Protein AF-0000000067147778 (afdb_homodimer)

Foldseek 3Di:
DDPPPPPPPPPPPPPPCPVPVPVCDPDHDFDDDDFQDPFFWFEKAAAALFWIWTWFQNQKIWIARNVVRGTPDMARDGPGTWHYKDYANPQQKIWIFFQSQKIFIDHNPDDNYTPAIQHDGPGGWQEWEAANVRQKIWIAAQSQKIWMAGRVVNDTDDMDGDPQFHWQYWYDQPPAQWIWTFGQQQWIFIARNVHGHTPDIADGDPFGWHYKEADPVSQKMKIAFFDAQQPRGKIWIAGPPDPRYTQDIAGDDHGGFQEKYWADDDPPDATWMWIFFQQQKIWIARPRPNDTDDMDHDPPQGGWHYWYHSHNFWIWITGRGRHIDIGGHDDDDDDDDDDDD/DDPPVVPPPPPPPPPPCPVPVPVCDPDHDFDDDDFQDPFFWFEKAAAALFWIWTWFQNQKIWIARNVVRGTPDMARDGPGTWHYKDYANPQQKIWIFFQSQKIFIDHNPDDNYTPAIQHDGPGGWQEWEAANVRQKIWIAAQSQKIWMAGRVVNDTDDMDGDPQFHWQYWYDQPPAQWIWTFGQQQWIFIARNVHGHTPDIADGDPFGWHYKEADPVSQKMKIAFFDAQQPRGKIWIAGPPDPRYTQDIATDDHGGFQEKYWADDDPPDATWMWIFFQQQKIWIARPRPNDTDDMDHDPPQGGWHYWYHSHNFWIWITGRGRHIDIGGHDDDDDDDDDDDD

Nearest PDB structures (foldseek):
  7ug6-assembly1_x  TM=7.833E-01  e=1.960E-18  Saccharomyces cerevisiae S288C
  5mzh-assembly2_B  TM=7.850E-01  e=5.224E-18  Chlamydomonas reinhardtii
  8j6s-assembly1_L  TM=8.255E-01  e=1.041E-16  Homo sapiens
  5i2t-assembly1_A  TM=8.568E-01  e=6.672E-16  Saccharomyces cerevisiae
  7mqa-assembly1_LO  TM=6.201E-01  e=3.240E-16  Homo sapiens

Radius of gyration: 33.2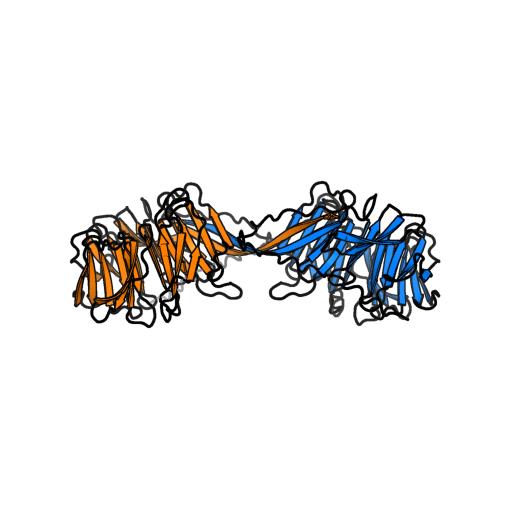6 Å; Cα contacts (8 Å, |Δi|>4): 2061; chains: 2; bounding box: 110×95×59 Å

Organism: Gallus gallus (NCBI:txid9031)

Structure (mmCIF, N/CA/C/O backbone):
data_AF-0000000067147778-model_v1
#
loop_
_entity.id
_entity.type
_entity.pdbx_description
1 polymer 'WD repeat domain 31'
#
loop_
_atom_site.group_PDB
_atom_site.id
_atom_site.type_symbol
_atom_site.label_atom_id
_atom_site.label_alt_id
_atom_site.label_comp_id
_atom_site.label_asym_id
_atom_site.label_entity_id
_atom_site.label_seq_id
_atom_site.pdbx_PDB_ins_code
_atom_site.Cartn_x
_atom_site.Cartn_y
_atom_site.Cartn_z
_atom_site.occupancy
_atom_site.B_iso_or_equiv
_atom_site.auth_seq_id
_atom_site.auth_comp_id
_atom_site.auth_asym_id
_atom_site.auth_atom_id
_atom_site.pdbx_PDB_model_num
ATOM 1 N N . MET A 1 1 ? 52.625 38.594 -10.07 1 25.41 1 MET A N 1
ATOM 2 C CA . MET A 1 1 ? 51.469 38.406 -9.211 1 25.41 1 MET A CA 1
ATOM 3 C C . MET A 1 1 ? 50.875 37 -9.398 1 25.41 1 MET A C 1
ATOM 5 O O . MET A 1 1 ? 50.312 36.719 -10.453 1 25.41 1 MET A O 1
ATOM 9 N N . GLY A 1 2 ? 51.531 35.969 -8.984 1 27.95 2 GLY A N 1
ATOM 10 C CA . GLY A 1 2 ? 51.5 34.562 -9.297 1 27.95 2 GLY A CA 1
ATOM 11 C C . GLY A 1 2 ? 50.25 33.844 -8.836 1 27.95 2 GLY A C 1
ATOM 12 O O . GLY A 1 2 ? 49.812 34.031 -7.699 1 27.95 2 GLY A O 1
ATOM 13 N N . LYS A 1 3 ? 49.312 33.562 -9.82 1 28.02 3 LYS A N 1
ATOM 14 C CA . LYS A 1 3 ? 47.969 33 -9.812 1 28.02 3 LYS A CA 1
ATOM 15 C C . LYS A 1 3 ? 47.969 31.609 -9.172 1 28.02 3 LYS A C 1
ATOM 17 O O . LYS A 1 3 ? 48.594 30.672 -9.672 1 28.02 3 LYS A O 1
ATOM 22 N N . LEU A 1 4 ? 48.125 31.531 -7.871 1 26.94 4 LEU A N 1
ATOM 23 C CA . LEU A 1 4 ? 48.219 30.312 -7.094 1 26.94 4 LEU A CA 1
ATOM 24 C C . LEU A 1 4 ? 47.031 29.406 -7.332 1 26.94 4 LEU A C 1
ATOM 26 O O . LEU A 1 4 ? 45.906 29.781 -6.992 1 26.94 4 LEU A O 1
ATOM 30 N N . GLN A 1 5 ? 47 28.734 -8.508 1 23.88 5 GLN A N 1
ATOM 31 C CA . GLN A 1 5 ? 46 27.781 -8.969 1 23.88 5 GLN A CA 1
ATOM 32 C C . GLN A 1 5 ? 45.812 26.625 -7.992 1 23.88 5 GLN A C 1
ATOM 34 O O . GLN A 1 5 ? 46.75 25.844 -7.793 1 23.88 5 GLN A O 1
ATOM 39 N N . SER A 1 6 ? 45.312 26.875 -6.793 1 22.56 6 SER A N 1
ATOM 40 C CA . SER A 1 6 ? 45.156 25.828 -5.793 1 22.56 6 SER A CA 1
ATOM 41 C C . SER A 1 6 ? 44.344 24.656 -6.332 1 22.56 6 SER A C 1
ATOM 43 O O . SER A 1 6 ? 43.25 24.844 -6.855 1 22.56 6 SER A O 1
ATOM 45 N N . LYS A 1 7 ? 45.062 23.656 -6.875 1 26.83 7 LYS A N 1
ATOM 46 C CA . LYS A 1 7 ? 44.562 22.391 -7.402 1 26.83 7 LYS A CA 1
ATOM 47 C C . LYS A 1 7 ? 43.719 21.656 -6.375 1 26.83 7 LYS A C 1
ATOM 49 O O . LYS A 1 7 ? 44.219 21.203 -5.352 1 26.83 7 LYS A O 1
ATOM 54 N N . ILE A 1 8 ? 42.594 22.141 -6.016 1 23.91 8 ILE A N 1
ATOM 55 C CA . ILE A 1 8 ? 41.719 21.422 -5.086 1 23.91 8 ILE A CA 1
ATOM 56 C C . ILE A 1 8 ? 41.438 20.031 -5.633 1 23.91 8 ILE A C 1
ATOM 58 O O . ILE A 1 8 ? 40.906 19.891 -6.746 1 23.91 8 ILE A O 1
ATOM 62 N N . SER A 1 9 ? 42.344 19.109 -5.352 1 25.05 9 SER A N 1
ATOM 63 C CA . SER A 1 9 ? 42.219 17.703 -5.711 1 25.05 9 SER A CA 1
ATOM 64 C C . SER A 1 9 ? 40.906 17.125 -5.242 1 25.05 9 SER A C 1
ATOM 66 O O . SER A 1 9 ? 40.594 17.141 -4.051 1 25.05 9 SER A O 1
ATOM 68 N N . LEU A 1 10 ? 39.938 17.375 -5.984 1 24.2 10 LEU A N 1
ATOM 69 C CA . LEU A 1 10 ? 38.625 16.766 -5.793 1 24.2 10 LEU A CA 1
ATOM 70 C C . LEU A 1 10 ? 38.719 15.25 -5.871 1 24.2 10 LEU A C 1
ATOM 72 O O . LEU A 1 10 ? 39.062 14.695 -6.918 1 24.2 10 LEU A O 1
ATOM 76 N N . HIS A 1 11 ? 39.312 14.664 -4.828 1 24.36 11 HIS A N 1
ATOM 77 C CA . HIS A 1 11 ? 39.281 13.211 -4.762 1 24.36 11 HIS A CA 1
ATOM 78 C C . HIS A 1 11 ? 37.875 12.656 -5.023 1 24.36 11 HIS A C 1
ATOM 80 O O . HIS A 1 11 ? 36.938 13.023 -4.34 1 24.36 11 HIS A O 1
ATOM 86 N N . THR A 1 12 ? 37.625 12.391 -6.188 1 22.81 12 THR A N 1
ATOM 87 C CA . THR A 1 12 ? 36.438 11.656 -6.672 1 22.81 12 THR A CA 1
ATOM 88 C C . THR A 1 12 ? 36.375 10.273 -6.027 1 22.81 12 THR A C 1
ATOM 90 O O . THR A 1 12 ? 37.25 9.438 -6.234 1 22.81 12 THR A O 1
ATOM 93 N N . ALA A 1 13 ? 36.094 10.242 -4.723 1 25.02 13 ALA A N 1
ATOM 94 C CA . ALA A 1 13 ? 35.875 8.914 -4.152 1 25.02 13 ALA A CA 1
ATOM 95 C C . ALA A 1 13 ? 34.969 8.07 -5.051 1 25.02 13 ALA A C 1
ATOM 97 O O . ALA A 1 13 ? 33.875 8.5 -5.422 1 25.02 13 ALA A O 1
ATOM 98 N N . THR A 1 14 ? 35.562 7.359 -5.824 1 24.45 14 THR A N 1
ATOM 99 C CA . THR A 1 14 ? 34.938 6.281 -6.57 1 24.45 14 THR A CA 1
ATOM 100 C C . THR A 1 14 ? 34.094 5.398 -5.637 1 24.45 14 THR A C 1
ATOM 102 O O . THR A 1 14 ? 34.656 4.758 -4.738 1 24.45 14 THR A O 1
ATOM 105 N N . TYR A 1 15 ? 33 5.918 -5.211 1 21.09 15 TYR A N 1
ATOM 106 C CA . TYR A 1 15 ? 32.062 5.082 -4.477 1 21.09 15 TYR A CA 1
ATOM 107 C C . TYR A 1 15 ? 31.75 3.805 -5.246 1 21.09 15 TYR A C 1
ATOM 109 O O . TYR A 1 15 ? 31.281 3.857 -6.383 1 21.09 15 TYR A O 1
ATOM 117 N N . ARG A 1 16 ? 32.656 2.84 -5.25 1 27.08 16 ARG A N 1
ATOM 118 C CA . ARG A 1 16 ? 32.312 1.476 -5.66 1 27.08 16 ARG A CA 1
ATOM 119 C C . ARG A 1 16 ? 30.969 1.036 -5.105 1 27.08 16 ARG A C 1
ATOM 121 O O . ARG A 1 16 ? 30.766 1.051 -3.891 1 27.08 16 ARG A O 1
ATOM 128 N N . ALA A 1 17 ? 29.953 1.227 -5.914 1 25.75 17 ALA A N 1
ATOM 129 C CA . ALA A 1 17 ? 28.641 0.626 -5.766 1 25.75 17 ALA A CA 1
ATOM 130 C C . ALA A 1 17 ? 28.75 -0.87 -5.48 1 25.75 17 ALA A C 1
ATOM 132 O O . ALA A 1 17 ? 29.016 -1.662 -6.387 1 25.75 17 ALA A O 1
ATOM 133 N N . ASP A 1 18 ? 29.562 -1.316 -4.633 1 27.52 18 ASP A N 1
ATOM 134 C CA . ASP A 1 18 ? 29.219 -2.709 -4.359 1 27.52 18 ASP A CA 1
ATOM 135 C C . ASP A 1 18 ? 27.703 -2.885 -4.211 1 27.52 18 ASP A C 1
ATOM 137 O O . ASP A 1 18 ? 27.078 -2.268 -3.342 1 27.52 18 ASP A O 1
ATOM 141 N N . GLY A 1 19 ? 26.969 -2.988 -5.254 1 26.81 19 GLY A N 1
ATOM 142 C CA . GLY A 1 19 ? 25.594 -3.121 -5.676 1 26.81 19 GLY A CA 1
ATOM 143 C C . GLY A 1 19 ? 24.828 -4.168 -4.883 1 26.81 19 GLY A C 1
ATOM 144 O O . GLY A 1 19 ? 23.875 -4.77 -5.395 1 26.81 19 GLY A O 1
ATOM 145 N N . SER A 1 20 ? 25.453 -4.75 -3.844 1 28.89 20 SER A N 1
ATOM 146 C CA . SER A 1 20 ? 24.453 -5.648 -3.258 1 28.89 20 SER A CA 1
ATOM 147 C C . SER A 1 20 ? 23.188 -4.898 -2.875 1 28.89 20 SER A C 1
ATOM 149 O O . SER A 1 20 ? 23.188 -4.117 -1.922 1 28.89 20 SER A O 1
ATOM 151 N N . LEU A 1 21 ? 22.484 -4.32 -3.799 1 29.41 21 LEU A N 1
ATOM 152 C CA . LEU A 1 21 ? 21.172 -3.762 -3.527 1 29.41 21 LEU A CA 1
ATOM 153 C C . LEU A 1 21 ? 20.359 -4.695 -2.635 1 29.41 21 LEU A C 1
ATOM 155 O O . LEU A 1 21 ? 19.781 -5.672 -3.115 1 29.41 21 LEU A O 1
ATOM 159 N N . GLY A 1 22 ? 20.875 -5.02 -1.498 1 31.09 22 GLY A N 1
ATOM 160 C CA . GLY A 1 22 ? 19.922 -5.578 -0.555 1 31.09 22 GLY A CA 1
ATOM 161 C C . GLY A 1 22 ? 18.578 -4.871 -0.577 1 31.09 22 GLY A C 1
ATOM 162 O O . GLY A 1 22 ? 18.516 -3.67 -0.835 1 31.09 22 GLY A O 1
ATOM 163 N N . MET A 1 23 ? 17.578 -5.496 -1.213 1 33.72 23 MET A N 1
ATOM 164 C CA . MET A 1 23 ? 16.25 -4.918 -1.048 1 33.72 23 MET A CA 1
ATOM 165 C C . MET A 1 23 ? 16.125 -4.223 0.305 1 33.72 23 MET A C 1
ATOM 167 O O . MET A 1 23 ? 16.344 -4.844 1.348 1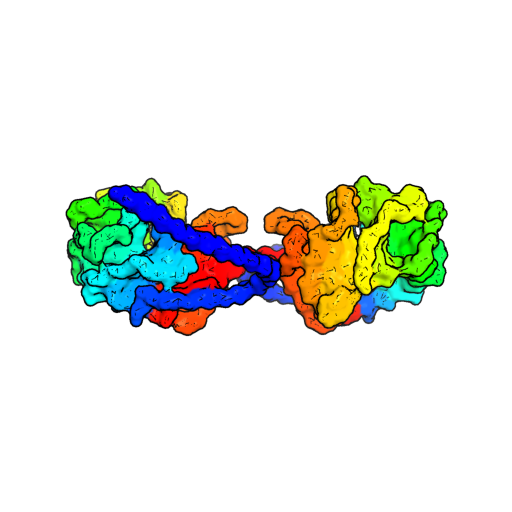 33.72 23 MET A O 1
ATOM 171 N N . PRO A 1 24 ? 16.406 -2.9 0.44 1 37.47 24 PRO A N 1
ATOM 172 C CA . PRO A 1 24 ? 16.094 -2.314 1.747 1 37.47 24 PRO A CA 1
ATOM 173 C C . PRO A 1 24 ? 14.883 -2.949 2.412 1 37.47 24 PRO A C 1
ATOM 175 O O . PRO A 1 24 ? 13.836 -3.105 1.773 1 37.47 24 PRO A O 1
ATOM 178 N N . GLY A 1 25 ? 14.891 -3.973 3.086 1 40.09 25 GLY A N 1
ATOM 179 C CA . GLY A 1 25 ? 13.766 -4.352 3.922 1 40.09 25 GLY A CA 1
ATOM 180 C C . GLY A 1 25 ? 12.914 -3.17 4.348 1 40.09 25 GLY A C 1
ATOM 181 O O . GLY A 1 25 ? 13.359 -2.023 4.297 1 40.09 25 GLY A O 1
ATOM 182 N N . ARG A 1 26 ? 11.516 -3.156 4.176 1 48.97 26 ARG A N 1
ATOM 183 C CA . ARG A 1 26 ? 10.5 -2.146 4.465 1 48.97 26 ARG A CA 1
ATOM 184 C C . ARG A 1 26 ? 10.961 -1.21 5.578 1 48.97 26 ARG A C 1
ATOM 186 O O . ARG A 1 26 ? 10.539 -0.054 5.637 1 48.97 26 ARG A O 1
ATOM 193 N N . GLY A 1 27 ? 11.586 -1.721 6.617 1 52.78 27 GLY A N 1
ATOM 194 C CA . GLY A 1 27 ? 11.852 -0.908 7.797 1 52.78 27 GLY A CA 1
ATOM 195 C C . GLY A 1 27 ? 13.195 -0.203 7.746 1 52.78 27 GLY A C 1
ATOM 196 O O . GLY A 1 27 ? 14.172 -0.676 8.328 1 52.78 27 GLY A O 1
ATOM 197 N N . GLY A 1 28 ? 13.477 0.431 6.742 1 61.72 28 GLY A N 1
ATOM 198 C CA . GLY A 1 28 ? 14.75 1.128 6.793 1 61.72 28 GLY A CA 1
ATOM 199 C C . GLY A 1 28 ? 15.008 1.814 8.125 1 61.72 28 GLY A C 1
ATOM 200 O O . GLY A 1 28 ? 14.062 2.104 8.867 1 61.72 28 GLY A O 1
ATOM 201 N N . ALA A 1 29 ? 16.219 1.864 8.625 1 79 29 ALA A N 1
ATOM 202 C CA . ALA A 1 29 ? 16.641 2.465 9.891 1 79 29 ALA A CA 1
ATOM 203 C C . ALA A 1 29 ? 16.391 3.971 9.891 1 79 29 ALA A C 1
ATOM 205 O O . ALA A 1 29 ? 16.656 4.648 8.891 1 79 29 ALA A O 1
ATOM 206 N N . VAL A 1 30 ? 15.703 4.402 10.922 1 87.44 30 VAL A N 1
ATOM 207 C CA . VAL A 1 30 ? 15.477 5.824 11.148 1 87.44 30 VAL A CA 1
ATOM 208 C C . VAL A 1 30 ? 16.812 6.531 11.375 1 87.44 30 VAL A C 1
ATOM 210 O O . VAL A 1 30 ? 17.594 6.121 12.234 1 87.44 30 VAL A O 1
ATOM 213 N N . GLU A 1 31 ? 17.109 7.461 10.57 1 88.94 31 GLU A N 1
ATOM 214 C CA . GLU A 1 31 ? 18.328 8.25 10.758 1 88.94 31 GLU A CA 1
ATOM 215 C C . GLU A 1 31 ? 18.172 9.242 11.906 1 88.94 31 GLU A C 1
ATOM 217 O O . GLU A 1 31 ? 17.266 10.062 11.898 1 88.94 31 GLU A O 1
ATOM 222 N N . LEU A 1 32 ? 19.109 9.133 12.844 1 87.5 32 LEU A N 1
ATOM 223 C CA . LEU A 1 32 ? 19.094 10.039 13.984 1 87.5 32 LEU A CA 1
ATOM 224 C C . LEU A 1 32 ? 20.141 11.133 13.82 1 87.5 32 LEU A C 1
ATOM 226 O O . LEU A 1 32 ? 21.328 10.844 13.672 1 87.5 32 LEU A O 1
ATOM 230 N N . HIS A 1 33 ? 19.656 12.344 13.82 1 89.31 33 HIS A N 1
ATOM 231 C CA . HIS A 1 33 ? 20.547 13.5 13.719 1 89.31 33 HIS A CA 1
ATOM 232 C C . HIS A 1 33 ? 20.453 14.367 14.977 1 89.31 33 HIS A C 1
ATOM 234 O O . HIS A 1 33 ? 19.594 14.141 15.828 1 89.31 33 HIS A O 1
ATOM 240 N N . SER A 1 34 ? 21.344 15.359 15.086 1 90.88 34 SER A N 1
ATOM 241 C CA . SER A 1 34 ? 21.281 16.297 16.188 1 90.88 34 SER A CA 1
ATOM 242 C C . SER A 1 34 ? 19.984 17.125 16.141 1 90.88 34 SER A C 1
ATOM 244 O O . SER A 1 34 ? 19.562 17.531 15.062 1 90.88 34 SER A O 1
ATOM 246 N N . PRO A 1 35 ? 19.5 17.328 17.344 1 92.88 35 PRO A N 1
ATOM 247 C CA . PRO A 1 35 ? 18.25 18.078 17.359 1 92.88 35 PRO A CA 1
ATOM 248 C C . PRO A 1 35 ? 18.406 19.516 16.906 1 92.88 35 PRO A C 1
ATOM 250 O O . PRO A 1 35 ? 19.422 20.156 17.234 1 92.88 35 PRO A O 1
ATOM 253 N N . ALA A 1 36 ? 17.469 19.938 16.219 1 94.56 36 ALA A N 1
ATOM 254 C CA . ALA A 1 36 ? 17.484 21.328 15.758 1 94.56 36 ALA A CA 1
ATOM 255 C C . ALA A 1 36 ? 17.25 22.297 16.922 1 94.56 36 ALA A C 1
ATOM 257 O O . ALA A 1 36 ? 17.672 23.453 16.875 1 94.56 36 ALA A O 1
ATOM 258 N N . HIS A 1 37 ? 16.562 21.875 17.922 1 97.06 37 HIS A N 1
ATOM 259 C CA . HIS A 1 37 ? 16.188 22.703 19.078 1 97.06 37 HIS A CA 1
ATOM 260 C C . HIS A 1 37 ? 16.578 22.031 20.391 1 97.06 37 HIS A C 1
ATOM 262 O O . HIS A 1 37 ? 16.734 20.812 20.453 1 97.06 37 HIS A O 1
ATOM 268 N N . SER A 1 38 ? 16.75 22.781 21.453 1 96.38 38 SER A N 1
ATOM 269 C CA . SER A 1 38 ? 17.109 22.266 22.766 1 96.38 38 SER A CA 1
ATOM 270 C C . SER A 1 38 ? 15.867 22.047 23.641 1 96.38 38 SER A C 1
ATOM 272 O O . SER A 1 38 ? 15.977 21.625 24.781 1 96.38 38 SER A O 1
ATOM 274 N N . ASP A 1 39 ? 14.766 22.422 23.188 1 97.44 39 ASP A N 1
ATOM 275 C CA . ASP A 1 39 ? 13.469 22.25 23.828 1 97.44 39 ASP A CA 1
ATOM 276 C C . ASP A 1 39 ? 12.406 21.844 22.812 1 97.44 39 ASP A C 1
ATOM 278 O O . ASP A 1 39 ? 12.719 21.516 21.672 1 97.44 39 ASP A O 1
ATOM 282 N N . ALA A 1 40 ? 11.18 21.797 23.234 1 98.31 40 ALA A N 1
ATOM 283 C CA . ALA A 1 40 ? 10.07 21.375 22.375 1 98.31 40 ALA A CA 1
ATOM 284 C C . ALA A 1 40 ? 10.047 22.172 21.078 1 98.31 40 ALA A C 1
ATOM 286 O O . ALA A 1 40 ? 10.289 23.391 21.078 1 98.31 40 ALA A O 1
ATOM 287 N N . VAL A 1 41 ? 9.812 21.5 20 1 98.75 41 VAL A N 1
ATOM 288 C CA . VAL A 1 41 ? 9.562 22.156 18.719 1 98.75 41 VAL A CA 1
ATOM 289 C C . VAL A 1 41 ? 8.07 22.438 18.562 1 98.75 41 VAL A C 1
ATOM 291 O O . VAL A 1 41 ? 7.25 21.516 18.641 1 98.75 41 VAL A O 1
ATOM 294 N N . THR A 1 42 ? 7.707 23.672 18.281 1 98.69 42 THR A N 1
ATOM 295 C CA . THR A 1 42 ? 6.305 24.078 18.328 1 98.69 42 THR A CA 1
ATOM 296 C C . THR A 1 42 ? 5.715 24.188 16.938 1 98.69 42 THR A C 1
ATOM 298 O O . THR A 1 42 ? 4.5 24.109 16.75 1 98.69 42 THR A O 1
ATOM 301 N N . CYS A 1 43 ? 6.523 24.438 15.977 1 98.69 43 CYS A N 1
ATOM 302 C CA . CYS A 1 43 ? 6.039 24.609 14.609 1 98.69 43 CYS A CA 1
ATOM 303 C C . CYS A 1 43 ? 7.137 24.297 13.602 1 98.69 43 CYS A C 1
ATOM 305 O O . CYS A 1 43 ? 8.328 24.359 13.93 1 98.69 43 CYS A O 1
ATOM 307 N N . VAL A 1 44 ? 6.711 23.953 12.438 1 98.31 44 VAL A N 1
ATOM 308 C CA . VAL A 1 44 ? 7.617 23.672 11.336 1 98.31 44 VAL A CA 1
ATOM 309 C C . VAL A 1 44 ? 6.965 24.062 10.008 1 98.31 44 VAL A C 1
ATOM 311 O O . VAL A 1 44 ? 5.742 23.984 9.867 1 98.31 44 VAL A O 1
ATOM 314 N N . ALA A 1 45 ? 7.77 24.516 9.062 1 96.62 45 ALA A N 1
ATOM 315 C CA . ALA A 1 45 ? 7.324 24.875 7.723 1 96.62 45 ALA A CA 1
ATOM 316 C C . ALA A 1 45 ? 8.336 24.422 6.672 1 96.62 45 ALA A C 1
ATOM 318 O O . ALA A 1 45 ? 9.547 24.484 6.902 1 96.62 45 ALA A O 1
ATOM 319 N N . ALA A 1 46 ? 7.805 24.031 5.574 1 94.44 46 ALA A N 1
ATOM 320 C CA . ALA A 1 46 ? 8.664 23.688 4.441 1 94.44 46 ALA A CA 1
ATOM 321 C C . ALA A 1 46 ? 8.953 24.906 3.578 1 94.44 46 ALA A C 1
ATOM 323 O O . ALA A 1 46 ? 8.039 25.641 3.207 1 94.44 46 ALA A O 1
ATOM 324 N N . VAL A 1 47 ? 10.164 25.172 3.254 1 89.69 47 VAL A N 1
ATOM 325 C CA . VAL A 1 47 ? 10.578 26.328 2.467 1 89.69 47 VAL A CA 1
ATOM 326 C C . VAL A 1 47 ? 10.797 25.906 1.014 1 89.69 47 VAL A C 1
ATOM 328 O O . VAL A 1 47 ? 10.328 26.578 0.091 1 89.69 47 VAL A O 1
ATOM 331 N N . SER A 1 48 ? 11.703 24.953 0.735 1 79.69 48 SER A N 1
ATOM 332 C CA . SER A 1 48 ? 12.062 24.359 -0.546 1 79.69 48 SER A CA 1
ATOM 333 C C . SER A 1 48 ? 12.094 22.828 -0.458 1 79.69 48 SER A C 1
ATOM 335 O O . SER A 1 48 ? 11.742 22.266 0.577 1 79.69 48 SER A O 1
ATOM 337 N N . PRO A 1 49 ? 12.508 22.328 -1.658 1 77.56 49 PRO A N 1
ATOM 338 C CA . PRO A 1 49 ? 12.414 20.875 -1.639 1 77.56 49 PRO A CA 1
ATOM 339 C C . PRO A 1 49 ? 13.32 20.234 -0.589 1 77.56 49 PRO A C 1
ATOM 341 O O . PRO A 1 49 ? 13.086 19.109 -0.167 1 77.56 49 PRO A O 1
ATOM 344 N N . GLU A 1 50 ? 14.25 21 -0.053 1 88.62 50 GLU A N 1
ATOM 345 C CA . GLU A 1 50 ? 15.102 20.328 0.927 1 88.62 50 GLU A CA 1
ATOM 346 C C . GLU A 1 50 ? 15.25 21.156 2.195 1 88.62 50 GLU A C 1
ATOM 348 O O . GLU A 1 50 ? 15.883 20.719 3.158 1 88.62 50 GLU A O 1
ATOM 353 N N . LEU A 1 51 ? 14.703 22.344 2.246 1 91.75 51 LEU A N 1
ATOM 354 C CA . LEU A 1 51 ? 14.883 23.266 3.367 1 91.75 51 LEU A CA 1
ATOM 355 C C . LEU A 1 51 ? 13.594 23.391 4.176 1 91.75 51 LEU A C 1
ATOM 357 O O . LEU A 1 51 ? 12.5 23.453 3.605 1 91.75 51 LEU A O 1
ATOM 361 N N . CYS A 1 52 ? 13.797 23.406 5.484 1 94.81 52 CYS A N 1
ATOM 362 C CA . CYS A 1 52 ? 12.672 23.672 6.371 1 94.81 52 CYS A CA 1
ATOM 363 C C . CYS A 1 52 ? 13.062 24.672 7.457 1 94.81 52 CYS A C 1
ATOM 365 O O . CYS A 1 52 ? 14.25 24.906 7.688 1 94.81 52 CYS A O 1
ATOM 367 N N . VAL A 1 53 ? 12.117 25.312 8.031 1 96.12 53 VAL A N 1
ATOM 368 C CA . VAL A 1 53 ? 12.289 26.219 9.164 1 96.12 53 VAL A CA 1
ATOM 369 C C . VAL A 1 53 ? 11.414 25.766 10.328 1 96.12 53 VAL A C 1
ATOM 371 O O . VAL A 1 53 ? 10.289 25.297 10.125 1 96.12 53 VAL A O 1
ATOM 374 N N . SER A 1 54 ? 11.945 25.844 11.5 1 97.94 54 SER A N 1
ATOM 375 C CA . SER A 1 54 ? 11.195 25.438 12.688 1 97.94 54 SER A CA 1
ATOM 376 C C . SER A 1 54 ? 11.359 26.438 13.82 1 97.94 54 SER A C 1
ATOM 378 O O . SER A 1 54 ? 12.312 27.234 13.828 1 97.94 54 SER A O 1
ATOM 380 N N . GLY A 1 55 ? 10.336 26.516 14.688 1 98.56 55 GLY A N 1
ATOM 381 C CA . GLY A 1 55 ? 10.367 27.297 15.914 1 98.56 55 GLY A CA 1
ATOM 382 C C . GLY A 1 55 ? 10.188 26.453 17.156 1 98.56 55 GLY A C 1
ATOM 383 O O . GLY A 1 55 ? 9.547 25.391 17.125 1 98.56 55 GLY A O 1
ATOM 384 N N . GLY A 1 56 ? 10.773 26.969 18.25 1 98.44 56 GLY A N 1
ATOM 385 C CA . GLY A 1 56 ? 10.734 26.141 19.453 1 98.44 56 GLY A CA 1
ATOM 386 C C . GLY A 1 56 ? 10.492 26.938 20.719 1 98.44 56 GLY A C 1
ATOM 387 O O . GLY A 1 56 ? 10.414 28.172 20.672 1 98.44 56 GLY A O 1
ATOM 388 N N . LYS A 1 57 ? 10.328 26.156 21.781 1 98.44 57 LYS A N 1
ATOM 389 C CA . LYS A 1 57 ? 10.227 26.75 23.109 1 98.44 57 LYS A CA 1
ATOM 390 C C . LYS A 1 57 ? 11.562 27.328 23.562 1 98.44 57 LYS A C 1
ATOM 392 O O . LYS A 1 57 ? 11.617 28.094 24.531 1 98.44 57 LYS A O 1
ATOM 397 N N . ASP A 1 58 ? 12.602 27.031 22.891 1 97.69 58 ASP A N 1
ATOM 398 C CA . ASP A 1 58 ? 13.922 27.562 23.203 1 97.69 58 ASP A CA 1
ATOM 399 C C . ASP A 1 58 ? 14.086 28.969 22.625 1 97.69 58 ASP A C 1
ATOM 401 O O . ASP A 1 58 ? 15.195 29.516 22.594 1 97.69 58 ASP A O 1
ATOM 405 N N . LYS A 1 59 ? 13.078 29.531 22.047 1 97.81 59 LYS A N 1
ATOM 406 C CA . LYS A 1 59 ? 12.984 30.906 21.578 1 97.81 59 LYS A CA 1
ATOM 407 C C . LYS A 1 59 ? 13.75 31.109 20.281 1 97.81 59 LYS A C 1
ATOM 409 O O . LYS A 1 59 ? 14.078 32.219 19.906 1 97.81 59 LYS A O 1
ATOM 414 N N . SER A 1 60 ? 14 30.016 19.625 1 96.5 60 SER A N 1
ATOM 415 C CA . SER A 1 60 ? 14.82 30.125 18.422 1 96.5 60 SER A CA 1
ATOM 416 C C . SER A 1 60 ? 14.047 29.688 17.188 1 96.5 60 SER A C 1
ATOM 418 O O . SER A 1 60 ? 13.047 28.984 17.297 1 96.5 60 SER A O 1
ATOM 420 N N . VAL A 1 61 ? 14.516 30.219 16.094 1 96.75 61 VAL A N 1
ATOM 421 C CA . VAL A 1 61 ? 14.125 29.766 14.758 1 96.75 61 VAL A CA 1
ATOM 422 C C . VAL A 1 61 ? 15.305 29.078 14.07 1 96.75 61 VAL A C 1
ATOM 424 O O . VAL A 1 61 ? 16.391 29.656 13.969 1 96.75 61 VAL A O 1
ATOM 427 N N . ALA A 1 62 ? 15.07 27.875 13.625 1 95.88 62 ALA A N 1
ATOM 428 C CA . ALA A 1 62 ? 16.156 27.125 13.008 1 95.88 62 ALA A CA 1
ATOM 429 C C . ALA A 1 62 ? 15.859 26.844 11.531 1 95.88 62 ALA A C 1
ATOM 431 O O . ALA A 1 62 ? 14.719 26.547 11.164 1 95.88 62 ALA A O 1
ATOM 432 N N . VAL A 1 63 ? 16.875 27 10.742 1 93.88 63 VAL A N 1
ATOM 433 C CA . VAL A 1 63 ? 16.859 26.609 9.336 1 93.88 63 VAL A CA 1
ATOM 434 C C . VAL A 1 63 ? 17.625 25.312 9.141 1 93.88 63 VAL A C 1
ATOM 436 O O . VAL A 1 63 ? 18.812 25.219 9.508 1 93.88 63 VAL A O 1
ATOM 439 N N . CYS A 1 64 ? 16.969 24.312 8.523 1 94.75 64 CYS A N 1
ATOM 440 C CA . CYS A 1 64 ? 17.578 23 8.406 1 94.75 64 CYS A CA 1
ATOM 441 C C . CYS A 1 64 ? 17.406 22.438 7.004 1 94.75 64 CYS A C 1
ATOM 443 O O . CYS A 1 64 ? 16.453 22.797 6.305 1 94.75 64 CYS A O 1
ATOM 445 N N . ASN A 1 65 ? 18.391 21.656 6.605 1 94.25 65 ASN A N 1
ATOM 446 C CA . ASN A 1 65 ? 18.172 20.703 5.523 1 94.25 65 ASN A CA 1
ATOM 447 C C . ASN A 1 65 ? 17.516 19.422 6.027 1 94.25 65 ASN A C 1
ATOM 449 O O . ASN A 1 65 ? 18.141 18.641 6.727 1 94.25 65 ASN A O 1
ATOM 453 N N . TRP A 1 66 ? 16.234 19.203 5.68 1 92.06 66 TRP A N 1
ATOM 454 C CA . TRP A 1 66 ? 15.508 18.109 6.332 1 92.06 66 TRP A CA 1
ATOM 455 C C . TRP A 1 66 ? 15.953 16.766 5.789 1 92.06 66 TRP A C 1
ATOM 457 O O . TRP A 1 66 ? 15.703 15.727 6.406 1 92.06 66 TRP A O 1
ATOM 467 N N . ARG A 1 67 ? 16.547 16.688 4.625 1 90.44 67 ARG A N 1
ATOM 468 C CA . ARG A 1 67 ? 17.047 15.438 4.074 1 90.44 67 ARG A CA 1
ATOM 469 C C . ARG A 1 67 ? 18.281 14.961 4.836 1 90.44 67 ARG A C 1
ATOM 471 O O . ARG A 1 67 ? 18.391 13.781 5.184 1 90.44 67 ARG A O 1
ATOM 478 N N . SER A 1 68 ? 19.141 15.898 5.102 1 90.88 68 SER A N 1
ATOM 479 C CA . SER A 1 68 ? 20.375 15.523 5.77 1 90.88 68 SER A CA 1
ATOM 480 C C . SER A 1 68 ? 20.266 15.695 7.281 1 90.88 68 SER A C 1
ATOM 482 O O . SER A 1 68 ? 21.094 15.18 8.039 1 90.88 68 SER A O 1
ATOM 484 N N . GLY A 1 69 ? 19.359 16.453 7.688 1 90.19 69 GLY A N 1
ATOM 485 C CA . GLY A 1 69 ? 19.203 16.766 9.102 1 90.19 69 GLY A CA 1
ATOM 486 C C . GLY A 1 69 ? 20.125 17.875 9.57 1 90.19 69 GLY A C 1
ATOM 487 O O . GLY A 1 69 ? 20.156 18.203 10.758 1 90.19 69 GLY A O 1
ATOM 488 N N . ALA A 1 70 ? 20.797 18.484 8.695 1 92.81 70 ALA A N 1
ATOM 489 C CA . ALA A 1 70 ? 21.766 19.516 9.055 1 92.81 70 ALA A CA 1
ATOM 490 C C . ALA A 1 70 ? 21.062 20.828 9.398 1 92.81 70 ALA A C 1
ATOM 492 O O . ALA A 1 70 ? 20.156 21.266 8.695 1 92.81 70 ALA A O 1
ATOM 493 N N . VAL A 1 71 ? 21.547 21.422 10.477 1 92.69 71 VAL A N 1
ATOM 494 C CA . VAL A 1 71 ? 21.109 22.766 10.828 1 92.69 71 VAL A CA 1
ATOM 495 C C . VAL A 1 71 ? 21.984 23.797 10.094 1 92.69 71 VAL A C 1
ATOM 497 O O . VAL A 1 71 ? 23.188 23.859 10.297 1 92.69 71 VAL A O 1
ATOM 500 N N . LEU A 1 72 ? 21.375 24.609 9.32 1 90.31 72 LEU A N 1
ATOM 501 C CA . LEU A 1 72 ? 22.078 25.547 8.469 1 90.31 72 LEU A CA 1
ATOM 502 C C . LEU A 1 72 ? 22.172 26.922 9.125 1 90.31 72 LEU A C 1
ATOM 504 O O . LEU A 1 72 ? 23.062 27.703 8.797 1 90.31 72 LEU A O 1
ATOM 508 N N . GLY A 1 73 ? 21.281 27.203 10.031 1 90.38 73 GLY A N 1
ATOM 509 C CA . GLY A 1 73 ? 21.266 28.469 10.734 1 90.38 73 GLY A CA 1
ATOM 510 C C . GLY A 1 73 ? 20.25 28.516 11.859 1 90.38 73 GLY A C 1
ATOM 511 O O . GLY A 1 73 ? 19.312 27.719 11.883 1 90.38 73 GLY A O 1
ATOM 512 N N . ARG A 1 74 ? 20.453 29.531 12.727 1 92.19 74 ARG A N 1
ATOM 513 C CA . ARG A 1 74 ? 19.562 29.734 13.852 1 92.19 74 ARG A CA 1
ATOM 514 C C . ARG A 1 74 ? 19.375 31.219 14.148 1 92.19 74 ARG A C 1
ATOM 516 O O . ARG A 1 74 ? 20.344 31.984 14.109 1 92.19 74 ARG A O 1
ATOM 523 N N . PHE A 1 75 ? 18.188 31.531 14.367 1 92.44 75 PHE A N 1
ATOM 524 C CA . PHE A 1 75 ? 17.859 32.906 14.766 1 92.44 75 PHE A CA 1
ATOM 525 C C . PHE A 1 75 ? 17.328 32.938 16.188 1 92.44 75 PHE A C 1
ATOM 527 O O . PHE A 1 75 ? 16.312 32.312 16.484 1 92.44 75 PHE A O 1
ATOM 534 N N . VAL A 1 76 ? 18.031 33.688 17.031 1 91.88 76 VAL A N 1
ATOM 535 C CA . VAL A 1 76 ? 17.625 33.781 18.422 1 91.88 76 VAL A CA 1
ATOM 536 C C . VAL A 1 76 ? 17.328 35.25 18.766 1 91.88 76 VAL A C 1
ATOM 538 O O . VAL A 1 76 ? 18.219 36 19.188 1 91.88 76 VAL A O 1
ATOM 541 N N . SER A 1 77 ? 16.172 35.656 18.484 1 90.31 77 SER A N 1
ATOM 542 C CA . SER A 1 77 ? 15.859 37.062 18.734 1 90.31 77 SER A CA 1
ATOM 543 C C . SER A 1 77 ? 14.586 37.188 19.562 1 90.31 77 SER A C 1
ATOM 545 O O . SER A 1 77 ? 14.344 38.25 20.172 1 90.31 77 SER A O 1
ATOM 547 N N . HIS A 1 78 ? 13.758 36.219 19.562 1 96.5 78 HIS A N 1
ATOM 548 C CA . HIS A 1 78 ? 12.531 36.25 20.359 1 96.5 78 HIS A CA 1
ATOM 549 C C . HIS A 1 78 ? 12.836 36.125 21.844 1 96.5 78 HIS A C 1
ATOM 551 O O . HIS A 1 78 ? 13.812 35.5 22.234 1 96.5 78 HIS A O 1
ATOM 557 N N . GLU A 1 79 ? 12.016 36.688 22.688 1 97.69 79 GLU A N 1
ATOM 558 C CA . GLU A 1 79 ? 12.211 36.656 24.141 1 97.69 79 GLU A CA 1
ATOM 559 C C . GLU A 1 79 ? 11.438 35.5 24.766 1 97.69 79 GLU A C 1
ATOM 561 O O . GLU A 1 79 ? 11.672 35.156 25.938 1 97.69 79 GLU A O 1
ATOM 566 N N . HIS A 1 80 ? 10.516 35 24.078 1 98.25 80 HIS A N 1
ATOM 567 C CA . HIS A 1 80 ? 9.727 33.844 24.5 1 98.25 80 HIS A CA 1
ATOM 568 C C . HIS A 1 80 ? 9.594 32.844 23.375 1 98.25 80 HIS A C 1
ATOM 570 O O . HIS A 1 80 ? 10.172 33 22.297 1 98.25 80 HIS A O 1
ATOM 576 N N . GLU A 1 81 ? 8.883 31.781 23.625 1 98.19 81 GLU A N 1
ATOM 577 C CA . GLU A 1 81 ? 8.781 30.672 22.672 1 98.19 81 GLU A CA 1
ATOM 578 C C . GLU A 1 81 ? 8.195 31.125 21.344 1 98.19 81 GLU A C 1
ATOM 580 O O . GLU A 1 81 ? 7.32 32 21.312 1 98.19 81 GLU A O 1
ATOM 585 N N . VAL A 1 82 ? 8.656 30.562 20.297 1 98.75 82 VAL A N 1
ATOM 586 C CA . VAL A 1 82 ? 8.117 30.781 18.953 1 98.75 82 VAL A CA 1
ATOM 587 C C . VAL A 1 82 ? 6.84 29.953 18.781 1 98.75 82 VAL A C 1
ATOM 589 O O . VAL A 1 82 ? 6.801 28.781 19.125 1 98.75 82 VAL A O 1
ATOM 592 N N . THR A 1 83 ? 5.785 30.547 18.203 1 98.75 83 THR A N 1
ATOM 593 C CA . THR A 1 83 ? 4.492 29.875 18.125 1 98.75 83 THR A CA 1
ATOM 594 C C . THR A 1 83 ? 4.203 29.438 16.703 1 98.75 83 THR A C 1
ATOM 596 O O . THR A 1 83 ? 3.547 28.406 16.484 1 98.75 83 THR A O 1
ATOM 599 N N . LYS A 1 84 ? 4.605 30.266 15.734 1 98.75 84 LYS A N 1
ATOM 600 C CA . LYS A 1 84 ? 4.355 29.984 14.32 1 98.75 84 LYS A CA 1
ATOM 601 C C . LYS A 1 84 ? 5.539 30.422 13.461 1 98.75 84 LYS A C 1
ATOM 603 O O . LYS A 1 84 ? 6.25 31.359 13.797 1 98.75 84 LYS A O 1
ATOM 608 N N . VAL A 1 85 ? 5.723 29.719 12.398 1 97.88 85 VAL A N 1
ATOM 609 C CA . VAL A 1 85 ? 6.648 30.125 11.344 1 97.88 85 VAL A CA 1
ATOM 610 C C . VAL A 1 85 ? 5.996 29.938 9.977 1 97.88 85 VAL A C 1
ATOM 612 O O . VAL A 1 85 ? 5.207 29.016 9.781 1 97.88 85 VAL A O 1
ATOM 615 N N . VAL A 1 86 ? 6.25 30.812 9.07 1 96.5 86 VAL A N 1
ATOM 616 C CA . VAL A 1 86 ? 5.824 30.672 7.68 1 96.5 86 VAL A CA 1
ATOM 617 C C . VAL A 1 86 ? 6.922 31.188 6.75 1 96.5 86 VAL A C 1
ATOM 619 O O . VAL A 1 86 ? 7.762 32 7.156 1 96.5 86 VAL A O 1
ATOM 622 N N . CYS A 1 87 ? 6.922 30.641 5.559 1 91.5 87 CYS A N 1
ATOM 623 C CA . CYS A 1 87 ? 7.906 31.062 4.566 1 91.5 87 CYS A CA 1
ATOM 624 C C . CYS A 1 87 ? 7.246 31.328 3.223 1 91.5 87 CYS A C 1
ATOM 626 O O . CYS A 1 87 ? 6.184 30.781 2.924 1 91.5 87 CYS A O 1
ATOM 628 N N . THR A 1 88 ? 7.906 32.156 2.537 1 81.88 88 THR A N 1
ATOM 629 C CA . THR A 1 88 ? 7.461 32.406 1.17 1 81.88 88 THR A CA 1
ATOM 630 C C . THR A 1 88 ? 8.289 31.609 0.177 1 81.88 88 THR A C 1
ATOM 632 O O . THR A 1 88 ? 9.5 31.453 0.346 1 81.88 88 THR A O 1
ATOM 635 N N . HIS A 1 89 ? 7.668 31.016 -0.797 1 71.69 89 HIS A N 1
ATOM 636 C CA . HIS A 1 89 ? 8.336 30.109 -1.73 1 71.69 89 HIS A CA 1
ATOM 637 C C . HIS A 1 89 ? 9.367 30.859 -2.576 1 71.69 89 HIS A C 1
ATOM 639 O O . HIS A 1 89 ? 10.43 30.328 -2.887 1 71.69 89 HIS A O 1
ATOM 645 N N . ASP A 1 90 ? 9.148 32.094 -2.896 1 70.69 90 ASP A N 1
ATOM 646 C CA . ASP A 1 90 ? 9.984 32.781 -3.879 1 70.69 90 ASP A CA 1
ATOM 647 C C . ASP A 1 90 ? 11.023 33.656 -3.195 1 70.69 90 ASP A C 1
ATOM 649 O O . ASP A 1 90 ? 12.016 34.031 -3.812 1 70.69 90 ASP A O 1
ATOM 653 N N . SER A 1 91 ? 10.898 34.031 -1.982 1 64.44 91 SER A N 1
ATOM 654 C CA . SER A 1 91 ? 11.703 35.156 -1.496 1 64.44 91 SER A CA 1
ATOM 655 C C . SER A 1 91 ? 12.664 34.719 -0.399 1 64.44 91 SER A C 1
ATOM 657 O O . SER A 1 91 ? 13.422 35.531 0.14 1 64.44 91 SER A O 1
ATOM 659 N N . ASN A 1 92 ? 12.953 33.562 -0.186 1 79.81 92 ASN A N 1
ATOM 660 C CA . ASN A 1 92 ? 13.844 33.094 0.882 1 79.81 92 ASN A CA 1
ATOM 661 C C . ASN A 1 92 ? 13.547 33.844 2.191 1 79.81 92 ASN A C 1
ATOM 663 O O . ASN A 1 92 ? 14.461 34.125 2.963 1 79.81 92 ASN A O 1
ATOM 667 N N . ARG A 1 93 ? 12.461 34.438 2.449 1 89.69 93 ARG A N 1
ATOM 668 C CA . ARG A 1 93 ? 12.07 35.125 3.678 1 89.69 93 ARG A CA 1
ATOM 669 C C . ARG A 1 93 ? 11.281 34.188 4.594 1 89.69 93 ARG A C 1
ATOM 671 O O . ARG A 1 93 ? 10.453 33.406 4.129 1 89.69 93 ARG A O 1
ATOM 678 N N . VAL A 1 94 ? 11.609 34.406 5.891 1 93.88 94 VAL A N 1
ATOM 679 C CA . VAL A 1 94 ? 10.938 33.625 6.926 1 93.88 94 VAL A CA 1
ATOM 680 C C . VAL A 1 94 ? 10.289 34.562 7.941 1 93.88 94 VAL A C 1
ATOM 682 O O . VAL A 1 94 ? 10.883 35.562 8.328 1 93.88 94 VAL A O 1
ATOM 685 N N . PHE A 1 95 ? 9.102 34.25 8.289 1 96.88 95 PHE A N 1
ATOM 686 C CA . PHE A 1 95 ? 8.414 35 9.328 1 96.88 95 PHE A CA 1
ATOM 687 C C . PHE A 1 95 ? 8.18 34.125 10.562 1 96.88 95 PHE A C 1
ATOM 689 O O . PHE A 1 95 ? 7.824 32.969 10.453 1 96.88 95 PHE A O 1
ATOM 696 N N . SER A 1 96 ? 8.398 34.688 11.727 1 98.12 96 SER A N 1
ATOM 697 C CA . SER A 1 96 ? 8.172 33.969 12.977 1 98.12 96 SER A CA 1
ATOM 698 C C . SER A 1 96 ? 7.309 34.781 13.938 1 98.12 96 SER A C 1
ATOM 700 O O . SER A 1 96 ? 7.457 36 14.016 1 98.12 96 SER A O 1
ATOM 702 N N . ALA A 1 97 ? 6.387 34.188 14.562 1 98.81 97 ALA A N 1
ATOM 703 C CA . ALA A 1 97 ? 5.566 34.75 15.625 1 98.81 97 ALA A CA 1
ATOM 704 C C . ALA A 1 97 ? 5.926 34.156 16.984 1 98.81 97 ALA A C 1
ATOM 706 O O . ALA A 1 97 ? 6.375 33 17.062 1 98.81 97 ALA A O 1
ATO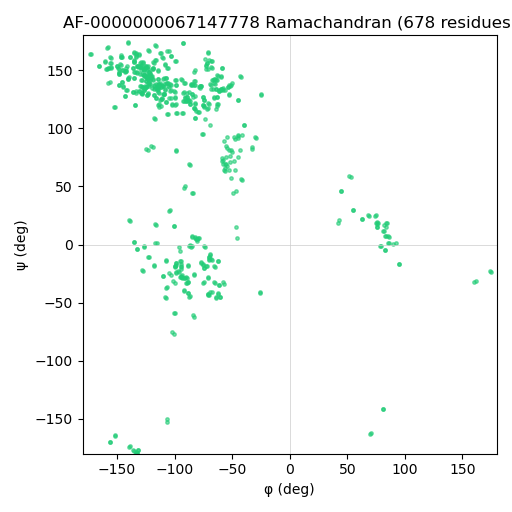M 707 N N . SER A 1 98 ? 5.645 34.938 18.062 1 98.75 98 SER A N 1
ATOM 708 C CA . SER A 1 98 ? 6.109 34.469 19.375 1 98.75 98 SER A CA 1
ATOM 709 C C . SER A 1 98 ? 5.137 34.875 20.469 1 98.75 98 SER A C 1
ATOM 711 O O . SER A 1 98 ? 4.273 35.75 20.25 1 98.75 98 SER A O 1
ATOM 713 N N . ARG A 1 99 ? 5.312 34.219 21.547 1 98.5 99 ARG A N 1
ATOM 714 C CA . ARG A 1 99 ? 4.59 34.562 22.75 1 98.5 99 ARG A CA 1
ATOM 715 C C . ARG A 1 99 ? 5.043 35.906 23.281 1 98.5 99 ARG A C 1
ATOM 717 O O . ARG A 1 99 ? 4.371 36.531 24.125 1 98.5 99 ARG A O 1
ATOM 724 N N . ASP A 1 100 ? 6.129 36.5 22.828 1 98.31 100 ASP A N 1
ATOM 725 C CA . ASP A 1 100 ? 6.625 37.812 23.266 1 98.31 100 ASP A CA 1
ATOM 726 C C . ASP A 1 100 ? 5.875 38.938 22.562 1 98.31 100 ASP A C 1
ATOM 728 O O . ASP A 1 100 ? 6.309 40.094 22.594 1 98.31 100 ASP A O 1
ATOM 732 N N . ARG A 1 101 ? 4.871 38.594 21.766 1 98.31 101 ARG A N 1
ATOM 733 C CA . ARG A 1 101 ? 3.953 39.5 21.109 1 98.31 101 ARG A CA 1
ATOM 734 C C . ARG A 1 101 ? 4.57 40.094 19.828 1 98.31 101 ARG A C 1
ATOM 736 O O . ARG A 1 101 ? 4.051 41.062 19.266 1 98.31 101 ARG A O 1
ATOM 743 N N . MET A 1 102 ? 5.672 39.469 19.484 1 97.88 102 MET A N 1
ATOM 744 C CA . MET A 1 102 ? 6.406 40 18.344 1 97.88 102 MET A CA 1
ATOM 745 C C . MET A 1 102 ? 6.312 39.062 17.141 1 97.88 102 MET A C 1
ATOM 747 O O . MET A 1 102 ? 6.309 37.844 17.312 1 97.88 102 MET A O 1
ATOM 751 N N . VAL A 1 103 ? 6.215 39.688 15.953 1 98.62 103 VAL A N 1
ATOM 752 C CA . VAL A 1 103 ? 6.469 39 14.703 1 98.62 103 VAL A CA 1
ATOM 753 C C . VAL A 1 103 ? 7.723 39.562 14.039 1 98.62 103 VAL A C 1
ATOM 755 O O . VAL A 1 103 ? 7.945 40.781 14.047 1 98.62 103 VAL A O 1
ATOM 758 N N . MET A 1 104 ? 8.531 38.688 13.531 1 97.62 104 MET A N 1
ATOM 759 C CA . MET A 1 104 ? 9.789 39.125 12.914 1 97.62 104 MET A CA 1
ATOM 760 C C . MET A 1 104 ? 9.969 38.469 11.547 1 97.62 104 MET A C 1
ATOM 762 O O . MET A 1 104 ? 9.414 37.406 11.289 1 97.62 104 MET A O 1
ATOM 766 N N . MET A 1 105 ? 10.703 39.156 10.711 1 96 105 MET A N 1
ATOM 767 C CA . MET A 1 105 ? 11.078 38.656 9.391 1 96 105 MET A CA 1
ATOM 768 C C . MET A 1 105 ? 12.586 38.438 9.297 1 96 105 MET A C 1
ATOM 770 O O . MET A 1 105 ? 13.359 39.312 9.688 1 96 105 MET A O 1
ATOM 774 N N . TRP A 1 106 ? 12.922 37.281 8.758 1 92.5 106 TRP A N 1
ATOM 775 C CA . TRP A 1 106 ? 14.32 36.906 8.578 1 92.5 106 TRP A CA 1
ATOM 776 C C . TRP A 1 106 ? 14.617 36.594 7.121 1 92.5 106 TRP A C 1
ATOM 778 O O . TRP A 1 106 ? 13.727 36.188 6.375 1 92.5 106 TRP A O 1
ATOM 788 N N . GLU A 1 107 ? 15.875 36.781 6.746 1 88.12 107 GLU A N 1
ATOM 789 C CA . GLU A 1 107 ? 16.359 36.281 5.473 1 88.12 107 GLU A CA 1
ATOM 790 C C . GLU A 1 107 ? 17.203 35.031 5.672 1 88.12 107 GLU A C 1
ATOM 792 O O . GLU A 1 107 ? 18.094 35 6.52 1 88.12 107 GLU A O 1
ATOM 797 N N . LEU A 1 108 ? 16.922 34.031 4.895 1 83.31 108 LEU A N 1
ATOM 798 C CA . LEU A 1 108 ? 17.562 32.75 5.07 1 83.31 108 LEU A CA 1
ATOM 799 C C . LEU A 1 108 ? 19.078 32.844 4.91 1 83.31 108 LEU A C 1
ATOM 801 O O . LEU A 1 108 ? 19.828 32.188 5.645 1 83.31 108 LEU A O 1
ATOM 805 N N . HIS A 1 109 ? 19.625 33.562 3.877 1 76.31 109 HIS A N 1
ATOM 806 C CA . HIS A 1 109 ? 21.062 33.656 3.611 1 76.31 109 HIS A CA 1
ATOM 807 C C . HIS A 1 109 ? 21.609 34.969 4.125 1 76.31 109 HIS A C 1
ATOM 809 O O . HIS A 1 109 ? 22.766 35.312 3.834 1 76.31 109 HIS A O 1
ATOM 815 N N . GLY A 1 110 ? 20.906 35.594 4.918 1 66.75 110 GLY A N 1
ATOM 816 C CA . GLY A 1 110 ? 21.359 36.938 5.273 1 66.75 110 GLY A CA 1
ATOM 817 C C . GLY A 1 110 ? 21.938 37.031 6.676 1 66.75 110 GLY A C 1
ATOM 818 O O . GLY A 1 110 ? 22.484 36.031 7.191 1 66.75 110 GLY A O 1
ATOM 819 N N . THR A 1 111 ? 21.797 38.156 7.242 1 65.81 111 THR A N 1
ATOM 820 C CA . THR A 1 111 ? 22.406 38.594 8.5 1 65.81 111 THR A CA 1
ATOM 821 C C . THR A 1 111 ? 21.734 37.906 9.68 1 65.81 111 THR A C 1
ATOM 823 O O . THR A 1 111 ? 20.641 37.344 9.539 1 65.81 111 THR A O 1
ATOM 826 N N . SER A 1 112 ? 22.422 37.875 10.828 1 72.06 112 SER A N 1
ATOM 827 C CA . SER A 1 112 ? 22.031 37.219 12.07 1 72.06 112 SER A CA 1
ATOM 828 C C . SER A 1 112 ? 20.797 37.875 12.68 1 72.06 112 SER A C 1
ATOM 830 O O . SER A 1 112 ? 20.047 37.219 13.414 1 72.06 112 SER A O 1
ATOM 832 N N . GLY A 1 113 ? 20.469 39.062 12.297 1 85.62 113 GLY A N 1
ATOM 833 C CA . GLY A 1 113 ? 19.328 39.688 12.93 1 85.62 113 GLY A CA 1
ATOM 834 C C . GLY A 1 113 ? 18.109 39.75 12.023 1 85.62 113 GLY A C 1
ATOM 835 O O . GLY A 1 113 ? 18.203 39.5 10.82 1 85.62 113 GLY A O 1
ATOM 836 N N . PRO A 1 114 ? 16.984 40.062 12.656 1 92.44 114 PRO A N 1
ATOM 837 C CA . PRO A 1 114 ? 15.766 40.188 11.867 1 92.44 114 PRO A CA 1
ATOM 838 C C . PRO A 1 114 ? 15.812 41.344 10.891 1 92.44 114 PRO A C 1
ATOM 840 O O . PRO A 1 114 ? 16.359 42.406 11.211 1 92.44 114 PRO A O 1
ATOM 843 N N . MET A 1 115 ? 15.328 41.125 9.734 1 92.06 115 MET A N 1
ATOM 844 C CA . MET A 1 115 ? 15.266 42.156 8.711 1 92.06 115 MET A CA 1
ATOM 845 C C . MET A 1 115 ? 14.141 43.156 9.008 1 92.06 115 MET A C 1
ATOM 847 O O . MET A 1 115 ? 14.219 44.312 8.609 1 92.06 115 MET A O 1
ATOM 851 N N . GLN A 1 116 ? 13.109 42.656 9.594 1 94.38 116 GLN A N 1
ATOM 852 C CA . GLN A 1 116 ? 11.961 43.5 9.922 1 94.38 116 GLN A CA 1
ATOM 853 C C . GLN A 1 116 ? 11.258 43 11.188 1 94.38 116 GLN A C 1
ATOM 855 O O . GLN A 1 116 ? 11.336 41.812 11.516 1 94.38 116 GLN A O 1
ATOM 860 N N . ARG A 1 117 ? 10.625 43.906 11.914 1 96.62 117 ARG A N 1
ATOM 861 C CA . ARG A 1 117 ? 9.805 43.625 13.086 1 96.62 117 ARG A CA 1
ATOM 862 C C . ARG A 1 117 ? 8.391 44.156 12.922 1 96.62 117 ARG A C 1
ATOM 864 O O . ARG A 1 117 ? 8.188 45.188 12.305 1 96.62 117 ARG A O 1
ATOM 871 N N . PHE A 1 118 ? 7.492 43.406 13.422 1 98.19 118 PHE A N 1
ATOM 872 C CA . PHE A 1 118 ? 6.086 43.812 13.367 1 98.19 118 PHE A CA 1
ATOM 873 C C . PHE A 1 118 ? 5.477 43.812 14.766 1 98.19 118 PHE A C 1
ATOM 875 O O . PHE A 1 118 ? 4.77 42.875 15.148 1 98.19 118 PHE A O 1
ATOM 882 N N . PRO A 1 119 ? 5.75 44.938 15.477 1 95.06 119 PRO A N 1
ATOM 883 C CA . PRO A 1 119 ? 5.203 45.062 16.828 1 95.06 119 PRO A CA 1
ATOM 884 C C . PRO A 1 119 ? 3.76 45.562 16.828 1 95.06 119 PRO A C 1
ATOM 886 O O . PRO A 1 119 ? 3.352 46.281 15.93 1 95.06 119 PRO A O 1
ATOM 889 N N . GLY A 1 120 ? 2.996 45.125 17.797 1 94.5 120 GLY A N 1
ATOM 890 C CA . GLY A 1 120 ? 1.686 45.75 17.859 1 94.5 120 GLY A CA 1
ATOM 891 C C . GLY A 1 120 ? 0.682 44.969 18.672 1 94.5 120 GLY A C 1
ATOM 892 O O . GLY A 1 120 ? -0.227 45.562 19.281 1 94.5 120 GLY A O 1
ATOM 893 N N . HIS A 1 121 ? 0.794 43.688 18.688 1 97.88 121 HIS A N 1
ATOM 894 C CA . HIS A 1 121 ? -0.146 42.875 19.453 1 97.88 121 HIS A CA 1
ATOM 895 C C . HIS A 1 121 ? 0.1 43 20.953 1 97.88 121 HIS A C 1
ATOM 897 O O . HIS A 1 121 ? 1.231 43.25 21.375 1 97.88 121 HIS A O 1
ATOM 903 N N . ASP A 1 122 ? -0.918 42.781 21.734 1 97.94 122 ASP A N 1
ATOM 904 C CA . ASP A 1 122 ? -0.835 42.969 23.172 1 97.94 122 ASP A CA 1
ATOM 905 C C . ASP A 1 122 ? -0.616 41.625 23.891 1 97.94 122 ASP A C 1
ATOM 907 O O . ASP A 1 122 ? -0.272 41.594 25.062 1 97.94 122 ASP A O 1
ATOM 911 N N . LEU A 1 123 ? -0.839 40.594 23.25 1 98.31 123 LEU A N 1
ATOM 912 C CA . LEU A 1 123 ? -0.652 39.25 23.766 1 98.31 123 LEU A CA 1
ATOM 913 C C . LEU A 1 123 ? 0.039 38.344 22.734 1 98.31 123 LEU A C 1
ATOM 915 O O . LEU A 1 123 ? 0.485 38.844 21.688 1 98.31 123 LEU A O 1
ATOM 919 N N . VAL A 1 124 ? 0.176 37.125 23.125 1 98.44 124 VAL A N 1
ATOM 920 C CA . VAL A 1 124 ? 0.862 36.156 22.297 1 98.44 124 VAL A CA 1
ATOM 921 C C . VAL A 1 124 ? 0.293 36.188 20.875 1 98.44 124 VAL A C 1
ATOM 923 O O . VAL A 1 124 ? -0.922 36.281 20.688 1 98.44 124 VAL A O 1
ATOM 926 N N . VAL A 1 125 ? 1.146 36.094 19.875 1 98.81 125 VAL A N 1
ATOM 927 C CA . VAL A 1 125 ? 0.749 36 18.469 1 98.81 125 VAL A CA 1
ATOM 928 C C . VAL A 1 125 ? 0.653 34.531 18.078 1 98.81 125 VAL A C 1
ATOM 930 O O . VAL A 1 125 ? 1.638 33.781 18.156 1 98.81 125 VAL A O 1
ATOM 933 N N . THR A 1 126 ? -0.548 34.062 17.562 1 98.69 126 THR A N 1
ATOM 934 C CA . THR A 1 126 ? -0.792 32.656 17.281 1 98.69 126 THR A CA 1
ATOM 935 C C . THR A 1 126 ? -1.27 32.469 15.852 1 98.69 126 THR A C 1
ATOM 937 O O . THR A 1 126 ? -1.54 31.328 15.43 1 98.69 126 THR A O 1
ATOM 940 N N . GLY A 1 127 ? -1.425 33.469 15.141 1 98.75 127 GLY A N 1
ATOM 941 C CA . GLY A 1 127 ? -1.742 33.469 13.719 1 98.75 127 GLY A CA 1
ATOM 942 C C . GLY A 1 127 ? -0.707 34.156 12.859 1 98.75 127 GLY A C 1
ATOM 943 O O . GLY A 1 127 ? -0.249 35.25 13.203 1 98.75 127 GLY A O 1
ATOM 944 N N . LEU A 1 128 ? -0.388 33.562 11.836 1 98.62 128 LEU A N 1
ATOM 945 C CA . LEU A 1 128 ? 0.628 34.094 10.93 1 98.62 128 LEU A CA 1
ATOM 946 C C . LEU A 1 128 ? 0.382 33.594 9.5 1 98.62 128 LEU A C 1
ATOM 948 O O . LEU A 1 128 ? 0.383 32.406 9.234 1 98.62 128 LEU A O 1
ATOM 952 N N . ALA A 1 129 ? 0.13 34.5 8.562 1 97.88 129 ALA A N 1
ATOM 953 C CA . ALA A 1 129 ? -0.106 34.188 7.16 1 97.88 129 ALA A CA 1
ATOM 954 C C . ALA A 1 129 ? 0.496 35.25 6.246 1 97.88 129 ALA A C 1
ATOM 956 O O . ALA A 1 129 ? 0.207 36.438 6.387 1 97.88 129 ALA A O 1
ATOM 957 N N . VAL A 1 130 ? 1.257 34.781 5.34 1 96.44 130 VAL A N 1
ATOM 958 C CA . VAL A 1 130 ? 1.857 35.719 4.379 1 96.44 130 VAL A CA 1
ATOM 959 C C . VAL A 1 130 ? 1.178 35.562 3.021 1 96.44 130 VAL A C 1
ATOM 961 O O . VAL A 1 130 ? 0.863 34.438 2.602 1 96.44 130 VAL A O 1
ATOM 964 N N . SER A 1 131 ? 1.027 36.656 2.365 1 94.88 131 SER A N 1
ATOM 965 C CA . SER A 1 131 ? 0.414 36.625 1.042 1 94.88 131 SER A CA 1
ATOM 966 C C . SER A 1 131 ? 1.321 35.906 0.043 1 94.88 131 SER A C 1
ATOM 968 O O . SER A 1 131 ? 2.547 35.938 0.184 1 94.88 131 SER A O 1
ATOM 970 N N . PRO A 1 132 ? 0.706 35.312 -0.958 1 90.25 132 PRO A N 1
ATOM 971 C CA . PRO A 1 132 ? 1.504 34.531 -1.922 1 90.25 132 PRO A CA 1
ATOM 972 C C . PRO A 1 132 ? 2.592 35.375 -2.584 1 90.25 132 PRO A C 1
ATOM 974 O O . PRO A 1 132 ? 3.656 34.875 -2.93 1 90.25 132 PRO A O 1
ATOM 977 N N . ASP A 1 133 ? 2.387 36.625 -2.801 1 89.69 133 ASP A N 1
ATOM 978 C CA . ASP A 1 133 ? 3.375 37.5 -3.438 1 89.69 133 ASP A CA 1
ATOM 979 C C . ASP A 1 133 ? 4.328 38.094 -2.406 1 89.69 133 ASP A C 1
ATOM 981 O O . ASP A 1 133 ? 5.16 38.938 -2.738 1 89.69 133 ASP A O 1
ATOM 985 N N . ALA A 1 134 ? 4.121 37.781 -1.161 1 92.06 134 ALA A N 1
ATOM 986 C CA . ALA A 1 134 ? 4.988 38.125 -0.039 1 92.06 134 ALA A CA 1
ATOM 987 C C . ALA A 1 134 ? 4.953 39.625 0.229 1 92.06 134 ALA A C 1
ATOM 989 O O . ALA A 1 134 ? 5.887 40.188 0.816 1 92.06 134 ALA A O 1
ATOM 990 N N . SER A 1 135 ? 3.9 40.281 -0.153 1 94.31 135 SER A N 1
ATOM 991 C CA . SER A 1 135 ? 3.822 41.719 0.026 1 94.31 135 SER A CA 1
ATOM 992 C C . SER A 1 135 ? 3.1 42.062 1.32 1 94.31 135 SER A C 1
ATOM 994 O O . SER A 1 135 ? 3.301 43.156 1.869 1 94.31 135 SER A O 1
ATOM 996 N N . GLN A 1 136 ? 2.256 41.219 1.713 1 96.44 136 GLN A N 1
ATOM 997 C CA . GLN A 1 136 ? 1.458 41.5 2.904 1 96.44 136 GLN A CA 1
ATOM 998 C C . GLN A 1 136 ? 1.582 40.344 3.916 1 96.44 136 GLN A C 1
ATOM 1000 O O . GLN A 1 136 ? 1.82 39.219 3.541 1 96.44 136 GLN A O 1
ATOM 1005 N N . LEU A 1 137 ? 1.424 40.75 5.148 1 97.44 137 LEU A N 1
ATOM 1006 C CA . LEU A 1 137 ? 1.442 39.812 6.277 1 97.44 137 LEU A CA 1
ATOM 1007 C C . LEU A 1 137 ? 0.213 40.031 7.16 1 97.44 137 LEU A C 1
ATOM 1009 O O . LEU A 1 137 ? -0.154 41.156 7.48 1 97.44 137 LEU A O 1
ATOM 1013 N N . CYS A 1 138 ? -0.433 38.938 7.426 1 98.5 138 CYS A N 1
ATOM 1014 C CA . CYS A 1 138 ? -1.528 38.969 8.391 1 98.5 138 CYS A CA 1
ATOM 1015 C C . CYS A 1 138 ? -1.146 38.25 9.672 1 98.5 138 CYS A C 1
ATOM 1017 O O . CYS A 1 138 ? -0.618 37.125 9.641 1 98.5 138 CYS A O 1
ATOM 1019 N N . THR A 1 139 ? -1.358 38.906 10.789 1 98.75 139 THR A N 1
ATOM 1020 C CA . THR A 1 139 ? -1.072 38.312 12.094 1 98.75 139 THR A CA 1
ATOM 1021 C C . THR A 1 139 ? -2.324 38.312 12.969 1 98.75 139 THR A C 1
ATOM 1023 O O . THR A 1 139 ? -3.18 39.188 12.844 1 98.75 139 THR A O 1
ATOM 1026 N N . GLY A 1 140 ? -2.48 37.281 13.711 1 98.75 140 GLY A N 1
ATOM 1027 C CA . GLY A 1 140 ? -3.547 37.125 14.688 1 98.75 140 GLY A CA 1
ATOM 1028 C C . GLY A 1 140 ? -3.041 36.812 16.078 1 98.75 140 GLY A C 1
ATOM 1029 O O . GLY A 1 140 ? -2.072 36.062 16.234 1 98.75 140 GLY A O 1
ATOM 1030 N N . SER A 1 141 ? -3.738 37.344 17.078 1 98.62 141 SER A N 1
ATOM 1031 C CA . SER A 1 141 ? -3.291 37.219 18.469 1 98.62 141 SER A CA 1
ATOM 1032 C C . SER A 1 141 ? -4.445 36.844 19.391 1 98.62 141 SER A C 1
ATOM 1034 O O . SER A 1 141 ? -5.613 36.938 19 1 98.62 141 SER A O 1
ATOM 1036 N N . ARG A 1 142 ? -4.062 36.438 20.562 1 97.5 142 ARG A N 1
ATOM 1037 C CA . ARG A 1 142 ? -5.051 36.156 21.594 1 97.5 142 ARG A CA 1
ATOM 1038 C C . ARG A 1 142 ? -5.617 37.438 22.172 1 97.5 142 ARG A C 1
ATOM 1040 O O . ARG A 1 142 ? -6.527 37.406 23 1 97.5 142 ARG A O 1
ATOM 1047 N N . ASP A 1 143 ? -5.145 38.562 21.719 1 97.56 143 ASP A N 1
ATOM 1048 C CA . ASP A 1 143 ? -5.691 39.844 22.156 1 97.56 143 ASP A CA 1
ATOM 1049 C C . ASP A 1 143 ? -6.945 40.188 21.359 1 97.56 143 ASP A C 1
ATOM 1051 O O . ASP A 1 143 ? -7.375 41.344 21.359 1 97.56 143 ASP A O 1
ATOM 1055 N N . ASN A 1 144 ? -7.414 39.281 20.516 1 97.38 144 ASN A N 1
ATOM 1056 C CA . ASN A 1 144 ? -8.672 39.375 19.781 1 97.38 144 ASN A CA 1
ATOM 1057 C C . ASN A 1 144 ? -8.516 40.188 18.516 1 97.38 144 ASN A C 1
ATOM 1059 O O . ASN A 1 144 ? -9.508 40.625 17.906 1 97.38 144 ASN A O 1
ATOM 1063 N N . THR A 1 145 ? -7.254 40.375 18.156 1 97.81 145 THR A N 1
ATOM 1064 C CA . THR A 1 145 ? -7.094 41.25 16.969 1 97.81 145 THR A CA 1
ATOM 1065 C C . THR A 1 145 ? -6.418 40.469 15.844 1 97.81 145 THR A C 1
ATOM 1067 O O . THR A 1 145 ? -5.672 39.531 16.078 1 97.81 145 THR A O 1
ATOM 1070 N N . VAL A 1 146 ? -6.766 40.906 14.656 1 98.44 146 VAL A N 1
ATOM 1071 C CA . VAL A 1 146 ? -6.059 40.562 13.422 1 98.44 146 VAL A CA 1
ATOM 1072 C C . VAL A 1 146 ? -5.48 41.844 12.797 1 98.44 146 VAL A C 1
ATOM 1074 O O . VAL A 1 146 ? -6.156 42.875 12.727 1 98.44 146 VAL A O 1
ATOM 1077 N N . ARG A 1 147 ? -4.219 41.719 12.398 1 98.56 147 ARG A N 1
ATOM 1078 C CA . ARG A 1 147 ? -3.551 42.875 11.789 1 98.56 147 ARG A CA 1
ATOM 1079 C C . ARG A 1 147 ? -2.957 42.5 10.438 1 98.56 147 ARG A C 1
ATOM 1081 O O . ARG A 1 147 ? -2.496 41.375 10.234 1 98.56 147 ARG A O 1
ATOM 1088 N N . LYS A 1 148 ? -3.006 43.469 9.578 1 98.62 148 LYS A N 1
ATOM 1089 C CA . LYS A 1 148 ? -2.369 43.375 8.273 1 98.62 148 LYS A CA 1
ATOM 1090 C C . LYS A 1 148 ? -1.189 44.312 8.148 1 98.62 148 LYS A C 1
ATOM 1092 O O . LYS A 1 148 ? -1.294 45.5 8.531 1 98.62 148 LYS A O 1
ATOM 1097 N N . TRP A 1 149 ? -0.123 43.844 7.586 1 98.38 149 TRP A N 1
ATOM 1098 C CA . TRP A 1 149 ? 1.111 44.625 7.516 1 98.38 149 TRP A CA 1
ATOM 1099 C C . TRP A 1 149 ? 1.633 44.688 6.086 1 98.38 149 TRP A C 1
ATOM 1101 O O . TRP A 1 149 ? 1.46 43.75 5.312 1 98.38 149 TRP A O 1
ATOM 1111 N N . ASP A 1 150 ? 2.301 45.75 5.793 1 97.5 150 ASP A N 1
ATOM 1112 C CA . ASP A 1 150 ? 3.18 45.812 4.629 1 97.5 150 ASP A CA 1
ATOM 1113 C C . ASP A 1 150 ? 4.539 45.188 4.934 1 97.5 150 ASP A C 1
ATOM 1115 O O . ASP A 1 150 ? 5.25 45.656 5.832 1 97.5 150 ASP A O 1
ATOM 1119 N N . VAL A 1 151 ? 4.938 44.188 4.215 1 95.81 151 VAL A N 1
ATOM 1120 C CA . VAL A 1 151 ? 6.129 43.438 4.543 1 95.81 151 VAL A CA 1
ATOM 1121 C C . VAL A 1 151 ? 7.375 44.281 4.359 1 95.81 151 VAL A C 1
ATOM 1123 O O . VAL A 1 151 ? 8.297 44.25 5.176 1 95.81 151 VAL A O 1
ATOM 1126 N N . GLU A 1 152 ? 7.422 45.031 3.348 1 93.94 152 GLU A N 1
ATOM 1127 C CA . GLU A 1 152 ? 8.602 45.812 3.004 1 93.94 152 GLU A CA 1
ATOM 1128 C C . GLU A 1 152 ? 8.812 46.969 3.992 1 93.94 152 GLU A C 1
ATOM 1130 O O . GLU A 1 152 ? 9.922 47.188 4.484 1 93.94 152 GLU A O 1
ATOM 1135 N N . THR A 1 153 ? 7.785 47.625 4.352 1 96.19 153 THR A N 1
ATOM 1136 C CA . THR A 1 153 ? 7.926 48.812 5.18 1 96.19 153 THR A CA 1
ATOM 1137 C C . THR A 1 153 ? 7.781 48.469 6.656 1 96.19 153 THR A C 1
ATOM 1139 O O . THR A 1 153 ? 8.227 49.25 7.523 1 96.19 153 THR A O 1
ATOM 1142 N N . GLY A 1 154 ? 7.043 47.469 6.945 1 96.62 154 GLY A N 1
ATOM 1143 C CA . GLY A 1 154 ? 6.785 47.062 8.328 1 96.62 154 GLY A CA 1
ATOM 1144 C C . GLY A 1 154 ? 5.617 47.812 8.945 1 96.62 154 GLY A C 1
ATOM 1145 O O . GLY A 1 154 ? 5.336 47.656 10.133 1 96.62 154 GLY A O 1
ATOM 1146 N N . GLU A 1 155 ? 4.953 48.562 8.18 1 97.44 155 GLU A N 1
ATOM 1147 C CA . GLU A 1 155 ? 3.846 49.344 8.695 1 97.44 155 GLU A CA 1
ATOM 1148 C C . GLU A 1 155 ? 2.568 48.531 8.805 1 97.44 155 GLU A C 1
ATOM 1150 O O . GLU A 1 155 ? 2.27 47.719 7.93 1 97.44 155 GLU A O 1
ATOM 1155 N N . CYS A 1 156 ? 1.846 48.781 9.875 1 97.88 156 CYS A N 1
ATOM 1156 C CA . CYS A 1 156 ? 0.528 48.188 10.031 1 97.88 156 CYS A CA 1
ATOM 1157 C C . CYS A 1 156 ? -0.491 48.875 9.117 1 97.88 156 CYS A C 1
ATOM 1159 O O . CYS A 1 156 ? -0.777 50.062 9.273 1 97.88 156 CYS A O 1
ATOM 1161 N N . LEU A 1 157 ? -1.037 48.188 8.258 1 97.44 157 LEU A N 1
ATOM 1162 C CA . LEU A 1 157 ? -1.959 48.719 7.27 1 97.44 157 LEU A CA 1
ATOM 1163 C C . LEU A 1 157 ? -3.383 48.75 7.812 1 97.44 157 LEU A C 1
ATOM 1165 O O . LEU A 1 157 ? -4.125 49.719 7.547 1 97.44 157 LEU A O 1
ATOM 1169 N N . CYS A 1 158 ? -3.756 47.688 8.438 1 96.88 158 CYS A N 1
ATOM 1170 C CA . CYS A 1 158 ? -5.105 47.562 8.977 1 96.88 158 CYS A CA 1
ATOM 1171 C C . CYS A 1 158 ? -5.098 46.781 10.281 1 96.88 158 CYS A C 1
ATOM 1173 O O . CYS A 1 158 ? -4.234 45.906 10.484 1 96.88 158 CYS A O 1
ATOM 1175 N N . ARG A 1 159 ? -6 47.062 11.125 1 97.31 159 ARG A N 1
ATOM 1176 C CA . ARG A 1 159 ? -6.246 46.344 12.375 1 97.31 159 ARG A CA 1
ATOM 1177 C C . ARG A 1 159 ? -7.73 46.062 12.562 1 97.31 159 ARG A C 1
ATOM 1179 O O . ARG A 1 159 ? -8.562 46.938 12.359 1 97.31 159 ARG A O 1
ATOM 1186 N N . ALA A 1 160 ? -8.055 44.875 12.859 1 97.69 160 ALA A N 1
ATOM 1187 C CA . ALA A 1 160 ? -9.438 44.5 13.148 1 97.69 160 ALA A CA 1
ATOM 1188 C C . ALA A 1 160 ? -9.539 43.781 14.492 1 97.69 160 ALA A C 1
ATOM 1190 O O . ALA A 1 160 ? -8.727 42.906 14.805 1 97.69 160 ALA A O 1
ATOM 1191 N N . ALA A 1 161 ? -10.508 44.219 15.25 1 96.12 161 ALA A N 1
ATOM 1192 C CA . ALA A 1 161 ? -10.797 43.594 16.531 1 96.12 161 ALA A CA 1
ATOM 1193 C C . ALA A 1 161 ? -12.164 42.906 16.516 1 96.12 161 ALA A C 1
ATOM 1195 O O . ALA A 1 161 ? -13.125 43.438 15.969 1 96.12 161 ALA A O 1
ATOM 1196 N N . LEU A 1 162 ? -12.266 41.719 16.922 1 92.25 162 LEU A N 1
ATOM 1197 C CA . LEU A 1 162 ? -13.508 40.969 17.094 1 92.25 162 LEU A CA 1
ATOM 1198 C C . LEU A 1 162 ? -13.602 40.406 18.5 1 92.25 162 LEU A C 1
ATOM 1200 O O . LEU A 1 162 ? -12.633 39.844 19.016 1 92.25 162 LEU A O 1
ATOM 1204 N N . SER A 1 163 ? -14.75 40.531 19.141 1 89.5 163 SER A N 1
ATOM 1205 C CA . SER A 1 163 ? -14.953 40.031 20.5 1 89.5 163 SER A CA 1
ATOM 1206 C C . SER A 1 163 ? -14.758 38.531 20.562 1 89.5 163 SER A C 1
ATOM 1208 O O . SER A 1 163 ? -15.219 37.812 19.688 1 89.5 163 SER A O 1
ATOM 1210 N N . ARG A 1 164 ? -13.961 38.062 21.578 1 88.31 164 ARG A N 1
ATOM 1211 C CA . ARG A 1 164 ? -13.703 36.656 21.891 1 88.31 164 ARG A CA 1
ATOM 1212 C C . ARG A 1 164 ? -12.984 35.969 20.734 1 88.31 164 ARG A C 1
ATOM 1214 O O . ARG A 1 164 ? -13.117 34.781 20.531 1 88.31 164 ARG A O 1
ATOM 1221 N N . ASN A 1 165 ? -12.352 36.75 19.938 1 88 165 ASN A N 1
ATOM 1222 C CA . ASN A 1 165 ? -11.617 36.188 18.797 1 88 165 ASN A CA 1
ATOM 1223 C C . ASN A 1 165 ? -10.195 35.812 19.203 1 88 165 ASN A C 1
ATOM 1225 O O . ASN A 1 165 ? -9.227 36.375 18.703 1 88 165 ASN A O 1
ATOM 1229 N N . LEU A 1 166 ? -10.039 34.781 20.031 1 94.5 166 LEU A N 1
ATOM 1230 C CA . LEU A 1 166 ? -8.711 34.25 20.344 1 94.5 166 LEU A CA 1
ATOM 1231 C C . LEU A 1 166 ? -8.18 33.406 19.188 1 94.5 166 LEU A C 1
ATOM 1233 O O . LEU A 1 166 ? -8.477 32.219 19.078 1 94.5 166 LEU A O 1
ATOM 1237 N N . VAL A 1 167 ? -7.383 34.094 18.359 1 98.38 167 VAL A N 1
ATOM 1238 C CA . VAL A 1 167 ? -6.906 33.5 17.125 1 98.38 167 VAL A CA 1
ATOM 1239 C C . VAL A 1 167 ? -6.004 32.312 17.438 1 98.38 167 VAL A C 1
ATOM 1241 O O . VAL A 1 167 ? -5.117 32.406 18.281 1 98.38 167 VAL A O 1
ATOM 1244 N N . THR A 1 168 ? -6.223 31.203 16.75 1 98.62 168 THR A N 1
ATOM 1245 C CA . THR A 1 168 ? -5.367 30.047 16.953 1 98.62 168 THR A CA 1
ATOM 1246 C C . THR A 1 168 ? -4.48 29.797 15.734 1 98.62 168 THR A C 1
ATOM 1248 O O . THR A 1 168 ? -3.393 29.234 15.859 1 98.62 168 THR A O 1
ATOM 1251 N N . HIS A 1 169 ? -4.934 30.203 14.578 1 98.81 169 HIS A N 1
ATOM 1252 C CA . HIS A 1 169 ? -4.164 29.984 13.359 1 98.81 169 HIS A CA 1
ATOM 1253 C C . HIS A 1 169 ? -4.699 30.828 12.211 1 98.81 169 HIS A C 1
ATOM 1255 O O . HIS A 1 169 ? -5.867 31.219 12.211 1 98.81 169 HIS A O 1
ATOM 1261 N N . LEU A 1 170 ? -3.838 31.141 11.258 1 98.75 170 LEU A N 1
ATOM 1262 C CA . LEU A 1 170 ? -4.203 31.844 10.023 1 98.75 170 LEU A CA 1
ATOM 1263 C C . LEU A 1 170 ? -3.602 31.141 8.812 1 98.75 170 LEU A C 1
ATOM 1265 O O . LEU A 1 170 ? -2.486 30.625 8.875 1 98.75 170 LEU A O 1
ATOM 1269 N N . CYS A 1 171 ? -4.312 31.203 7.73 1 97.69 171 CYS A N 1
ATOM 1270 C CA . CYS A 1 171 ? -3.785 30.75 6.449 1 97.69 171 CYS A CA 1
ATOM 1271 C C . CYS A 1 171 ? -4.312 31.609 5.305 1 97.69 171 CYS A C 1
ATOM 1273 O O . CYS A 1 171 ? -5.488 31.969 5.281 1 97.69 171 CYS A O 1
ATOM 1275 N N . TRP A 1 172 ? -3.449 31.906 4.359 1 97.12 172 TRP A N 1
ATOM 1276 C CA . TRP A 1 172 ? -3.838 32.656 3.182 1 97.12 172 TRP A CA 1
ATOM 1277 C C . TRP A 1 172 ? -4.469 31.766 2.123 1 97.12 172 TRP A C 1
ATOM 1279 O O . TRP A 1 172 ? -3.998 30.656 1.889 1 97.12 172 TRP A O 1
ATOM 1289 N N . VAL A 1 173 ? -5.531 32.188 1.489 1 97.19 173 VAL A N 1
ATOM 1290 C CA . VAL A 1 173 ? -6.141 31.453 0.383 1 97.19 173 VAL A CA 1
ATOM 1291 C C . VAL A 1 173 ? -5.406 31.781 -0.916 1 97.19 173 VAL A C 1
ATOM 1293 O O . VAL A 1 173 ? -5.418 32.938 -1.375 1 97.19 173 VAL A O 1
ATOM 1296 N N . PRO A 1 174 ? -4.801 30.75 -1.498 1 93.56 174 PRO A N 1
ATOM 1297 C CA . PRO A 1 174 ? -4.055 31.031 -2.729 1 93.56 174 PRO A CA 1
ATOM 1298 C C . PRO A 1 174 ? -4.938 31.609 -3.832 1 93.56 174 PRO A C 1
ATOM 1300 O O . PRO A 1 174 ? -6.039 31.109 -4.078 1 93.56 174 PRO A O 1
ATOM 1303 N N . GLY A 1 175 ? -4.434 32.688 -4.484 1 91.69 175 GLY A N 1
ATOM 1304 C CA . GLY A 1 175 ? -5.094 33.25 -5.641 1 91.69 175 GLY A CA 1
ATOM 1305 C C . GLY A 1 175 ? -6.273 34.125 -5.273 1 91.69 175 GLY A C 1
ATOM 1306 O O . GLY A 1 175 ? -6.977 34.625 -6.148 1 91.69 175 GLY A O 1
ATOM 1307 N N . GLU A 1 176 ? -6.559 34.25 -4.027 1 93.56 176 GLU A N 1
ATOM 1308 C CA . GLU A 1 176 ? -7.688 35.031 -3.553 1 93.56 176 GLU A CA 1
ATOM 1309 C C . GLU A 1 176 ? -7.262 36 -2.447 1 93.56 176 GLU A C 1
ATOM 1311 O O . GLU A 1 176 ? -6.27 35.75 -1.753 1 93.56 176 GLU A O 1
ATOM 1316 N N . PRO A 1 177 ? -7.984 37.094 -2.32 1 95 177 PRO A N 1
ATOM 1317 C CA . PRO A 1 177 ? -7.668 38.031 -1.242 1 95 177 PRO A CA 1
ATOM 1318 C C . PRO A 1 177 ? -8.32 37.625 0.084 1 95 177 PRO A C 1
ATOM 1320 O O . PRO A 1 177 ? -8.898 38.5 0.76 1 95 177 PRO A O 1
ATOM 1323 N N . TYR A 1 178 ? -8.266 36.375 0.444 1 97.44 178 TYR A N 1
ATOM 1324 C CA . TYR A 1 178 ? -8.898 35.875 1.664 1 97.44 178 TYR A CA 1
ATOM 1325 C C . TYR A 1 178 ? -7.879 35.219 2.586 1 97.44 178 TYR A C 1
ATOM 1327 O O . TYR A 1 178 ? -6.898 34.656 2.119 1 97.44 178 TYR A O 1
ATOM 1335 N N . VAL A 1 179 ? -8.148 35.375 3.863 1 98.06 179 VAL A N 1
ATOM 1336 C CA . VAL A 1 179 ? -7.414 34.688 4.918 1 98.06 179 VAL A CA 1
ATOM 1337 C C . VAL A 1 179 ? -8.375 33.875 5.777 1 98.06 179 VAL A C 1
ATOM 1339 O O . VAL A 1 179 ? -9.422 34.375 6.191 1 98.06 179 VAL A O 1
ATOM 1342 N N . ILE A 1 180 ? -8.039 32.625 5.98 1 98.5 180 ILE A N 1
ATOM 1343 C CA . ILE A 1 180 ? -8.836 31.781 6.863 1 98.5 180 ILE A CA 1
ATOM 1344 C C . ILE A 1 180 ? -8.289 31.859 8.289 1 98.5 180 ILE A C 1
ATOM 1346 O O . ILE A 1 180 ? -7.074 31.844 8.492 1 98.5 180 ILE A O 1
ATOM 1350 N N . GLN A 1 181 ? -9.148 31.922 9.25 1 98.56 181 GLN A N 1
ATOM 1351 C CA . GLN A 1 181 ? -8.789 32 10.656 1 98.56 181 GLN A CA 1
ATOM 1352 C C . GLN A 1 181 ? -9.508 30.953 11.484 1 98.56 181 GLN A C 1
ATOM 1354 O O . GLN A 1 181 ? -10.719 30.766 11.344 1 98.56 181 GLN A O 1
ATOM 1359 N N . THR A 1 182 ? -8.789 30.25 12.258 1 98.62 182 THR A N 1
ATOM 1360 C CA . THR A 1 182 ? -9.391 29.438 13.32 1 98.62 182 THR A CA 1
ATOM 1361 C C . THR A 1 182 ? -9.297 30.156 14.664 1 98.62 182 THR A C 1
ATOM 1363 O O . THR A 1 182 ? -8.438 31.016 14.852 1 98.62 182 THR A O 1
ATOM 1366 N N . SER A 1 183 ? -10.219 29.734 15.609 1 98.12 183 SER A N 1
ATOM 1367 C CA . SER A 1 183 ? -10.32 30.484 16.859 1 98.12 183 SER A CA 1
ATOM 1368 C C . SER A 1 183 ? -10.656 29.562 18.031 1 98.12 183 SER A C 1
ATOM 1370 O O . SER A 1 183 ? -11.195 28.469 17.828 1 98.12 183 SER A O 1
ATOM 1372 N N . GLU A 1 184 ? -10.406 30.047 19.203 1 97.62 184 GLU A N 1
ATOM 1373 C CA . GLU A 1 184 ? -10.789 29.344 20.422 1 97.62 184 GLU A CA 1
ATOM 1374 C C . GLU A 1 184 ? -12.297 29.406 20.641 1 97.62 184 GLU A C 1
ATOM 1376 O O . GLU A 1 184 ? -12.844 28.625 21.422 1 97.62 184 GLU A O 1
ATOM 1381 N N . ASP A 1 185 ? -12.977 30.312 20 1 96.56 185 ASP A N 1
ATOM 1382 C CA . ASP A 1 185 ? -14.422 30.406 20.141 1 96.56 185 ASP A CA 1
ATOM 1383 C C . ASP A 1 185 ? -15.133 29.359 19.297 1 96.56 185 ASP A C 1
ATOM 1385 O O . ASP A 1 185 ? -16.344 29.422 19.094 1 96.56 185 ASP A O 1
ATOM 1389 N N . LYS A 1 186 ? -14.414 28.469 18.672 1 97.38 186 LYS A N 1
ATOM 1390 C CA . LYS A 1 186 ? -14.883 27.266 18 1 97.38 186 LYS A CA 1
ATOM 1391 C C . LYS A 1 186 ? -15.344 27.578 16.578 1 97.38 186 LYS A C 1
ATOM 1393 O O . LYS A 1 186 ? -16.016 26.75 15.945 1 97.38 186 LYS A O 1
ATOM 1398 N N . THR A 1 187 ? -14.906 28.703 16.094 1 96.81 187 THR A N 1
ATOM 1399 C CA . THR A 1 187 ? -15.352 29.078 14.758 1 96.81 187 THR A CA 1
ATOM 1400 C C . THR A 1 187 ? -14.172 29.156 13.797 1 96.81 187 THR A C 1
ATOM 1402 O O . THR A 1 187 ? -13.023 29.234 14.219 1 96.81 187 THR A O 1
ATOM 1405 N N . ILE A 1 188 ? -14.562 29.047 12.562 1 98.12 188 ILE A N 1
ATOM 1406 C CA . ILE A 1 188 ? -13.688 29.328 11.422 1 98.12 188 ILE A CA 1
ATOM 1407 C C . ILE A 1 188 ? -14.227 30.531 10.648 1 98.12 188 ILE A C 1
ATOM 1409 O O . ILE A 1 188 ? -15.414 30.594 10.344 1 98.12 188 ILE A O 1
ATOM 1413 N N . ARG A 1 189 ? -13.328 31.422 10.344 1 98 189 ARG A N 1
ATOM 1414 C CA . ARG A 1 189 ? -13.75 32.625 9.641 1 98 189 ARG A CA 1
ATOM 1415 C C . ARG A 1 189 ? -12.906 32.875 8.398 1 98 189 ARG A C 1
ATOM 1417 O O . ARG A 1 189 ? -11.711 32.562 8.375 1 98 189 ARG A O 1
ATOM 1424 N N . MET A 1 190 ? -13.57 33.406 7.457 1 97.56 190 MET A N 1
ATOM 1425 C CA . MET A 1 190 ? -12.914 33.875 6.246 1 97.56 190 MET A CA 1
ATOM 1426 C C . MET A 1 190 ? -12.883 35.406 6.223 1 97.56 190 MET A C 1
ATOM 1428 O O . MET A 1 190 ? -13.93 36.062 6.242 1 97.56 190 MET A O 1
ATOM 1432 N N . TRP A 1 191 ? -11.664 35.938 6.125 1 97.81 191 TRP A N 1
ATOM 1433 C CA . TRP A 1 191 ? -11.461 37.375 6.105 1 97.81 191 TRP A CA 1
ATOM 1434 C C . TRP A 1 191 ? -11.164 37.875 4.695 1 97.81 191 TRP A C 1
ATOM 1436 O O . TRP A 1 191 ? -10.383 37.25 3.969 1 97.81 191 TRP A O 1
ATOM 1446 N N . ASP A 1 192 ? -11.75 38.969 4.336 1 97.56 192 ASP A N 1
ATOM 1447 C CA . ASP A 1 192 ? -11.289 39.688 3.168 1 97.56 192 ASP A CA 1
ATOM 1448 C C . ASP A 1 192 ? -10.086 40.562 3.508 1 97.56 192 ASP A C 1
ATOM 1450 O O . ASP A 1 192 ? -10.195 41.5 4.293 1 97.56 192 ASP A O 1
ATOM 1454 N N . SER A 1 193 ? -8.969 40.281 2.926 1 96 193 SER A N 1
ATOM 1455 C CA . SER A 1 193 ? -7.707 40.906 3.326 1 96 193 SER A CA 1
ATOM 1456 C C . SER A 1 193 ? -7.617 42.344 2.83 1 96 193 SER A C 1
ATOM 1458 O O . SER A 1 193 ? -6.781 43.094 3.301 1 96 193 SER A O 1
ATOM 1460 N N . ARG A 1 194 ? -8.383 42.781 1.891 1 93.69 194 ARG A N 1
ATOM 1461 C CA . ARG A 1 194 ? -8.336 44.125 1.354 1 93.69 194 ARG A CA 1
ATOM 1462 C C . ARG A 1 194 ? -8.719 45.156 2.418 1 93.69 194 ARG A C 1
ATOM 1464 O O . ARG A 1 194 ? -7.984 46.094 2.658 1 93.69 194 ARG A O 1
ATOM 1471 N N . GLU A 1 195 ? -9.812 44.812 3.109 1 93.81 195 GLU A N 1
ATOM 1472 C CA . GLU A 1 195 ? -10.273 45.719 4.156 1 93.81 195 GLU A CA 1
ATOM 1473 C C . GLU A 1 195 ? -10.18 45.062 5.531 1 93.81 195 GLU A C 1
ATOM 1475 O O . GLU A 1 195 ? -10.516 45.688 6.543 1 93.81 195 GLU A O 1
ATOM 1480 N N . LEU A 1 196 ? -9.734 43.938 5.633 1 96.44 196 LEU A N 1
ATOM 1481 C CA . LEU A 1 196 ? -9.586 43.125 6.84 1 96.44 196 LEU A CA 1
ATOM 1482 C C . LEU A 1 196 ? -10.906 43.031 7.602 1 96.44 196 LEU A C 1
ATOM 1484 O O . LEU A 1 196 ? -10.984 43.469 8.758 1 96.44 196 LEU A O 1
ATOM 1488 N N . GLN A 1 197 ? -11.875 42.531 6.918 1 96.75 197 GLN A N 1
ATOM 1489 C CA . GLN A 1 197 ? -13.195 42.312 7.484 1 96.75 197 GLN A CA 1
ATOM 1490 C C . GLN A 1 197 ? -13.617 40.844 7.297 1 96.75 197 GLN A C 1
ATOM 1492 O O . GLN A 1 197 ? -13.211 40.188 6.332 1 96.75 197 GLN A O 1
ATOM 1497 N N . VAL A 1 198 ? -14.484 40.438 8.219 1 97.12 198 VAL A N 1
ATOM 1498 C CA . VAL A 1 198 ? -14.984 39.062 8.109 1 97.12 198 VAL A CA 1
ATOM 1499 C C . VAL A 1 198 ? -15.945 38.938 6.922 1 97.12 198 VAL A C 1
ATOM 1501 O O . VAL A 1 198 ? -16.984 39.625 6.895 1 97.12 198 VAL A O 1
ATOM 1504 N N . ALA A 1 199 ? -15.578 38.156 5.988 1 96.38 199 ALA A N 1
ATOM 1505 C CA . ALA A 1 199 ? -16.406 37.938 4.805 1 96.38 199 ALA A CA 1
ATOM 1506 C C . ALA A 1 199 ? -17.406 36.781 5.039 1 96.38 199 ALA A C 1
ATOM 1508 O O . ALA A 1 199 ? -18.484 36.781 4.465 1 96.38 199 ALA A O 1
ATOM 1509 N N . HIS A 1 200 ? -17 35.844 5.816 1 96.56 200 HIS A N 1
ATOM 1510 C CA . HIS A 1 200 ? -17.844 34.688 6.094 1 96.56 200 HIS A CA 1
ATOM 1511 C C . HIS A 1 200 ? -17.453 34 7.406 1 96.56 200 HIS A C 1
ATOM 1513 O O . HIS A 1 200 ? -16.266 33.906 7.727 1 96.56 200 HIS A O 1
ATOM 1519 N N . THR A 1 201 ? -18.391 33.594 8.18 1 96.62 201 THR A N 1
ATOM 1520 C CA . THR A 1 201 ? -18.188 32.719 9.336 1 96.62 201 THR A CA 1
ATOM 1521 C C . THR A 1 201 ? -18.797 31.359 9.117 1 96.62 201 THR A C 1
ATOM 1523 O O . THR A 1 201 ? -20.016 31.25 8.883 1 96.62 201 THR A O 1
ATOM 1526 N N . PHE A 1 202 ? -18.047 30.391 9.133 1 97.06 202 PHE A N 1
ATOM 1527 C CA . PHE A 1 202 ? -18.531 29.031 8.93 1 97.06 202 PHE A CA 1
ATOM 1528 C C . PHE A 1 202 ? -19.344 28.562 10.125 1 97.06 202 PHE A C 1
ATOM 1530 O O . PHE A 1 202 ? -19.281 29.172 11.203 1 97.06 202 PHE A O 1
ATOM 1537 N N . ALA A 1 203 ? -20.094 27.453 9.891 1 94.81 203 ALA A N 1
ATOM 1538 C CA . ALA A 1 203 ? -20.891 26.906 10.984 1 94.81 203 ALA A CA 1
ATOM 1539 C C . ALA A 1 203 ? -20 26.547 12.172 1 94.81 203 ALA A C 1
ATOM 1541 O O . ALA A 1 203 ? -18.953 25.906 12.008 1 94.81 203 ALA A O 1
ATOM 1542 N N . GLY A 1 204 ? -20.422 26.922 13.328 1 94.75 204 GLY A N 1
ATOM 1543 C CA . GLY A 1 204 ? -19.625 26.719 14.531 1 94.75 204 GLY A CA 1
ATOM 1544 C C . GLY A 1 204 ? -19.438 25.25 14.875 1 94.75 204 GLY A C 1
ATOM 1545 O O . GLY A 1 204 ? -20.344 24.438 14.711 1 94.75 204 GLY A O 1
ATOM 1546 N N . LYS A 1 205 ? -18.281 24.922 15.344 1 96 205 LYS A N 1
ATOM 1547 C CA . LYS A 1 205 ? -17.969 23.594 15.844 1 96 205 LYS A CA 1
ATOM 1548 C C . LYS A 1 205 ? -18.203 23.5 17.344 1 96 205 LYS A C 1
ATOM 1550 O O . LYS A 1 205 ? -18.547 24.5 17.984 1 96 205 LYS A O 1
ATOM 1555 N N . ARG A 1 206 ? -18.094 22.328 17.922 1 96.44 206 ARG A N 1
ATOM 1556 C CA . ARG A 1 206 ? -18.359 22.125 19.344 1 96.44 206 ARG A CA 1
ATOM 1557 C C . ARG A 1 206 ? -17.109 22.359 20.188 1 96.44 206 ARG A C 1
ATOM 1559 O O . ARG A 1 206 ? -17.203 22.578 21.391 1 96.44 206 ARG A O 1
ATOM 1566 N N . HIS A 1 207 ? -16 22.328 19.531 1 98.06 207 HIS A N 1
ATOM 1567 C CA . HIS A 1 207 ? -14.734 22.469 20.25 1 98.06 207 HIS A CA 1
ATOM 1568 C C . HIS A 1 207 ? -13.844 23.516 19.594 1 98.06 207 HIS A C 1
ATOM 1570 O O . HIS A 1 207 ? -14.102 23.938 18.469 1 98.06 207 HIS A O 1
ATOM 1576 N N . ILE A 1 208 ? -12.828 23.969 20.359 1 98.12 208 ILE A N 1
ATOM 1577 C CA . ILE A 1 208 ? -11.859 24.938 19.875 1 98.12 208 ILE A CA 1
ATOM 1578 C C . ILE A 1 208 ? -11.242 24.438 18.562 1 98.12 208 ILE A C 1
ATOM 1580 O O . ILE A 1 208 ? -10.914 23.266 18.422 1 98.12 208 ILE A O 1
ATOM 1584 N N . GLN A 1 209 ? -11.109 25.312 17.562 1 98.62 209 GLN A N 1
ATOM 1585 C CA . GLN A 1 209 ? -10.383 25.016 16.328 1 98.62 209 GLN A CA 1
ATOM 1586 C C . GLN A 1 209 ? -8.922 25.422 16.453 1 98.62 209 GLN A C 1
ATOM 1588 O O . GLN A 1 209 ? -8.609 26.578 16.734 1 98.62 209 GLN A O 1
ATOM 1593 N N . THR A 1 210 ? -8.023 24.469 16.156 1 98.69 210 THR A N 1
ATOM 1594 C CA . THR A 1 210 ? -6.633 24.625 16.562 1 98.69 210 THR A CA 1
ATOM 1595 C C . THR A 1 210 ? -5.777 25.078 15.383 1 98.69 210 THR A C 1
ATOM 1597 O O . THR A 1 210 ? -4.746 25.719 15.57 1 98.69 210 THR A O 1
ATOM 1600 N N . SER A 1 211 ? -6.105 24.688 14.195 1 98.81 211 SER A N 1
ATOM 1601 C CA . SER A 1 211 ? -5.316 24.969 13 1 98.81 211 SER A CA 1
ATOM 1602 C C . SER A 1 211 ? -6.164 24.859 11.742 1 98.81 211 SER A C 1
ATOM 1604 O O . SER A 1 211 ? -7.309 24.422 11.789 1 98.81 211 SER A O 1
ATOM 1606 N N . CYS A 1 212 ? -5.562 25.328 10.633 1 98.75 212 CYS A N 1
ATOM 1607 C CA . CYS A 1 212 ? -6.195 25.188 9.328 1 98.75 212 CYS A CA 1
ATOM 1608 C C . CYS A 1 212 ? -5.152 25.203 8.211 1 98.75 212 CYS A C 1
ATOM 1610 O O . CYS A 1 212 ? -4.008 25.609 8.438 1 98.75 212 CYS A O 1
ATOM 1612 N N . ASP A 1 213 ? -5.551 24.719 7.152 1 98.69 213 ASP A N 1
ATOM 1613 C CA . ASP A 1 213 ? -4.797 24.766 5.902 1 98.69 213 ASP A CA 1
ATOM 1614 C C . ASP A 1 213 ? -5.734 24.875 4.699 1 98.69 213 ASP A C 1
ATOM 1616 O O . ASP A 1 213 ? -6.91 24.516 4.789 1 98.69 213 ASP A O 1
ATOM 1620 N N . VAL A 1 214 ? -5.156 25.453 3.633 1 97.81 214 VAL A N 1
ATOM 1621 C CA . VAL A 1 214 ? -5.953 25.641 2.426 1 97.81 214 VAL A CA 1
ATOM 1622 C C . VAL A 1 214 ? -5.336 24.859 1.268 1 97.81 214 VAL A C 1
ATOM 1624 O O . VAL A 1 214 ? -4.113 24.828 1.114 1 97.81 214 VAL A O 1
ATOM 1627 N N . SER A 1 215 ? -6.289 24.297 0.442 1 96.88 215 SER A N 1
ATOM 1628 C CA . SER A 1 215 ? -5.805 23.531 -0.7 1 96.88 215 SER A CA 1
ATOM 1629 C C . SER A 1 215 ? -5.125 24.422 -1.726 1 96.88 215 SER A C 1
ATOM 1631 O O . SER A 1 215 ? -5.438 25.609 -1.817 1 96.88 215 SER A O 1
ATOM 1633 N N . GLU A 1 216 ? -4.289 23.844 -2.529 1 93.75 216 GLU A N 1
ATOM 1634 C CA . GLU A 1 216 ? -3.475 24.594 -3.488 1 93.75 216 GLU A CA 1
ATOM 1635 C C . GLU A 1 216 ? -4.348 25.344 -4.484 1 93.75 216 GLU A C 1
ATOM 1637 O O . GLU A 1 216 ? -3.992 26.438 -4.926 1 93.75 216 GLU A O 1
ATOM 1642 N N . ASP A 1 217 ? -5.414 24.781 -4.816 1 93.56 217 ASP A N 1
ATOM 1643 C CA . ASP A 1 217 ? -6.293 25.406 -5.801 1 93.56 217 ASP A CA 1
ATOM 1644 C C . ASP A 1 217 ? -7.234 26.406 -5.141 1 93.56 217 ASP A C 1
ATOM 1646 O O . ASP A 1 217 ? -8.078 27 -5.809 1 93.56 217 ASP A O 1
ATOM 1650 N N . GLY A 1 218 ? -7.176 26.547 -3.797 1 95.75 218 GLY A N 1
ATOM 1651 C CA . GLY A 1 218 ? -7.969 27.531 -3.066 1 95.75 218 GLY A CA 1
ATOM 1652 C C . GLY A 1 218 ? -9.422 27.125 -2.922 1 95.75 218 GLY A C 1
ATOM 1653 O O . GLY A 1 218 ? -10.258 27.938 -2.533 1 95.75 218 GLY A O 1
ATOM 1654 N N . ARG A 1 219 ? -9.719 25.859 -3.172 1 95.88 219 ARG A N 1
ATOM 1655 C CA . ARG A 1 219 ? -11.117 25.453 -3.215 1 95.88 219 ARG A CA 1
ATOM 1656 C C . ARG A 1 219 ? -11.57 24.922 -1.859 1 95.88 219 ARG A C 1
ATOM 1658 O O . ARG A 1 219 ? -12.766 24.938 -1.551 1 95.88 219 ARG A O 1
ATOM 1665 N N . TYR A 1 220 ? -10.648 24.422 -1.127 1 97.5 220 TYR A N 1
ATOM 1666 C CA . TYR A 1 220 ? -11.008 23.781 0.135 1 97.5 220 TYR A CA 1
ATOM 1667 C C . TYR A 1 220 ? -10.156 24.328 1.279 1 97.5 220 TYR A C 1
ATOM 1669 O O . TYR A 1 220 ? -9.047 24.812 1.062 1 97.5 220 TYR A O 1
ATOM 1677 N N . CYS A 1 221 ? -10.688 24.25 2.459 1 98 221 CYS A N 1
ATOM 1678 C CA . CYS A 1 221 ? -9.977 24.469 3.715 1 98 221 CYS A CA 1
ATOM 1679 C C . CYS A 1 221 ? -10.203 23.312 4.676 1 98 22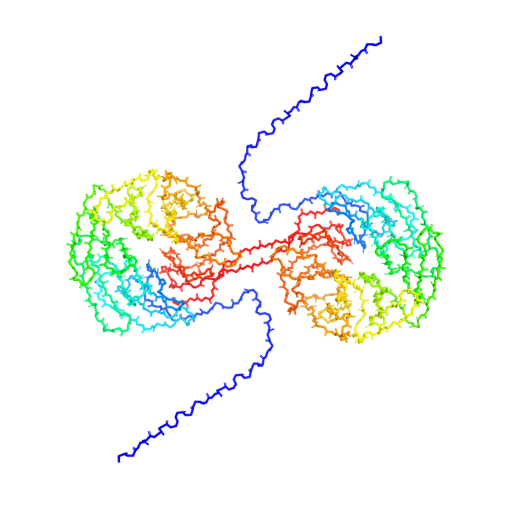1 CYS A C 1
ATOM 1681 O O . CYS A 1 221 ? -11.297 22.75 4.73 1 98 221 CYS A O 1
ATOM 1683 N N . VAL A 1 222 ? -9.141 22.844 5.32 1 98.81 222 VAL A N 1
ATOM 1684 C CA . VAL A 1 222 ? -9.281 21.875 6.395 1 98.81 222 VAL A CA 1
ATOM 1685 C C . VAL A 1 222 ? -8.945 22.531 7.734 1 98.81 222 VAL A C 1
ATOM 1687 O O . VAL A 1 222 ? -8.016 23.328 7.824 1 98.81 222 VAL A O 1
ATOM 1690 N N . SER A 1 223 ? -9.719 22.281 8.734 1 98.75 223 SER A N 1
ATOM 1691 C CA . SER A 1 223 ? -9.453 22.766 10.086 1 98.75 223 SER A CA 1
ATOM 1692 C C . SER A 1 223 ? -9.383 21.609 11.078 1 98.75 223 SER A C 1
ATOM 1694 O O . SER A 1 223 ? -9.984 20.547 10.859 1 98.75 223 SER A O 1
ATOM 1696 N N . SER A 1 224 ? -8.641 21.766 12.102 1 98.75 224 SER A N 1
ATOM 1697 C CA . SER A 1 224 ? -8.516 20.766 13.148 1 98.75 224 SER A CA 1
ATOM 1698 C C . SER A 1 224 ? -9.164 21.234 14.445 1 98.75 224 SER A C 1
ATOM 1700 O O . SER A 1 224 ? -9.312 22.438 14.672 1 98.75 224 SER A O 1
ATOM 1702 N N . SER A 1 225 ? -9.445 20.297 15.305 1 98.25 225 SER A N 1
ATOM 1703 C CA . SER A 1 225 ? -10.211 20.594 16.516 1 98.25 225 SER A CA 1
ATOM 1704 C C . SER A 1 225 ? -9.516 20.047 17.75 1 98.25 225 SER A C 1
ATOM 1706 O O . SER A 1 225 ? -8.727 19.094 17.672 1 98.25 225 SER A O 1
ATOM 1708 N N . SER A 1 226 ? -9.836 20.656 18.875 1 97.81 226 SER A N 1
ATOM 1709 C CA . SER A 1 226 ? -9.297 20.219 20.172 1 97.81 226 SER A CA 1
ATOM 1710 C C . SER A 1 226 ? -10.305 19.375 20.922 1 97.81 226 SER A C 1
ATOM 1712 O O . SER A 1 226 ? -11.484 19.734 21.031 1 97.81 226 SER A O 1
ATOM 1714 N N . GLY A 1 227 ? -9.875 18.219 21.312 1 96.56 227 GLY A N 1
ATOM 1715 C CA . GLY A 1 227 ? -10.742 17.344 22.062 1 96.56 227 GLY A CA 1
ATOM 1716 C C . GLY A 1 227 ? -9.984 16.344 22.922 1 96.56 227 GLY A C 1
ATOM 1717 O O . GLY A 1 227 ? -8.805 16.531 23.203 1 96.56 227 GLY A O 1
ATOM 1718 N N . PHE A 1 228 ? -10.789 15.438 23.422 1 96.69 228 PHE A N 1
ATOM 1719 C CA . PHE A 1 228 ? -10.242 14.383 24.266 1 96.69 228 PHE A CA 1
ATOM 1720 C C . PHE A 1 228 ? -11.039 13.094 24.125 1 96.69 228 PHE A C 1
ATOM 1722 O O . PHE A 1 228 ? -12.25 13.133 23.859 1 96.69 228 PHE A O 1
ATOM 1729 N N . ALA A 1 229 ? -10.32 11.969 24.281 1 96.31 229 ALA A N 1
ATOM 1730 C CA . ALA A 1 229 ? -10.914 10.633 24.25 1 96.31 229 ALA A CA 1
ATOM 1731 C C . ALA A 1 229 ? -11.711 10.414 22.969 1 96.31 229 ALA A C 1
ATOM 1733 O O . ALA A 1 229 ? -12.789 9.812 23 1 96.31 229 ALA A O 1
ATOM 1734 N N . GLY A 1 230 ? -11.289 11.07 21.906 1 94.12 230 GLY A N 1
ATOM 1735 C CA . GLY A 1 230 ? -11.914 10.844 20.625 1 94.12 230 GLY A CA 1
ATOM 1736 C C . GLY A 1 230 ? -13.008 11.844 20.297 1 94.12 230 GLY A C 1
ATOM 1737 O O . GLY A 1 230 ? -13.445 11.945 19.156 1 94.12 230 GLY A O 1
ATOM 1738 N N . GLU A 1 231 ? -13.5 12.562 21.312 1 96.44 231 GLU A N 1
ATOM 1739 C CA . GLU A 1 231 ? -14.516 13.578 21.094 1 96.44 231 GLU A CA 1
ATOM 1740 C C . GLU A 1 231 ? -13.883 14.938 20.781 1 96.44 231 GLU A C 1
ATOM 1742 O O . GLU A 1 231 ? -13.062 15.438 21.547 1 96.44 231 GLU A O 1
ATOM 1747 N N . GLY A 1 232 ? -14.273 15.492 19.656 1 97.19 232 GLY A N 1
ATOM 1748 C CA . GLY A 1 232 ? -13.727 16.781 19.25 1 97.19 232 GLY A CA 1
ATOM 1749 C C . GLY A 1 232 ? -12.305 16.672 18.719 1 97.19 232 GLY A C 1
ATOM 1750 O O . GLY A 1 232 ? -11.562 17.656 18.75 1 97.19 232 GLY A O 1
ATOM 1751 N N . CYS A 1 233 ? -11.883 15.484 18.359 1 98.25 233 CYS A N 1
ATOM 1752 C CA . CYS A 1 233 ? -10.516 15.266 17.906 1 98.25 233 CYS A CA 1
ATOM 1753 C C . CYS A 1 233 ? -10.461 15.102 16.391 1 98.25 233 CYS A C 1
ATOM 1755 O O . CYS A 1 233 ? -9.617 14.375 15.867 1 98.25 233 CYS A O 1
ATOM 1757 N N . GLU A 1 234 ? -11.344 15.695 15.664 1 98.25 234 GLU A N 1
ATOM 1758 C CA . GLU A 1 234 ? -11.461 15.508 14.227 1 98.25 234 GLU A CA 1
ATOM 1759 C C . GLU A 1 234 ? -10.883 16.703 13.461 1 98.25 234 GLU A C 1
ATOM 1761 O O . GLU A 1 234 ? -10.609 17.75 14.055 1 98.25 234 GLU A O 1
ATOM 1766 N N . ALA A 1 235 ? -10.617 16.5 12.25 1 98.75 235 ALA A N 1
ATOM 1767 C CA . ALA A 1 235 ? -10.453 17.562 11.266 1 98.75 235 ALA A CA 1
ATOM 1768 C C . ALA A 1 235 ? -11.656 17.656 10.336 1 98.75 235 ALA A C 1
ATOM 1770 O O . ALA A 1 235 ? -12.352 16.656 10.117 1 98.75 235 ALA A O 1
ATOM 1771 N N . THR A 1 236 ? -11.914 18.797 9.82 1 98.69 236 THR A N 1
ATOM 1772 C CA . THR A 1 236 ? -13.094 19.016 8.984 1 98.69 236 THR A CA 1
ATOM 1773 C C . THR A 1 236 ? -12.711 19.734 7.695 1 98.69 236 THR A C 1
ATOM 1775 O O . THR A 1 236 ? -11.984 20.734 7.719 1 98.69 236 THR A O 1
ATOM 1778 N N . LEU A 1 237 ? -13.203 19.188 6.609 1 98.62 237 LEU A N 1
ATOM 1779 C CA . LEU A 1 237 ? -13.023 19.781 5.285 1 98.62 237 LEU A CA 1
ATOM 1780 C C . LEU A 1 237 ? -14.18 20.703 4.938 1 98.62 237 LEU A C 1
ATOM 1782 O O . LEU A 1 237 ? -15.344 20.328 5.055 1 98.62 237 LEU A O 1
ATOM 1786 N N . TRP A 1 238 ? -13.797 21.891 4.488 1 98.31 238 TRP A N 1
ATOM 1787 C CA . TRP A 1 238 ? -14.789 22.906 4.121 1 98.31 238 TRP A CA 1
ATOM 1788 C C . TRP A 1 238 ? -14.633 23.312 2.658 1 98.31 238 TRP A C 1
ATOM 1790 O O . TRP A 1 238 ? -13.516 23.469 2.162 1 98.31 238 TRP A O 1
ATOM 1800 N N . ASP A 1 239 ? -15.75 23.562 1.998 1 97.44 239 ASP A N 1
ATOM 1801 C CA . ASP A 1 239 ? -15.758 24.188 0.676 1 97.44 239 ASP A CA 1
ATOM 1802 C C . ASP A 1 239 ? -15.633 25.703 0.779 1 97.44 239 ASP A C 1
ATOM 1804 O O . ASP A 1 239 ? -16.422 26.344 1.48 1 97.44 239 ASP A O 1
ATOM 1808 N N . LEU A 1 240 ? -14.711 26.297 0.079 1 96.56 240 LEU A N 1
ATOM 1809 C CA . LEU A 1 240 ? -14.484 27.75 0.171 1 96.56 240 LEU A CA 1
ATOM 1810 C C . LEU A 1 240 ? -15.242 28.484 -0.93 1 96.56 240 LEU A C 1
ATOM 1812 O O . LEU A 1 240 ? -15.336 29.703 -0.905 1 96.56 240 LEU A O 1
ATOM 1816 N N . ARG A 1 241 ? -15.734 27.875 -1.931 1 87.62 241 ARG A N 1
ATOM 1817 C CA . ARG A 1 241 ? -16.266 28.547 -3.117 1 87.62 241 ARG A CA 1
ATOM 1818 C C . ARG A 1 241 ? -17.781 28.578 -3.09 1 87.62 241 ARG A C 1
ATOM 1820 O O . ARG A 1 241 ? -18.375 29.641 -2.83 1 87.62 241 ARG A O 1
ATOM 1827 N N . GLN A 1 242 ? -18.328 27.5 -3.355 1 79.44 242 GLN A N 1
ATOM 1828 C CA . GLN A 1 242 ? -19.75 27.531 -3.666 1 79.44 242 GLN A CA 1
ATOM 1829 C C . GLN A 1 242 ? -20.594 27.516 -2.391 1 79.44 242 GLN A C 1
ATOM 1831 O O . GLN A 1 242 ? -21.234 28.516 -2.053 1 79.44 242 GLN A O 1
ATOM 1836 N N . THR A 1 243 ? -20.469 26.531 -1.641 1 78.06 243 THR A N 1
ATOM 1837 C CA . THR A 1 243 ? -21.453 26.266 -0.59 1 78.06 243 THR A CA 1
ATOM 1838 C C . THR A 1 243 ? -20.938 26.75 0.761 1 78.06 243 THR A C 1
ATOM 1840 O O . THR A 1 243 ? -21.719 27 1.682 1 78.06 243 THR A O 1
ATOM 1843 N N . ARG A 1 244 ? -19.609 26.938 0.809 1 89.06 244 ARG A N 1
ATOM 1844 C CA . ARG A 1 244 ? -18.984 27.281 2.086 1 89.06 244 ARG A CA 1
ATOM 1845 C C . ARG A 1 244 ? -19.531 26.406 3.213 1 89.06 244 ARG A C 1
ATOM 1847 O O . ARG A 1 244 ? -19.922 26.922 4.27 1 89.06 244 ARG A O 1
ATOM 1854 N N . SER A 1 245 ? -19.609 25.094 2.957 1 92.81 245 SER A N 1
ATOM 1855 C CA . SER A 1 245 ? -20.156 24.109 3.885 1 92.81 245 SER A CA 1
ATOM 1856 C C . SER A 1 245 ? -19.141 23.016 4.191 1 92.81 245 SER A C 1
ATOM 1858 O O . SER A 1 245 ? -18.125 22.891 3.52 1 92.81 245 SER A O 1
ATOM 1860 N N . ARG A 1 246 ? -19.578 22.312 5.219 1 95.31 246 ARG A N 1
ATOM 1861 C CA . ARG A 1 246 ? -18.781 21.141 5.574 1 95.31 246 ARG A CA 1
ATOM 1862 C C . ARG A 1 246 ? -18.875 20.062 4.492 1 95.31 246 ARG A C 1
ATOM 1864 O O . ARG A 1 246 ? -19.969 19.75 4.008 1 95.31 246 ARG A O 1
ATOM 1871 N N . VAL A 1 247 ? -17.75 19.531 4.137 1 96.19 247 VAL A N 1
ATOM 1872 C CA . VAL A 1 247 ? -17.688 18.547 3.059 1 96.19 247 VAL A CA 1
ATOM 1873 C C . VAL A 1 247 ? -17.422 17.156 3.637 1 96.19 247 VAL A C 1
ATOM 1875 O O . VAL A 1 247 ? -18.047 16.172 3.229 1 96.19 247 VAL A O 1
ATOM 1878 N N . CYS A 1 248 ? -16.531 17.047 4.492 1 96.94 248 CYS A N 1
ATOM 1879 C CA . CYS A 1 248 ? -16.062 15.773 5.031 1 96.94 248 CYS A CA 1
ATOM 1880 C C . CYS A 1 248 ? -15.422 15.961 6.398 1 96.94 248 CYS A C 1
ATOM 1882 O O . CYS A 1 248 ? -14.938 17.047 6.715 1 96.94 248 CYS A O 1
ATOM 1884 N N . GLU A 1 249 ? -15.453 14.953 7.246 1 97.81 249 GLU A N 1
ATOM 1885 C CA . GLU A 1 249 ? -14.758 14.953 8.523 1 97.81 249 GLU A CA 1
ATOM 1886 C C . GLU A 1 249 ? -13.789 13.773 8.625 1 97.81 249 GLU A C 1
ATOM 1888 O O . GLU A 1 249 ? -14.07 12.695 8.109 1 97.81 249 GLU A O 1
ATOM 1893 N N . TYR A 1 250 ? -12.75 13.984 9.312 1 98.56 250 TYR A N 1
ATOM 1894 C CA . TYR A 1 250 ? -11.719 12.977 9.539 1 98.56 250 TYR A CA 1
ATOM 1895 C C . TYR A 1 250 ? -11.602 12.648 11.023 1 98.56 250 TYR A C 1
ATOM 1897 O O . TYR A 1 250 ? -11.086 13.445 11.805 1 98.56 250 TYR A O 1
ATOM 1905 N N . ARG A 1 251 ? -12.047 11.461 11.359 1 97.88 251 ARG A N 1
ATOM 1906 C CA . ARG A 1 251 ? -12.133 11.047 12.75 1 97.88 251 ARG A CA 1
ATOM 1907 C C . ARG A 1 251 ? -11.234 9.844 13.023 1 97.88 251 ARG A C 1
ATOM 1909 O O . ARG A 1 251 ? -11.273 8.852 12.297 1 97.88 251 ARG A O 1
ATOM 1916 N N . GLY A 1 252 ? -10.445 9.961 14.023 1 97.62 252 GLY A N 1
ATOM 1917 C CA . GLY A 1 252 ? -9.617 8.82 14.367 1 97.62 252 GLY A CA 1
ATOM 1918 C C . GLY A 1 252 ? -8.617 9.109 15.469 1 97.62 252 GLY A C 1
ATOM 1919 O O . GLY A 1 252 ? -8.133 8.195 16.125 1 97.62 252 GLY A O 1
ATOM 1920 N N . HIS A 1 253 ? -8.281 10.352 15.656 1 98.19 253 HIS A N 1
ATOM 1921 C CA . HIS A 1 253 ? -7.395 10.734 16.75 1 98.19 253 HIS A CA 1
ATOM 1922 C C . HIS A 1 253 ? -8.102 10.625 18.094 1 98.19 253 HIS A C 1
ATOM 1924 O O . HIS A 1 253 ? -9.328 10.742 18.172 1 98.19 253 HIS A O 1
ATOM 1930 N N . LEU A 1 254 ? -7.316 10.461 19.141 1 98.06 254 LEU A N 1
ATOM 1931 C CA . LEU A 1 254 ? -7.883 10.273 20.469 1 98.06 254 LEU A CA 1
ATOM 1932 C C . LEU A 1 254 ? -7.691 11.523 21.328 1 98.06 254 LEU A C 1
ATOM 1934 O O . LEU A 1 254 ? -8.258 11.633 22.406 1 98.06 254 LEU A O 1
ATOM 1938 N N . GLN A 1 255 ? -6.887 12.359 20.891 1 98.44 255 GLN A N 1
ATOM 1939 C CA . GLN A 1 255 ? -6.629 13.633 21.562 1 98.44 255 GLN A CA 1
ATOM 1940 C C . GLN A 1 255 ? -6.668 14.789 20.578 1 98.44 255 GLN A C 1
ATOM 1942 O O . GLN A 1 255 ? -6.941 14.586 19.391 1 98.44 255 GLN A O 1
ATOM 1947 N N . THR A 1 256 ? -6.445 15.969 21.078 1 98.62 256 THR A N 1
ATOM 1948 C CA . THR A 1 256 ? -6.461 17.203 20.297 1 98.62 256 THR A CA 1
ATOM 1949 C C . THR A 1 256 ? -5.688 17 18.984 1 98.62 256 THR A C 1
ATOM 1951 O O . THR A 1 256 ? -4.555 16.516 19 1 98.62 256 THR A O 1
ATOM 1954 N N . THR A 1 257 ? -6.336 17.266 17.859 1 98.88 257 THR A N 1
ATOM 1955 C CA . THR A 1 257 ? -5.637 17.422 16.594 1 98.88 257 THR A CA 1
ATOM 1956 C C . THR A 1 257 ? -4.992 18.797 16.484 1 98.88 257 THR A C 1
ATOM 1958 O O . THR A 1 257 ? -5.691 19.812 16.359 1 98.88 257 THR A O 1
ATOM 1961 N N . ALA A 1 258 ? -3.693 18.812 16.453 1 98.81 258 ALA A N 1
ATOM 1962 C CA . ALA A 1 258 ? -2.953 20.062 16.594 1 98.81 258 ALA A CA 1
ATOM 1963 C C . ALA A 1 258 ? -2.707 20.703 15.234 1 98.81 258 ALA A C 1
ATOM 1965 O O . ALA A 1 258 ? -2.568 21.938 15.141 1 98.81 258 ALA A O 1
ATOM 1966 N N . SER A 1 259 ? -2.641 19.875 14.234 1 98.88 259 SER A N 1
ATOM 1967 C CA . SER A 1 259 ? -2.328 20.391 12.906 1 98.88 259 SER A CA 1
ATOM 1968 C C . SER A 1 259 ? -2.973 19.547 11.812 1 98.88 259 SER A C 1
ATOM 1970 O O . SER A 1 259 ? -3.256 18.359 12.031 1 98.88 259 SER A O 1
ATOM 1972 N N . CYS A 1 260 ? -3.227 20.141 10.688 1 98.88 260 CYS A N 1
ATOM 1973 C CA . CYS A 1 260 ? -3.736 19.5 9.477 1 98.88 260 CYS A CA 1
ATOM 1974 C C . CYS A 1 260 ? -3.213 20.203 8.227 1 98.88 260 CYS A C 1
ATOM 1976 O O . CYS A 1 260 ? -3.102 21.422 8.203 1 98.88 260 CYS A O 1
ATOM 1978 N N . VAL A 1 261 ? -2.824 19.422 7.27 1 98.56 261 VAL A N 1
ATOM 1979 C CA . VAL A 1 261 ? -2.277 20 6.047 1 98.56 261 VAL A CA 1
ATOM 1980 C C . VAL A 1 261 ? -2.734 19.188 4.84 1 98.56 261 VAL A C 1
ATOM 1982 O O . VAL A 1 261 ? -2.938 17.984 4.941 1 98.56 261 VAL A O 1
ATOM 1985 N N . PHE A 1 262 ? -2.883 19.906 3.699 1 97.75 262 PHE A N 1
ATOM 1986 C CA . PHE A 1 262 ? -3.07 19.219 2.43 1 97.75 262 PHE A CA 1
ATOM 1987 C C . PHE A 1 262 ? -1.743 18.672 1.907 1 97.75 262 PHE A C 1
ATOM 1989 O O . PHE A 1 262 ? -0.719 19.359 1.979 1 97.75 262 PHE A O 1
ATOM 1996 N N . LEU A 1 263 ? -1.854 17.453 1.438 1 96.44 263 LEU A N 1
ATOM 1997 C CA . LEU A 1 263 ? -0.689 16.969 0.709 1 96.44 263 LEU A CA 1
ATOM 1998 C C . LEU A 1 263 ? -0.74 17.406 -0.752 1 96.44 263 LEU A C 1
ATOM 2000 O O . LEU A 1 263 ? -1.8 17.359 -1.381 1 96.44 263 LEU A O 1
ATOM 2004 N N . PRO A 1 264 ? 0.475 17.844 -1.22 1 93 264 PRO A N 1
ATOM 2005 C CA . PRO A 1 264 ? 0.5 18.156 -2.65 1 93 264 PRO A CA 1
ATOM 2006 C C . PRO A 1 264 ? 0.122 16.953 -3.521 1 93 264 PRO A C 1
ATOM 2008 O O . PRO A 1 264 ? 0.365 15.812 -3.141 1 93 264 PRO A O 1
ATOM 2011 N N . ARG A 1 265 ? -0.432 17.234 -4.688 1 86.75 265 ARG A N 1
ATOM 2012 C CA . ARG A 1 265 ? -0.857 16.172 -5.594 1 86.75 265 ARG A CA 1
ATOM 2013 C C . ARG A 1 265 ? 0.345 15.453 -6.199 1 86.75 265 ARG A C 1
ATOM 2015 O O . ARG A 1 265 ? 1.32 16.094 -6.598 1 86.75 265 ARG A O 1
ATOM 2022 N N . GLY A 1 266 ? 0.441 14.219 -6.016 1 78.62 266 GLY A N 1
ATOM 2023 C CA . GLY A 1 266 ? 1.434 13.383 -6.676 1 78.62 266 GLY A CA 1
ATOM 2024 C C . GLY A 1 266 ? 0.828 12.398 -7.656 1 78.62 266 GLY A C 1
ATOM 2025 O O . GLY A 1 266 ? -0.385 12.172 -7.652 1 78.62 266 GLY A O 1
ATOM 2026 N N . PRO A 1 267 ? 1.787 11.875 -8.492 1 69.62 267 PRO A N 1
ATOM 2027 C CA . PRO A 1 267 ? 1.296 10.844 -9.406 1 69.62 267 PRO A CA 1
ATOM 2028 C C . PRO A 1 267 ? 0.79 9.602 -8.68 1 69.62 267 PRO A C 1
ATOM 2030 O O . PRO A 1 267 ? 1.376 9.188 -7.676 1 69.62 267 PRO A O 1
ATOM 2033 N N . ALA A 1 268 ? -0.461 9.305 -8.805 1 62.84 268 ALA A N 1
ATOM 2034 C CA . ALA A 1 268 ? -1.041 8.031 -8.391 1 62.84 268 ALA A CA 1
ATOM 2035 C C . ALA A 1 268 ? -1.56 8.102 -6.961 1 62.84 268 ALA A C 1
ATOM 2037 O O . ALA A 1 268 ? -1.83 7.074 -6.34 1 62.84 268 ALA A O 1
ATOM 2038 N N . LEU A 1 269 ? -1.376 9.352 -6.418 1 72.81 269 LEU A N 1
ATOM 2039 C CA . LEU A 1 269 ? -1.886 9.453 -5.055 1 72.81 269 LEU A CA 1
ATOM 2040 C C . LEU A 1 269 ? -3.252 10.133 -5.039 1 72.81 269 LEU A C 1
ATOM 2042 O O . LEU A 1 269 ? -3.488 11.078 -5.785 1 72.81 269 LEU A O 1
ATOM 2046 N N . THR A 1 270 ? -4.039 9.516 -4.379 1 84.25 270 THR A N 1
ATOM 2047 C CA . THR A 1 270 ? -5.328 10.156 -4.129 1 84.25 270 THR A CA 1
ATOM 2048 C C . THR A 1 270 ? -5.148 11.438 -3.324 1 84.25 270 THR A C 1
ATOM 2050 O O . THR A 1 270 ? -4.195 11.562 -2.551 1 84.25 270 THR A O 1
ATOM 2053 N N . PRO A 1 271 ? -6.02 12.438 -3.629 1 93.44 271 PRO A N 1
ATOM 2054 C CA . PRO A 1 271 ? -5.93 13.641 -2.797 1 93.44 271 PRO A CA 1
ATOM 2055 C C . PRO A 1 271 ? -6.016 13.328 -1.303 1 93.44 271 PRO A C 1
ATOM 2057 O O . PRO A 1 271 ? -6.922 12.617 -0.866 1 93.44 271 PRO A O 1
ATOM 2060 N N . SER A 1 272 ? -5.066 13.867 -0.606 1 96.19 272 SER A N 1
ATOM 2061 C CA . SER A 1 272 ? -4.945 13.438 0.782 1 96.19 272 SER A CA 1
ATOM 2062 C C . SER A 1 272 ? -4.727 14.617 1.715 1 96.19 272 SER A C 1
ATOM 2064 O O . SER A 1 272 ? -4.27 15.68 1.281 1 96.19 272 SER A O 1
ATOM 2066 N N . ILE A 1 273 ? -5.07 14.43 2.984 1 97.88 273 ILE A N 1
ATOM 2067 C CA . ILE A 1 273 ? -4.867 15.344 4.102 1 97.88 273 ILE A CA 1
ATOM 2068 C C . ILE A 1 273 ? -4.098 14.641 5.215 1 97.88 273 ILE A C 1
ATOM 2070 O O . ILE A 1 273 ? -4.336 13.461 5.488 1 97.88 273 ILE A O 1
ATOM 2074 N N . ALA A 1 274 ? -3.213 15.359 5.816 1 98.69 274 ALA A N 1
ATOM 2075 C CA . ALA A 1 274 ? -2.496 14.812 6.965 1 98.69 274 ALA A CA 1
ATOM 2076 C C . ALA A 1 274 ? -2.838 15.578 8.242 1 98.69 274 ALA A C 1
ATOM 2078 O O . ALA A 1 274 ? -3.027 16.797 8.203 1 98.69 274 ALA A O 1
ATOM 2079 N N . THR A 1 275 ? -2.949 14.852 9.359 1 98.88 275 THR A N 1
ATOM 2080 C CA . THR A 1 275 ? -3.207 15.453 10.664 1 98.88 275 THR A CA 1
ATOM 2081 C C . THR A 1 275 ? -2.203 14.953 11.703 1 98.88 275 THR A C 1
ATOM 2083 O O . THR A 1 275 ? -1.779 13.797 11.648 1 98.88 275 THR A O 1
ATOM 2086 N N . SER A 1 276 ? -1.77 15.805 12.57 1 98.88 276 SER A N 1
ATOM 2087 C CA . SER A 1 276 ? -0.983 15.445 13.742 1 98.88 276 SER A CA 1
ATOM 2088 C C . SER A 1 276 ? -1.752 15.727 15.031 1 98.88 276 SER A C 1
ATOM 2090 O O . SER A 1 276 ? -2.561 16.656 15.086 1 98.88 276 SER A O 1
ATOM 2092 N N . SER A 1 277 ? -1.442 14.906 16.047 1 98.81 277 SER A N 1
ATOM 2093 C CA . SER A 1 277 ? -2.266 14.953 17.25 1 98.81 277 SER A CA 1
ATOM 2094 C C . SER A 1 277 ? -1.411 14.867 18.516 1 98.81 277 SER A C 1
ATOM 2096 O O . SER A 1 277 ? -0.254 14.445 18.453 1 98.81 277 SER A O 1
ATOM 2098 N N . HIS A 1 278 ? -2.029 15.289 19.625 1 98.69 278 HIS A N 1
ATOM 2099 C CA . HIS A 1 278 ? -1.413 15.156 20.938 1 98.69 278 HIS A CA 1
ATOM 2100 C C . HIS A 1 278 ? -1.34 13.703 21.375 1 98.69 278 HIS A C 1
ATOM 2102 O O . HIS A 1 278 ? -0.658 13.367 22.344 1 98.69 278 HIS A O 1
ATOM 2108 N N . ASP A 1 279 ? -1.953 12.758 20.656 1 98.12 279 ASP A N 1
ATOM 2109 C CA . ASP A 1 279 ? -1.869 11.328 20.953 1 98.12 279 ASP A CA 1
ATOM 2110 C C . ASP A 1 279 ? -0.622 10.711 20.328 1 98.12 279 ASP A C 1
ATOM 2112 O O . ASP A 1 279 ? -0.501 9.484 20.266 1 98.12 279 ASP A O 1
ATOM 2116 N N . SER A 1 280 ? 0.215 11.516 19.781 1 98.5 280 SER A N 1
ATOM 2117 C CA . SER A 1 280 ? 1.522 11.148 19.25 1 98.5 280 SER A CA 1
ATOM 2118 C C . SER A 1 280 ? 1.391 10.398 17.922 1 98.5 280 SER A C 1
ATOM 2120 O O . SER A 1 280 ? 2.281 9.633 17.547 1 98.5 280 SER A O 1
ATOM 2122 N N . LYS A 1 281 ? 0.3 10.633 17.25 1 98.38 281 LYS A N 1
ATOM 2123 C CA . LYS A 1 281 ? 0.097 9.984 15.953 1 98.38 281 LYS A CA 1
ATOM 2124 C C . LYS A 1 281 ? -0.049 11.008 14.836 1 98.38 281 LYS A C 1
ATOM 2126 O O . LYS A 1 281 ? -0.613 12.086 15.047 1 98.38 281 LYS A O 1
ATOM 2131 N N . VAL A 1 282 ? 0.466 10.641 13.711 1 98.88 282 VAL A N 1
ATOM 2132 C CA . VAL A 1 282 ? 0.172 11.305 12.445 1 98.88 282 VAL A CA 1
ATOM 2133 C C . VAL A 1 282 ? -0.696 10.398 11.578 1 98.88 282 VAL A C 1
ATOM 2135 O O . VAL A 1 282 ? -0.434 9.203 11.461 1 98.88 282 VAL A O 1
ATOM 2138 N N . LYS A 1 283 ? -1.717 10.961 11.016 1 98.56 283 LYS A N 1
ATOM 2139 C CA . LYS A 1 283 ? -2.594 10.211 10.125 1 98.56 283 LYS A CA 1
ATOM 2140 C C . LYS A 1 283 ? -2.725 10.891 8.773 1 98.56 283 LYS A C 1
ATOM 2142 O O . LYS A 1 283 ? -2.719 12.125 8.688 1 98.56 283 LYS A O 1
ATOM 2147 N N . VAL A 1 284 ? -2.809 10.094 7.781 1 98 284 VAL A N 1
ATOM 2148 C CA . VAL A 1 284 ? -3.109 10.547 6.426 1 98 284 VAL A CA 1
ATOM 2149 C C . VAL A 1 284 ? -4.492 10.047 6.012 1 98 284 VAL A C 1
ATOM 2151 O O . VAL A 1 284 ? -4.82 8.875 6.203 1 98 284 VAL A O 1
ATOM 2154 N N . TRP A 1 285 ? -5.242 10.992 5.406 1 97.5 285 TRP A N 1
ATOM 2155 C CA . TRP A 1 285 ? -6.633 10.703 5.062 1 97.5 285 TRP A CA 1
ATOM 2156 C C . TRP A 1 285 ? -6.879 10.906 3.572 1 97.5 285 TRP A C 1
ATOM 2158 O O . TRP A 1 285 ? -6.316 11.82 2.961 1 97.5 285 TRP A O 1
ATOM 2168 N N . ASP A 1 286 ? -7.77 10.039 3.033 1 95.56 286 ASP A N 1
ATOM 2169 C CA . ASP A 1 286 ? -8.344 10.391 1.738 1 95.56 286 ASP A CA 1
ATOM 2170 C C . ASP A 1 286 ? -9.211 11.648 1.843 1 95.56 286 ASP A C 1
ATOM 2172 O O . ASP A 1 286 ? -10.164 11.688 2.619 1 95.56 286 ASP A O 1
ATOM 2176 N N . ARG A 1 287 ? -9.008 12.57 1.115 1 97.06 287 ARG A N 1
ATOM 2177 C CA . ARG A 1 287 ? -9.648 13.875 1.25 1 97.06 287 ARG A CA 1
ATOM 2178 C C . ARG A 1 287 ? -11.164 13.766 1.074 1 97.06 287 ARG A C 1
ATOM 2180 O O . ARG A 1 287 ? -11.93 14.375 1.825 1 97.06 287 ARG A O 1
ATOM 2187 N N . ASP A 1 288 ? -11.562 12.977 0.107 1 95.06 288 ASP A N 1
ATOM 2188 C CA . ASP A 1 288 ? -12.961 13.008 -0.313 1 95.06 288 ASP A CA 1
ATOM 2189 C C . ASP A 1 288 ? -13.789 12 0.482 1 95.06 288 ASP A C 1
ATOM 2191 O O . ASP A 1 288 ? -14.945 12.273 0.82 1 95.06 288 ASP A O 1
ATOM 2195 N N . THR A 1 289 ? -13.195 10.875 0.867 1 94.44 289 THR A N 1
ATOM 2196 C CA . THR A 1 289 ? -13.984 9.828 1.502 1 94.44 289 THR A CA 1
ATOM 2197 C C . THR A 1 289 ? -13.844 9.883 3.02 1 94.44 289 THR A C 1
ATOM 2199 O O . THR A 1 289 ? -14.656 9.312 3.748 1 94.44 289 THR A O 1
ATOM 2202 N N . GLY A 1 290 ? -12.773 10.453 3.5 1 96.69 290 GLY A N 1
ATOM 2203 C CA . GLY A 1 290 ? -12.531 10.523 4.93 1 96.69 290 GLY A CA 1
ATOM 2204 C C . GLY A 1 290 ? -11.859 9.281 5.484 1 96.69 290 GLY A C 1
ATOM 2205 O O . GLY A 1 290 ? -11.609 9.188 6.688 1 96.69 290 GLY A O 1
ATOM 2206 N N . ALA A 1 291 ? -11.57 8.344 4.59 1 94.31 291 ALA A N 1
ATOM 2207 C CA . ALA A 1 291 ? -10.93 7.105 5.031 1 94.31 291 ALA A CA 1
ATOM 2208 C C . ALA A 1 291 ? -9.5 7.359 5.496 1 94.31 291 ALA A C 1
ATOM 2210 O O . ALA A 1 291 ? -8.766 8.117 4.867 1 94.31 291 ALA A O 1
ATOM 2211 N N . CYS A 1 292 ? -9.148 6.707 6.617 1 96.56 292 CYS A N 1
ATOM 2212 C CA . CYS A 1 292 ? -7.758 6.77 7.066 1 96.56 292 CYS A CA 1
ATOM 2213 C C . CYS A 1 292 ? -6.867 5.883 6.207 1 96.56 292 CYS A C 1
ATOM 2215 O O . CYS A 1 292 ? -7.039 4.664 6.176 1 96.56 292 CYS A O 1
ATOM 2217 N N . LEU A 1 293 ? -5.91 6.457 5.578 1 93.62 293 LEU A N 1
ATOM 2218 C CA . LEU A 1 293 ? -5.055 5.734 4.641 1 93.62 293 LEU A CA 1
ATOM 2219 C C . LEU A 1 293 ? -3.822 5.184 5.348 1 93.62 293 LEU A C 1
ATOM 2221 O O . LEU A 1 293 ? -3.336 4.102 5.008 1 93.62 293 LEU A O 1
ATOM 2225 N N . ALA A 1 294 ? -3.248 5.887 6.234 1 95.31 294 ALA A N 1
ATOM 2226 C CA . ALA A 1 294 ? -2.027 5.492 6.934 1 95.31 294 ALA A CA 1
ATOM 2227 C C . ALA A 1 294 ? -1.924 6.18 8.289 1 95.31 294 ALA A C 1
ATOM 2229 O O . ALA A 1 294 ? -2.455 7.277 8.477 1 95.31 294 ALA A O 1
ATOM 2230 N N . THR A 1 295 ? -1.269 5.578 9.211 1 97.25 295 THR A N 1
ATOM 2231 C CA . THR A 1 295 ? -1.011 6.113 10.539 1 97.25 295 THR A CA 1
ATOM 2232 C C . THR A 1 295 ? 0.439 5.871 10.953 1 97.25 295 THR A C 1
ATOM 2234 O O . THR A 1 295 ? 0.978 4.785 10.734 1 97.25 295 THR A O 1
ATOM 2237 N N . ALA A 1 296 ? 1.093 6.875 11.43 1 97.62 296 ALA A N 1
ATOM 2238 C CA . ALA A 1 296 ? 2.391 6.73 12.086 1 97.62 296 ALA A CA 1
ATOM 2239 C C . ALA A 1 296 ? 2.289 7.031 13.578 1 97.62 296 ALA A C 1
ATOM 2241 O O . ALA A 1 296 ? 1.799 8.094 13.977 1 97.62 296 ALA A O 1
ATOM 2242 N N . CYS A 1 297 ? 2.73 6.059 14.359 1 97.31 297 CYS A N 1
ATOM 2243 C CA . CYS A 1 297 ? 2.805 6.246 15.797 1 97.31 297 CYS A CA 1
ATOM 2244 C C . CYS A 1 297 ? 4.219 6.629 16.234 1 97.31 297 CYS A C 1
ATOM 2246 O O . CYS A 1 297 ? 5.152 5.84 16.078 1 97.31 297 CYS A O 1
ATOM 2248 N N . LEU A 1 298 ? 4.379 7.777 16.688 1 97.25 298 LEU A N 1
ATOM 2249 C CA . LEU A 1 298 ? 5.684 8.25 17.141 1 97.25 298 LEU A CA 1
ATOM 2250 C C . LEU A 1 298 ? 5.801 8.141 18.656 1 97.25 298 LEU A C 1
ATOM 2252 O O . LEU A 1 298 ? 5.68 9.141 19.359 1 97.25 298 LEU A O 1
ATOM 2256 N N . GLU A 1 299 ? 6.09 6.984 19.031 1 93.69 299 GLU A N 1
ATOM 2257 C CA . GLU A 1 299 ? 6.117 6.68 20.469 1 93.69 299 GLU A CA 1
ATOM 2258 C C . GLU A 1 299 ? 7.164 7.523 21.188 1 93.69 299 GLU A C 1
ATOM 2260 O O . GLU A 1 299 ? 8.305 7.633 20.734 1 93.69 299 GLU A O 1
ATOM 2265 N N . GLY A 1 300 ? 6.707 8.062 22.25 1 95.31 300 GLY A N 1
ATOM 2266 C CA . GLY A 1 300 ? 7.621 8.828 23.078 1 95.31 300 GLY A CA 1
ATOM 2267 C C . GLY A 1 300 ? 7.816 10.25 22.578 1 95.31 300 GLY A C 1
ATOM 2268 O O . GLY A 1 300 ? 8.477 11.055 23.234 1 95.31 300 GLY A O 1
ATOM 2269 N N . ALA A 1 301 ? 7.312 10.672 21.516 1 97.38 301 ALA A N 1
ATOM 2270 C CA . ALA A 1 301 ? 7.52 11.992 20.922 1 97.38 301 ALA A CA 1
ATOM 2271 C C . ALA A 1 301 ? 6.699 13.055 21.656 1 97.38 301 ALA A C 1
ATOM 2273 O O . ALA A 1 301 ? 6.949 14.25 21.5 1 97.38 301 ALA A O 1
ATOM 2274 N N . GLY A 1 302 ? 5.684 12.57 22.484 1 97.56 302 GLY A N 1
ATOM 2275 C CA . GLY A 1 302 ? 4.762 13.523 23.078 1 97.56 302 GLY A CA 1
ATOM 2276 C C . GLY A 1 302 ? 3.82 14.148 22.062 1 97.56 302 GLY A C 1
ATOM 2277 O O . GLY A 1 302 ? 3.6 13.594 20.984 1 97.56 302 GLY A O 1
ATOM 2278 N N . PRO A 1 303 ? 3.188 15.312 22.453 1 98.25 303 PRO A N 1
ATOM 2279 C CA . PRO A 1 303 ? 2.287 16 21.531 1 98.25 303 PRO A CA 1
ATOM 2280 C C . PRO A 1 303 ? 2.973 16.391 20.219 1 98.25 303 PRO A C 1
ATOM 2282 O O . PRO A 1 303 ? 4.094 16.906 20.234 1 98.25 303 PRO A O 1
ATOM 2285 N N . LEU A 1 304 ? 2.344 16.109 19.141 1 98.88 304 LEU A N 1
ATOM 2286 C CA . LEU A 1 304 ? 2.803 16.531 17.828 1 98.88 304 LEU A CA 1
ATOM 2287 C C . LEU A 1 304 ? 2.166 17.859 17.422 1 98.88 304 LEU A C 1
ATOM 2289 O O . LEU A 1 304 ? 0.975 17.906 17.109 1 98.88 304 LEU A O 1
ATOM 2293 N N . ALA A 1 305 ? 2.963 18.828 17.344 1 98.62 305 ALA A N 1
ATOM 2294 C CA . ALA A 1 305 ? 2.467 20.203 17.391 1 98.62 305 ALA A CA 1
ATOM 2295 C C . ALA A 1 305 ? 2.166 20.734 15.992 1 98.62 305 ALA A C 1
ATOM 2297 O O . ALA A 1 305 ? 1.316 21.609 15.82 1 98.62 305 ALA A O 1
ATOM 2298 N N . SER A 1 306 ? 2.877 20.234 15.016 1 98.81 306 SER A N 1
ATOM 2299 C CA . SER A 1 306 ? 2.799 20.859 13.711 1 98.81 306 SER A CA 1
ATOM 2300 C C . SER A 1 306 ? 3.244 19.906 12.602 1 98.81 306 SER A C 1
ATOM 2302 O O . SER A 1 306 ? 4.09 19.047 12.828 1 98.81 306 SER A O 1
ATOM 2304 N N . LEU A 1 307 ? 2.668 20.141 11.43 1 98.69 307 LEU A N 1
ATOM 2305 C CA . LEU A 1 307 ? 3.021 19.391 10.227 1 98.69 307 LEU A CA 1
ATOM 2306 C C . LEU A 1 307 ? 3.389 20.344 9.086 1 98.69 307 LEU A C 1
ATOM 2308 O O . LEU A 1 307 ? 2.861 21.469 9.016 1 98.69 307 LEU A O 1
ATOM 2312 N N . ALA A 1 308 ? 4.234 19.875 8.273 1 97.69 308 ALA A N 1
ATOM 2313 C CA . ALA A 1 308 ? 4.516 20.531 7.004 1 97.69 308 ALA A CA 1
ATOM 2314 C C . ALA A 1 308 ? 4.73 19.516 5.891 1 97.69 308 ALA A C 1
ATOM 2316 O O . ALA A 1 308 ? 5.445 18.516 6.074 1 97.69 308 ALA A O 1
ATOM 2317 N N . ALA A 1 309 ? 4.078 19.75 4.754 1 96.44 309 ALA A N 1
ATOM 2318 C CA . ALA A 1 309 ? 4.289 18.906 3.584 1 96.44 309 ALA A CA 1
ATOM 2319 C C . ALA A 1 309 ? 5.426 19.438 2.717 1 96.44 309 ALA A C 1
ATOM 2321 O O . ALA A 1 309 ? 5.367 20.578 2.24 1 96.44 309 ALA A O 1
ATOM 2322 N N . CYS A 1 310 ? 6.418 18.594 2.482 1 93.75 310 CYS A N 1
ATOM 2323 C CA . CYS A 1 310 ? 7.547 18.984 1.646 1 93.75 310 CYS A CA 1
ATOM 2324 C C . CYS A 1 310 ? 7.27 18.688 0.178 1 93.75 310 CYS A C 1
ATOM 2326 O O . CYS A 1 310 ? 7.652 19.469 -0.702 1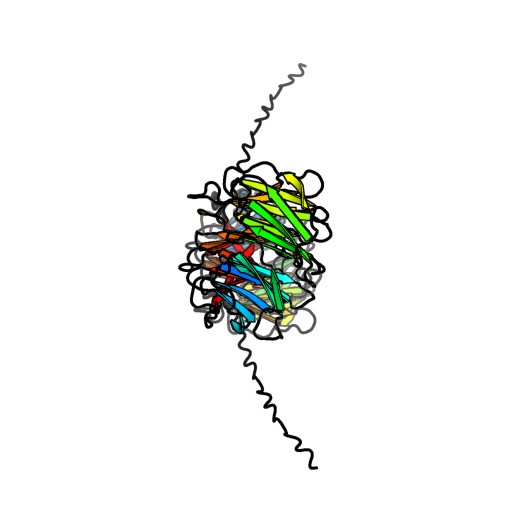 93.75 310 CYS A O 1
ATOM 2328 N N . ASP A 1 311 ? 6.699 17.578 -0.083 1 91 311 ASP A N 1
ATOM 2329 C CA . ASP A 1 311 ? 6.195 17.109 -1.375 1 91 311 ASP A CA 1
ATOM 2330 C C . ASP A 1 311 ? 5.031 16.141 -1.198 1 91 311 ASP A C 1
ATOM 2332 O O . ASP A 1 311 ? 4.426 16.078 -0.126 1 91 311 ASP A O 1
ATOM 2336 N N . SER A 1 312 ? 4.754 15.453 -2.268 1 91.12 312 SER A N 1
ATOM 2337 C CA . SER A 1 312 ? 3.557 14.617 -2.238 1 91.12 312 SER A CA 1
ATOM 2338 C C . SER A 1 312 ? 3.734 13.43 -1.305 1 91.12 312 SER A C 1
ATOM 2340 O O . SER A 1 312 ? 2.76 12.766 -0.943 1 91.12 312 SER A O 1
ATOM 2342 N N . SER A 1 313 ? 4.957 13.148 -0.819 1 91.94 313 SER A N 1
ATOM 2343 C CA . SER A 1 313 ? 5.16 11.914 -0.07 1 91.94 313 SER A CA 1
ATOM 2344 C C . SER A 1 313 ? 5.984 12.156 1.188 1 91.94 313 SER A C 1
ATOM 2346 O O . SER A 1 313 ? 6.324 11.219 1.911 1 91.94 313 SER A O 1
ATOM 2348 N N . THR A 1 314 ? 6.352 13.398 1.447 1 94.81 314 THR A N 1
ATOM 2349 C CA . THR A 1 314 ? 7.203 13.664 2.602 1 94.81 314 THR A CA 1
ATOM 2350 C C . THR A 1 314 ? 6.551 14.695 3.525 1 94.81 314 THR A C 1
ATOM 2352 O O . THR A 1 314 ? 6.172 15.781 3.084 1 94.81 314 THR A O 1
ATOM 2355 N N . LEU A 1 315 ? 6.488 14.305 4.828 1 97.25 315 LEU A N 1
ATOM 2356 C CA . LEU A 1 315 ? 5.938 15.172 5.867 1 97.25 315 LEU A CA 1
ATOM 2357 C C . LEU A 1 315 ? 6.969 15.438 6.961 1 97.25 315 LEU A C 1
ATOM 2359 O O . LEU A 1 315 ? 7.703 14.531 7.355 1 97.25 315 LEU A O 1
ATOM 2363 N N . LEU A 1 316 ? 7.031 16.625 7.402 1 98.25 316 LEU A N 1
ATOM 2364 C CA . LEU A 1 316 ? 7.738 16.969 8.633 1 98.25 316 LEU A CA 1
ATOM 2365 C C . LEU A 1 316 ? 6.766 17.094 9.797 1 98.25 316 LEU A C 1
ATOM 2367 O O . LEU A 1 316 ? 5.668 17.641 9.641 1 98.25 316 LEU A O 1
ATOM 2371 N N . CYS A 1 317 ? 7.195 16.641 10.922 1 98.75 317 CYS A N 1
ATOM 2372 C CA . CYS A 1 317 ? 6.355 16.688 12.117 1 98.75 317 CYS A CA 1
ATOM 2373 C C . CYS A 1 317 ? 7.137 17.203 13.312 1 98.75 317 CYS A C 1
ATOM 2375 O O . CYS A 1 317 ? 8.117 16.578 13.734 1 98.75 317 CYS A O 1
ATOM 2377 N N . ALA A 1 318 ? 6.703 18.25 13.852 1 98.75 318 ALA A N 1
ATOM 2378 C CA . ALA A 1 318 ? 7.297 18.812 15.062 1 98.75 318 ALA A CA 1
ATOM 2379 C C . ALA A 1 318 ? 6.719 18.156 16.312 1 98.75 318 ALA A C 1
ATOM 2381 O O . ALA A 1 318 ? 5.508 17.938 16.406 1 98.75 318 ALA A O 1
ATOM 2382 N N . SER A 1 319 ? 7.609 17.875 17.266 1 98.62 319 SER A N 1
ATOM 2383 C CA . SER A 1 319 ? 7.164 17.219 18.484 1 98.62 319 SER A CA 1
ATOM 2384 C C . SER A 1 319 ? 7.723 17.891 19.719 1 98.62 319 SER A C 1
ATOM 2386 O O . SER A 1 319 ? 8.688 18.656 19.641 1 98.62 319 SER A O 1
ATOM 2388 N N . PHE A 1 320 ? 7.172 17.609 20.844 1 98.31 320 PHE A N 1
ATOM 2389 C CA . PHE A 1 320 ? 7.543 18.266 22.094 1 98.31 320 PHE A CA 1
ATOM 2390 C C . PHE A 1 320 ? 8.773 17.609 22.703 1 98.31 320 PHE A C 1
ATOM 2392 O O . PHE A 1 320 ? 9.555 18.266 23.391 1 98.31 320 PHE A O 1
ATOM 2399 N N . HIS A 1 321 ? 8.977 16.312 22.391 1 97.62 321 HIS A N 1
ATOM 2400 C CA . HIS A 1 321 ? 9.984 15.641 23.188 1 97.62 321 HIS A CA 1
ATOM 2401 C C . HIS A 1 321 ? 11.094 15.062 22.312 1 97.62 321 HIS A C 1
ATOM 2403 O O . HIS A 1 321 ? 12.133 14.633 22.828 1 97.62 321 HIS A O 1
ATOM 2409 N N . SER A 1 322 ? 10.883 15.039 20.984 1 96.94 322 SER A N 1
ATOM 2410 C CA . SER A 1 322 ? 11.859 14.289 20.203 1 96.94 322 SER A CA 1
ATOM 2411 C C . SER A 1 322 ? 12.203 15.016 18.906 1 96.94 322 SER A C 1
ATOM 2413 O O . SER A 1 322 ? 12.57 14.383 17.922 1 96.94 322 SER A O 1
ATOM 2415 N N . GLY A 1 323 ? 11.93 16.344 18.922 1 97.25 323 GLY A N 1
ATOM 2416 C CA . GLY A 1 323 ? 12.391 17.141 17.797 1 97.25 323 GLY A CA 1
ATOM 2417 C C . GLY A 1 323 ? 11.477 17.062 16.578 1 97.25 323 GLY A C 1
ATOM 2418 O O . GLY A 1 323 ? 10.258 17.109 16.719 1 97.25 323 GLY A O 1
ATOM 2419 N N . ILE A 1 324 ? 12.148 17.031 15.422 1 98.38 324 ILE A N 1
ATOM 2420 C CA . ILE A 1 324 ? 11.422 17.016 14.156 1 98.38 324 ILE A CA 1
ATOM 2421 C C . ILE A 1 324 ? 11.555 15.648 13.492 1 98.38 324 ILE A C 1
ATOM 2423 O O . ILE A 1 324 ? 12.672 15.148 13.312 1 98.38 324 ILE A O 1
ATOM 2427 N N . HIS A 1 325 ? 10.477 15.109 13.117 1 98.31 325 HIS A N 1
ATOM 2428 C CA . HIS A 1 325 ? 10.438 13.805 12.461 1 98.31 325 HIS A CA 1
ATOM 2429 C C . HIS A 1 325 ? 10.164 13.953 10.969 1 98.31 325 HIS A C 1
ATOM 2431 O O . HIS A 1 325 ? 9.32 14.75 10.562 1 98.31 325 HIS A O 1
ATOM 2437 N N . VAL A 1 326 ? 10.891 13.211 10.219 1 97.94 326 VAL A N 1
ATOM 2438 C CA . VAL A 1 326 ? 10.648 13.117 8.781 1 97.94 326 VAL A CA 1
ATOM 2439 C C . VAL A 1 326 ? 9.859 11.852 8.477 1 97.94 326 VAL A C 1
ATOM 2441 O O . VAL A 1 326 ? 10.32 10.742 8.75 1 97.94 326 VAL A O 1
ATOM 2444 N N . LEU A 1 327 ? 8.695 12.023 7.898 1 97.81 327 LEU A N 1
ATOM 2445 C CA . LEU A 1 327 ? 7.82 10.906 7.566 1 97.81 327 LEU A CA 1
ATOM 2446 C C . LEU A 1 327 ? 7.66 10.766 6.055 1 97.81 327 LEU A C 1
ATOM 2448 O O . LEU A 1 327 ? 7.453 11.766 5.355 1 97.81 327 LEU A O 1
ATOM 2452 N N . GLN A 1 328 ? 7.73 9.602 5.605 1 96 328 GLN A N 1
ATOM 2453 C CA . GLN A 1 328 ? 7.582 9.32 4.18 1 96 328 GLN A CA 1
ATOM 2454 C C . GLN A 1 328 ? 6.348 8.453 3.92 1 96 328 GLN A C 1
ATOM 2456 O O . GLN A 1 328 ? 6.188 7.395 4.523 1 96 328 GLN A O 1
ATOM 2461 N N . LEU A 1 329 ? 5.496 8.961 3.029 1 93.5 329 LEU A N 1
ATOM 2462 C CA . LEU A 1 329 ? 4.34 8.195 2.566 1 93.5 329 LEU A CA 1
ATOM 2463 C C . LEU A 1 329 ? 4.715 7.309 1.384 1 93.5 329 LEU A C 1
ATOM 2465 O O . LEU A 1 329 ? 5.195 7.801 0.361 1 93.5 329 LEU A O 1
ATOM 2469 N N . ARG A 1 330 ? 4.449 6.043 1.588 1 89.5 330 ARG A N 1
ATOM 2470 C CA . ARG A 1 330 ? 4.805 5.102 0.532 1 89.5 330 ARG A CA 1
ATOM 2471 C C . ARG A 1 330 ? 3.604 4.246 0.138 1 89.5 330 ARG A C 1
ATOM 2473 O O . ARG A 1 330 ? 2.756 3.932 0.977 1 89.5 330 ARG A O 1
ATOM 2480 N N . HIS A 1 331 ? 3.633 3.969 -1.15 1 85.19 331 HIS A N 1
ATOM 2481 C CA . HIS A 1 331 ? 2.676 2.988 -1.651 1 85.19 331 HIS A CA 1
ATOM 2482 C C . HIS A 1 331 ? 3.201 1.566 -1.475 1 85.19 331 HIS A C 1
ATOM 2484 O O . HIS A 1 331 ? 4.375 1.297 -1.74 1 85.19 331 HIS A O 1
ATOM 2490 N N . CYS A 1 332 ? 2.328 0.791 -0.9 1 85.75 332 CYS A N 1
ATOM 2491 C CA . CYS A 1 332 ? 2.744 -0.595 -0.718 1 85.75 332 CYS A CA 1
ATOM 2492 C C . CYS A 1 332 ? 1.646 -1.557 -1.156 1 85.75 332 CYS A C 1
ATOM 2494 O O . CYS A 1 332 ? 0.539 -1.132 -1.487 1 85.75 332 CYS A O 1
ATOM 2496 N N . GLU A 1 333 ? 2.109 -2.783 -1.37 1 88.75 333 GLU A N 1
ATOM 2497 C CA . GLU A 1 333 ? 1.168 -3.855 -1.681 1 88.75 333 GLU A CA 1
ATOM 2498 C C . GLU A 1 333 ? 0.992 -4.797 -0.492 1 88.75 333 GLU A C 1
ATOM 2500 O O . GLU A 1 333 ? 1.954 -5.09 0.221 1 88.75 333 GLU A O 1
ATOM 2505 N N . GLU A 1 334 ? -0.257 -5.145 -0.329 1 91 334 GLU A N 1
ATOM 2506 C CA . GLU A 1 334 ? -0.581 -6.133 0.698 1 91 334 GLU A CA 1
ATOM 2507 C C . GLU A 1 334 ? -1.364 -7.301 0.112 1 91 334 GLU A C 1
ATOM 2509 O O . GLU A 1 334 ? -2.238 -7.109 -0.735 1 91 334 GLU A O 1
ATOM 2514 N N . LEU A 1 335 ? -0.95 -8.5 0.537 1 95.06 335 LEU A N 1
ATOM 2515 C CA . LEU A 1 335 ? -1.669 -9.711 0.156 1 95.06 335 LEU A CA 1
ATOM 2516 C C . LEU A 1 335 ? -2.457 -10.266 1.336 1 95.06 335 LEU A C 1
ATOM 2518 O O . LEU A 1 335 ? -1.87 -10.758 2.305 1 95.06 335 LEU A O 1
ATOM 2522 N N . GLU A 1 336 ? -3.826 -10.195 1.22 1 95.06 336 GLU A N 1
ATOM 2523 C CA . GLU A 1 336 ? -4.68 -10.562 2.346 1 95.06 336 GLU A CA 1
ATOM 2524 C C . GLU A 1 336 ? -5.566 -11.758 2.002 1 95.06 336 GLU A C 1
ATOM 2526 O O . GLU A 1 336 ? -6.113 -11.836 0.899 1 95.06 336 GLU A O 1
ATOM 2531 N N . GLU A 1 337 ? -5.68 -12.703 2.943 1 96.19 337 GLU A N 1
ATOM 2532 C CA . GLU A 1 337 ? -6.641 -13.789 2.811 1 96.19 337 GLU A CA 1
ATOM 2533 C C . GLU A 1 337 ? -8.062 -13.305 3.094 1 96.19 337 GLU A C 1
ATOM 2535 O O . GLU A 1 337 ? -8.336 -12.758 4.164 1 96.19 337 GLU A O 1
ATOM 2540 N N . VAL A 1 338 ? -8.953 -13.57 2.168 1 95.25 338 VAL A N 1
ATOM 2541 C CA . VAL A 1 338 ? -10.289 -13 2.348 1 95.25 338 VAL A CA 1
ATOM 2542 C C . VAL A 1 338 ? -11.312 -14.125 2.475 1 95.25 338 VAL A C 1
ATOM 2544 O O . VAL A 1 338 ? -12.43 -13.906 2.953 1 95.25 338 VAL A O 1
ATOM 2547 N N . ALA A 1 339 ? -10.984 -15.305 2.072 1 94.88 339 ALA A N 1
ATOM 2548 C CA . ALA A 1 339 ? -11.898 -16.438 2.186 1 94.88 339 ALA A CA 1
ATOM 2549 C C . ALA A 1 339 ? -11.141 -17.766 2.107 1 94.88 339 ALA A C 1
ATOM 2551 O O . ALA A 1 339 ? -10 -17.797 1.643 1 94.88 339 ALA A O 1
ATOM 2552 N N . VAL A 1 340 ? -11.742 -18.781 2.631 1 96.31 340 VAL A N 1
ATOM 2553 C CA . VAL A 1 340 ? -11.242 -20.141 2.52 1 96.31 340 VAL A CA 1
ATOM 2554 C C . VAL A 1 340 ? -12.406 -21.109 2.305 1 96.31 340 VAL A C 1
ATOM 2556 O O . VAL A 1 340 ? -13.469 -20.938 2.902 1 96.31 340 VAL A O 1
ATOM 2559 N N . PHE A 1 341 ? -12.141 -22.109 1.477 1 95.75 341 PHE A N 1
ATOM 2560 C CA . PHE A 1 341 ? -13.195 -23.094 1.264 1 95.75 341 PHE A CA 1
ATOM 2561 C C . PHE A 1 341 ? -12.602 -24.438 0.854 1 95.75 341 PHE A C 1
ATOM 2563 O O . PHE A 1 341 ? -11.445 -24.5 0.414 1 95.75 341 PHE A O 1
ATOM 2570 N N . MET B 1 1 ? -60.469 -22.328 -17.359 1 24.25 1 MET B N 1
ATOM 2571 C CA . MET B 1 1 ? -59.031 -22.5 -17.484 1 24.25 1 MET B CA 1
ATOM 2572 C C . MET B 1 1 ? -58.281 -21.391 -16.734 1 24.25 1 MET B C 1
ATOM 2574 O O . MET B 1 1 ? -58.188 -20.266 -17.234 1 24.25 1 MET B O 1
ATOM 2578 N N . GLY B 1 2 ? -58.438 -21.203 -15.484 1 24.83 2 GLY B N 1
ATOM 2579 C CA . GLY B 1 2 ? -58.344 -20.125 -14.516 1 24.83 2 GLY B CA 1
ATOM 2580 C C . GLY B 1 2 ? -56.906 -19.734 -14.195 1 24.83 2 GLY B C 1
ATOM 2581 O O . GLY B 1 2 ? -56.031 -20.594 -14.062 1 24.83 2 GLY B O 1
ATOM 2582 N N . LYS B 1 3 ? -56.5 -18.453 -14.734 1 25.77 3 LYS B N 1
ATOM 2583 C CA . LYS B 1 3 ? -55.281 -17.641 -14.711 1 25.77 3 LYS B CA 1
ATOM 2584 C C . LYS B 1 3 ? -54.781 -17.469 -13.281 1 25.77 3 LYS B C 1
ATOM 2586 O O . LYS B 1 3 ? -55.312 -16.656 -12.516 1 25.77 3 LYS B O 1
ATOM 2591 N N . LEU B 1 4 ? -54.531 -18.594 -12.594 1 24.67 4 LEU B N 1
ATOM 2592 C CA . LEU B 1 4 ? -54.188 -18.484 -11.188 1 24.67 4 LEU B CA 1
ATOM 2593 C C . LEU B 1 4 ? -52.938 -17.625 -11.008 1 24.67 4 LEU B C 1
ATOM 2595 O O . LEU B 1 4 ? -51.844 -18 -11.469 1 24.67 4 LEU B O 1
ATOM 2599 N N . GLN B 1 5 ? -53.125 -16.266 -11.172 1 23.59 5 GLN B N 1
ATOM 2600 C CA . GLN B 1 5 ? -52.125 -15.188 -11.055 1 23.59 5 GLN B CA 1
ATOM 2601 C C . GLN B 1 5 ? -51.469 -15.211 -9.688 1 23.59 5 GLN B C 1
ATOM 2603 O O . GLN B 1 5 ? -52.094 -14.977 -8.664 1 23.59 5 GLN B O 1
ATOM 2608 N N . SER B 1 6 ? -50.75 -16.281 -9.375 1 22.53 6 SER B N 1
ATOM 2609 C CA . SER B 1 6 ? -50.156 -16.344 -8.047 1 22.53 6 SER B CA 1
ATOM 2610 C C . SER B 1 6 ? -49.25 -15.125 -7.789 1 22.53 6 SER B C 1
ATOM 2612 O O . SER B 1 6 ? -48.406 -14.781 -8.609 1 22.53 6 SER B O 1
ATOM 2614 N N . LYS B 1 7 ? -49.875 -14.07 -7.254 1 25.88 7 LYS B N 1
ATOM 2615 C CA . LYS B 1 7 ? -49.312 -12.82 -6.777 1 25.88 7 LYS B CA 1
ATOM 2616 C C . LYS B 1 7 ? -48.094 -13.086 -5.871 1 25.88 7 LYS B C 1
ATOM 2618 O O . LYS B 1 7 ? -48.25 -13.609 -4.77 1 25.88 7 LYS B O 1
ATOM 2623 N N . ILE B 1 8 ? -47.062 -13.633 -6.332 1 23.17 8 ILE B N 1
ATOM 2624 C CA . ILE B 1 8 ? -45.844 -13.852 -5.555 1 23.17 8 ILE B CA 1
ATOM 2625 C C . ILE B 1 8 ? -45.375 -12.531 -4.957 1 23.17 8 ILE B C 1
ATOM 2627 O O . ILE B 1 8 ? -45.156 -11.562 -5.684 1 23.17 8 ILE B O 1
ATOM 2631 N N . SER B 1 9 ? -45.969 -12.219 -3.867 1 24.42 9 SER B N 1
ATOM 2632 C CA . SER B 1 9 ? -45.625 -11.031 -3.096 1 24.42 9 SER B CA 1
ATOM 2633 C C . SER B 1 9 ? -44.125 -10.961 -2.834 1 24.42 9 SER B C 1
ATOM 2635 O O . SER B 1 9 ? -43.531 -11.891 -2.266 1 24.42 9 SER B O 1
ATOM 2637 N N . LEU B 1 10 ? -43.469 -10.508 -3.77 1 23.36 10 LEU B N 1
ATOM 2638 C CA . LEU B 1 10 ? -42.062 -10.18 -3.695 1 23.36 10 LEU B CA 1
ATOM 2639 C C . LEU B 1 10 ? -41.781 -9.188 -2.57 1 23.36 10 LEU B C 1
ATOM 2641 O O . LEU B 1 10 ? -42.25 -8.047 -2.615 1 23.36 10 LEU B O 1
ATOM 2645 N N . HIS B 1 11 ? -41.938 -9.688 -1.375 1 23.45 11 HIS B N 1
ATOM 2646 C CA . HIS B 1 11 ? -41.562 -8.812 -0.27 1 23.45 11 HIS B CA 1
ATOM 2647 C C . HIS B 1 11 ? -40.188 -8.188 -0.496 1 23.45 11 HIS B C 1
ATOM 2649 O O . HIS B 1 11 ? -39.219 -8.898 -0.747 1 23.45 11 HIS B O 1
ATOM 2655 N N . THR B 1 12 ? -40.219 -7.09 -1.046 1 23.73 12 THR B N 1
ATOM 2656 C CA . THR B 1 12 ? -39.062 -6.207 -1.217 1 23.73 12 THR B CA 1
ATOM 2657 C C . THR B 1 12 ? -38.406 -5.906 0.128 1 23.73 12 THR B C 1
ATOM 2659 O O . THR B 1 12 ? -39.031 -5.277 0.994 1 23.73 12 THR B O 1
ATOM 2662 N N . ALA B 1 13 ? -37.812 -6.969 0.644 1 25.97 13 ALA B N 1
ATOM 2663 C CA . ALA B 1 13 ? -37.094 -6.652 1.872 1 25.97 13 ALA B CA 1
ATOM 2664 C C . ALA B 1 13 ? -36.281 -5.371 1.712 1 25.97 13 ALA B C 1
ATOM 2666 O O . ALA B 1 13 ? -35.469 -5.262 0.796 1 25.97 13 ALA B O 1
ATOM 2667 N N . THR B 1 14 ? -36.812 -4.281 2.033 1 25.25 14 THR B N 1
ATOM 2668 C CA . THR B 1 14 ? -36.188 -2.979 2.174 1 25.25 14 THR B CA 1
ATOM 2669 C C . THR B 1 14 ? -34.969 -3.07 3.084 1 25.25 14 THR B C 1
ATOM 2671 O O . THR B 1 14 ? -35.094 -3.363 4.273 1 25.25 14 THR B O 1
ATOM 2674 N N . TYR B 1 15 ? -33.969 -3.684 2.586 1 21.42 15 TYR B N 1
ATOM 2675 C CA . TYR B 1 15 ? -32.688 -3.65 3.307 1 21.42 15 TYR B CA 1
ATOM 2676 C C . TYR B 1 15 ? -32.312 -2.223 3.682 1 21.42 15 TYR B C 1
ATOM 2678 O O . TYR B 1 15 ? -32.125 -1.374 2.809 1 21.42 15 TYR B O 1
ATOM 2686 N N . ARG B 1 16 ? -32.875 -1.673 4.734 1 27.84 16 ARG B N 1
ATOM 2687 C CA . ARG B 1 16 ? -32.375 -0.46 5.375 1 27.84 16 ARG B CA 1
ATOM 2688 C C . ARG B 1 16 ? -30.844 -0.51 5.539 1 27.84 16 ARG B C 1
ATOM 2690 O O . ARG B 1 16 ? -30.312 -1.427 6.172 1 27.84 16 ARG B O 1
ATOM 2697 N N . ALA B 1 17 ? -30.172 0.056 4.551 1 26.02 17 ALA B N 1
ATOM 2698 C CA . ALA B 1 17 ? -28.75 0.373 4.578 1 26.02 17 ALA B CA 1
ATOM 2699 C C . ALA B 1 17 ? -28.391 1.127 5.852 1 26.02 17 ALA B C 1
ATOM 2701 O O . ALA B 1 17 ? -28.641 2.33 5.965 1 26.02 17 ALA B O 1
ATOM 2702 N N . ASP B 1 18 ? -28.828 0.76 6.945 1 28.11 18 ASP B N 1
ATOM 2703 C CA . ASP B 1 18 ? -28.125 1.477 8 1 28.11 18 ASP B CA 1
ATOM 2704 C C . ASP B 1 18 ? -26.625 1.5 7.734 1 28.11 18 ASP B C 1
ATOM 2706 O O . ASP B 1 18 ? -25.969 0.451 7.711 1 28.11 18 ASP B O 1
ATOM 2710 N N . GLY B 1 19 ? -26.156 2.285 6.832 1 26.84 19 GLY B N 1
ATOM 2711 C CA . GLY B 1 19 ? -24.891 2.672 6.23 1 26.84 19 GLY B CA 1
ATOM 2712 C C . GLY B 1 19 ? -23.797 2.947 7.254 1 26.84 19 GLY B C 1
ATOM 2713 O O . GLY B 1 19 ? -23.094 3.955 7.164 1 26.84 19 GLY B O 1
ATOM 2714 N N . SER B 1 20 ? -24 2.525 8.492 1 29.25 20 SER B N 1
ATOM 2715 C CA . SER B 1 20 ? -22.75 2.801 9.195 1 29.25 20 SER B CA 1
ATOM 2716 C C . SER B 1 20 ? -21.547 2.203 8.461 1 29.25 20 SER B C 1
ATOM 2718 O O . SER B 1 20 ? -21.391 0.981 8.422 1 29.25 20 SER B O 1
ATOM 2720 N N . LEU B 1 21 ? -21.266 2.656 7.293 1 29.5 21 LEU B N 1
ATOM 2721 C CA . LEU B 1 21 ? -20.016 2.303 6.613 1 29.5 21 LEU B CA 1
ATOM 2722 C C . LEU B 1 21 ? -18.844 2.311 7.59 1 29.5 21 LEU B C 1
ATOM 2724 O O . LEU B 1 21 ? -18.312 3.373 7.918 1 29.5 21 LEU B O 1
ATOM 2728 N N . GLY B 1 22 ? -18.953 1.567 8.625 1 31.05 22 GLY B N 1
ATOM 2729 C CA . GLY B 1 22 ? -17.688 1.307 9.305 1 31.05 22 GLY B CA 1
ATOM 2730 C C . GLY B 1 22 ? -16.531 1.084 8.352 1 31.05 22 GLY B C 1
ATOM 2731 O O . GLY B 1 22 ? -16.719 0.556 7.254 1 31.05 22 GLY B O 1
ATOM 2732 N N . MET B 1 23 ? -15.688 2.094 8.188 1 33.59 23 MET B N 1
ATOM 2733 C CA . MET B 1 23 ? -14.461 1.801 7.453 1 33.59 23 MET B CA 1
ATOM 2734 C C . MET B 1 23 ? -14.039 0.349 7.652 1 33.59 23 MET B C 1
ATOM 2736 O O . MET B 1 23 ? -13.867 -0.1 8.789 1 33.59 23 MET B O 1
ATOM 2740 N N . PRO B 1 24 ? -14.453 -0.608 6.773 1 37.38 24 PRO B N 1
ATOM 2741 C CA . PRO B 1 24 ? -13.867 -1.932 6.98 1 37.38 24 PRO B CA 1
ATOM 2742 C C . PRO B 1 24 ? -12.438 -1.863 7.512 1 37.38 24 PRO B C 1
ATOM 2744 O O . PRO B 1 24 ? -11.602 -1.145 6.957 1 37.38 24 PRO B O 1
ATOM 2747 N N . GLY B 1 25 ? -12.133 -1.704 8.688 1 40.25 25 GLY B N 1
ATOM 2748 C CA . GLY B 1 25 ? -10.773 -1.933 9.164 1 40.25 25 GLY B CA 1
ATOM 2749 C C . GLY B 1 25 ? -10 -2.91 8.297 1 40.25 25 GLY B C 1
ATOM 2750 O O . GLY B 1 25 ? -10.594 -3.68 7.539 1 40.25 25 GLY B O 1
ATOM 2751 N N . ARG B 1 26 ? -8.703 -2.633 7.793 1 49.16 26 ARG B N 1
ATOM 2752 C CA . ARG B 1 26 ? -7.789 -3.404 6.957 1 49.16 26 ARG B CA 1
ATOM 2753 C C . ARG B 1 26 ? -8.055 -4.898 7.094 1 49.16 26 ARG B C 1
ATOM 2755 O O . ARG B 1 26 ? -7.785 -5.668 6.168 1 49.16 26 ARG B O 1
ATOM 2762 N N . GLY B 1 27 ? -8.328 -5.406 8.297 1 53 27 GLY B N 1
ATOM 2763 C CA . GLY B 1 27 ? -8.359 -6.84 8.516 1 53 27 GLY B CA 1
ATOM 2764 C C . GLY B 1 27 ? -9.742 -7.441 8.336 1 53 27 GLY B C 1
ATOM 2765 O O . GLY B 1 27 ? -10.438 -7.703 9.32 1 53 27 GLY B O 1
ATOM 2766 N N . GLY B 1 28 ? -10.359 -7.145 7.328 1 61.62 28 GLY B N 1
ATOM 2767 C CA . GLY B 1 28 ? -11.648 -7.797 7.203 1 61.62 28 GLY B CA 1
ATOM 2768 C C . GLY B 1 28 ? -11.617 -9.273 7.562 1 61.62 28 GLY B C 1
ATOM 2769 O O . GLY B 1 28 ? -10.555 -9.898 7.535 1 61.62 28 GLY B O 1
ATOM 2770 N N . ALA B 1 29 ? -12.633 -9.836 8.156 1 78.94 29 ALA B N 1
ATOM 2771 C CA . ALA B 1 29 ? -12.781 -11.227 8.594 1 78.94 29 ALA B CA 1
ATOM 2772 C C . ALA B 1 29 ? -12.734 -12.18 7.402 1 78.94 29 ALA B C 1
ATOM 2774 O O . ALA B 1 29 ? -13.344 -11.906 6.359 1 78.94 29 ALA B O 1
ATOM 2775 N N . VAL B 1 30 ? -11.852 -13.156 7.52 1 87.38 30 VAL B N 1
ATOM 2776 C CA . VAL B 1 30 ? -11.75 -14.219 6.531 1 87.38 30 VAL B CA 1
ATOM 2777 C C . VAL B 1 30 ? -13.047 -15.023 6.508 1 87.38 30 VAL B C 1
ATOM 2779 O O . VAL B 1 30 ? -13.508 -15.5 7.551 1 87.38 30 VAL B O 1
ATOM 2782 N N . GLU B 1 31 ? -13.688 -15.07 5.402 1 89.12 31 GLU B N 1
ATOM 2783 C CA . GLU B 1 31 ? -14.891 -15.875 5.262 1 89.12 31 GLU B CA 1
ATOM 2784 C C . GLU B 1 31 ? -14.555 -17.359 5.184 1 89.12 31 GLU B C 1
ATOM 2786 O O . GLU B 1 31 ? -13.781 -17.781 4.32 1 89.12 31 GLU B O 1
ATOM 2791 N N . LEU B 1 32 ? -15.18 -18.094 6.098 1 87.5 32 LEU B N 1
ATOM 2792 C CA . LEU B 1 32 ? -14.961 -19.547 6.113 1 87.5 32 LEU B CA 1
ATOM 2793 C C . LEU B 1 32 ? -16.141 -20.281 5.488 1 87.5 32 LEU B C 1
ATOM 2795 O O . LEU B 1 32 ? -17.281 -20.125 5.938 1 87.5 32 LEU B O 1
ATOM 2799 N N . HIS B 1 33 ? -15.828 -21 4.453 1 89.25 33 HIS B N 1
ATOM 2800 C CA . HIS B 1 33 ? -16.844 -21.812 3.775 1 89.25 33 HIS B CA 1
ATOM 2801 C C . HIS B 1 33 ? -16.531 -23.297 3.871 1 89.25 33 HIS B C 1
ATOM 2803 O O . HIS B 1 33 ? -15.445 -23.672 4.32 1 89.25 33 HIS B O 1
ATOM 2809 N N . SER B 1 34 ? -17.484 -24.141 3.455 1 90.75 34 SER B N 1
ATOM 2810 C CA . SER B 1 34 ? -17.234 -25.578 3.412 1 90.75 34 SER B CA 1
ATOM 2811 C C . SER B 1 34 ? -16.125 -25.922 2.418 1 90.75 34 SER B C 1
ATOM 2813 O O . SER B 1 34 ? -16.062 -25.344 1.331 1 90.75 34 SER B O 1
ATOM 2815 N N . PRO B 1 35 ? -15.359 -26.875 2.857 1 92.69 35 PRO B N 1
ATOM 2816 C CA . PRO B 1 35 ? -14.258 -27.234 1.966 1 92.69 35 PRO B CA 1
ATOM 2817 C C . PRO B 1 35 ? -14.727 -27.875 0.664 1 92.69 35 PRO B C 1
ATOM 2819 O O . PRO B 1 35 ? -15.68 -28.656 0.667 1 92.69 35 PRO B O 1
ATOM 2822 N N . ALA B 1 36 ? -14.078 -27.531 -0.333 1 94.31 36 ALA B N 1
ATOM 2823 C CA . ALA B 1 36 ? -14.391 -28.109 -1.64 1 94.31 36 ALA B CA 1
ATOM 2824 C C . ALA B 1 36 ? -13.969 -29.578 -1.713 1 94.31 36 ALA B C 1
ATOM 2826 O O . ALA B 1 36 ? -14.531 -30.344 -2.482 1 94.31 36 ALA B O 1
ATOM 2827 N N . HIS B 1 37 ? -12.977 -29.938 -0.98 1 96.94 37 HIS B N 1
ATOM 2828 C CA . HIS B 1 37 ? -12.406 -31.281 -1.003 1 96.94 37 HIS B CA 1
ATOM 2829 C C . HIS B 1 37 ? -12.328 -31.875 0.4 1 96.94 37 HIS B C 1
ATOM 2831 O O . HIS B 1 37 ? -12.305 -31.141 1.39 1 96.94 37 HIS B O 1
ATOM 2837 N N . SER B 1 38 ? -12.297 -33.219 0.535 1 96.31 38 SER B N 1
ATOM 2838 C CA . SER B 1 38 ? -12.211 -33.875 1.82 1 96.31 38 SER B CA 1
ATOM 2839 C C . SER B 1 38 ? -10.773 -34.25 2.164 1 96.31 38 SER B C 1
ATOM 2841 O O . SER B 1 38 ? -10.5 -34.812 3.213 1 96.31 38 SER B O 1
ATOM 2843 N N . ASP B 1 39 ? -9.898 -34 1.309 1 97.44 39 ASP B N 1
ATOM 2844 C CA . ASP B 1 39 ? -8.461 -34.219 1.471 1 97.44 39 ASP B CA 1
ATOM 2845 C C . ASP B 1 39 ? -7.668 -33.062 0.868 1 97.44 39 ASP B C 1
ATOM 2847 O O . ASP B 1 39 ? -8.242 -32.031 0.494 1 97.44 39 ASP B O 1
ATOM 2851 N N . ALA B 1 40 ? -6.383 -33.156 0.819 1 98.31 40 ALA B N 1
ATOM 2852 C CA . ALA B 1 40 ? -5.508 -32.125 0.308 1 98.31 40 ALA B CA 1
ATOM 2853 C C . ALA B 1 40 ? -5.941 -31.656 -1.085 1 98.31 40 ALA B C 1
ATOM 2855 O O . ALA B 1 40 ? -6.324 -32.5 -1.918 1 98.31 40 ALA B O 1
ATOM 2856 N N . VAL B 1 41 ? -5.938 -30.391 -1.303 1 98.75 41 VAL B N 1
ATOM 2857 C CA . VAL B 1 41 ? -6.137 -29.844 -2.637 1 98.75 41 VAL B CA 1
ATOM 2858 C C . VAL B 1 41 ? -4.793 -29.719 -3.35 1 98.75 41 VAL B C 1
ATOM 2860 O O . VAL B 1 41 ? -3.875 -29.062 -2.85 1 98.75 41 VAL B O 1
ATOM 2863 N N . THR B 1 42 ? -4.68 -30.266 -4.543 1 98.69 42 THR B N 1
ATOM 2864 C CA . THR B 1 42 ? -3.379 -30.391 -5.188 1 98.69 42 THR B CA 1
ATOM 2865 C C . THR B 1 42 ? -3.217 -29.359 -6.297 1 98.69 42 THR B C 1
ATOM 2867 O O . THR B 1 42 ? -2.096 -29.016 -6.676 1 98.69 42 THR B O 1
ATOM 2870 N N . CYS B 1 43 ? -4.277 -28.906 -6.824 1 98.69 43 CYS B N 1
ATOM 2871 C CA . CYS B 1 43 ? -4.215 -27.953 -7.922 1 98.69 43 CYS B CA 1
ATOM 2872 C C . CYS B 1 43 ? -5.5 -27.125 -8.008 1 98.69 43 CYS B C 1
ATOM 2874 O O . CYS B 1 43 ? -6.547 -27.562 -7.52 1 98.69 43 CYS B O 1
ATOM 2876 N N . VAL B 1 44 ? -5.363 -25.984 -8.586 1 98.25 44 VAL B N 1
ATOM 2877 C CA . VAL B 1 44 ? -6.496 -25.078 -8.797 1 98.25 44 VAL B CA 1
ATOM 2878 C C . VAL B 1 44 ? -6.285 -24.281 -10.07 1 98.25 44 VAL B C 1
ATOM 2880 O O . VAL B 1 44 ? -5.148 -23.953 -10.438 1 98.25 44 VAL B O 1
ATOM 2883 N N . ALA B 1 45 ? -7.363 -23.969 -10.766 1 96.56 45 ALA B N 1
ATOM 2884 C CA . ALA B 1 45 ? -7.355 -23.156 -11.977 1 96.56 45 ALA B CA 1
ATOM 2885 C C . ALA B 1 45 ? -8.555 -22.203 -12.008 1 96.56 45 ALA B C 1
ATOM 2887 O O . ALA B 1 45 ? -9.648 -22.578 -11.578 1 96.56 45 ALA B O 1
ATOM 2888 N N . ALA B 1 46 ? -8.297 -21.062 -12.523 1 94.38 46 ALA B N 1
ATOM 2889 C CA . ALA B 1 46 ? -9.383 -20.109 -12.727 1 94.38 46 ALA B CA 1
ATOM 2890 C C . ALA B 1 46 ? -10.055 -20.312 -14.078 1 94.38 46 ALA B C 1
ATOM 2892 O O . ALA B 1 46 ? -9.375 -20.406 -15.102 1 94.38 46 ALA B O 1
ATOM 2893 N N . VAL B 1 47 ? -11.328 -20.375 -14.141 1 89.62 47 VAL B N 1
ATOM 2894 C CA . VAL B 1 47 ? -12.086 -20.609 -15.359 1 89.62 47 VAL B CA 1
ATOM 2895 C C . VAL B 1 47 ? -12.641 -19.281 -15.883 1 89.62 47 VAL B C 1
ATOM 2897 O O . VAL B 1 47 ? -12.531 -18.969 -17.062 1 89.62 47 VAL B O 1
ATOM 2900 N N . SER B 1 48 ? -13.461 -18.562 -15.094 1 79.81 48 SER B N 1
ATOM 2901 C CA . SER B 1 48 ? -14.078 -17.266 -15.328 1 79.81 48 SER B CA 1
ATOM 2902 C C . SER B 1 48 ? -13.883 -16.344 -14.141 1 79.81 48 SER B C 1
ATOM 2904 O O . SER B 1 48 ? -13.195 -16.688 -13.18 1 79.81 48 SER B O 1
ATOM 2906 N N . PRO B 1 49 ? -14.539 -15.164 -14.383 1 77.62 49 PRO B N 1
ATOM 2907 C CA . PRO B 1 49 ? -14.266 -14.203 -13.312 1 77.62 49 PRO B CA 1
ATOM 2908 C C . PRO B 1 49 ? -14.758 -14.68 -11.953 1 77.62 49 PRO B C 1
ATOM 2910 O O . PRO B 1 49 ? -14.266 -14.219 -10.914 1 77.62 49 PRO B O 1
ATOM 2913 N N . GLU B 1 50 ? -15.586 -15.695 -11.922 1 88.81 50 GLU B N 1
ATOM 2914 C CA . GLU B 1 50 ? -16.031 -16.094 -10.586 1 88.81 50 GLU B CA 1
ATOM 2915 C C . GLU B 1 50 ? -15.938 -17.594 -10.391 1 88.81 50 GLU B C 1
ATOM 2917 O O . GLU B 1 50 ? -16.219 -18.109 -9.305 1 88.81 50 GLU B O 1
ATOM 2922 N N . LEU B 1 51 ? -15.57 -18.344 -11.398 1 91.75 51 LEU B N 1
ATOM 2923 C CA . LEU B 1 51 ? -15.547 -19.812 -11.344 1 91.75 51 LEU B CA 1
ATOM 2924 C C . LEU B 1 51 ? -14.117 -20.328 -11.297 1 91.75 51 LEU B C 1
ATOM 2926 O O . LEU B 1 51 ? -13.242 -19.812 -11.992 1 91.75 51 LEU B O 1
ATOM 2930 N N . CYS B 1 52 ? -13.953 -21.344 -10.445 1 94.75 52 CYS B N 1
ATOM 2931 C CA . CYS B 1 52 ? -12.672 -22.047 -10.422 1 94.75 52 CYS B CA 1
ATOM 2932 C C . CYS B 1 52 ? -12.867 -23.547 -10.391 1 94.75 52 CYS B C 1
ATOM 2934 O O . CYS B 1 52 ? -13.961 -24.031 -10.102 1 94.75 52 CYS B O 1
ATOM 2936 N N . VAL B 1 53 ? -11.891 -24.281 -10.797 1 96.12 53 VAL B N 1
ATOM 2937 C CA . VAL B 1 53 ? -11.859 -25.734 -10.727 1 96.12 53 VAL B CA 1
ATOM 2938 C C . VAL B 1 53 ? -10.648 -26.188 -9.914 1 96.12 53 VAL B C 1
ATOM 2940 O O . VAL B 1 53 ? -9.578 -25.594 -9.992 1 96.12 53 VAL B O 1
ATOM 2943 N N . SER B 1 54 ? -10.852 -27.188 -9.117 1 97.94 54 SER B N 1
ATOM 2944 C CA . SER B 1 54 ? -9.758 -27.703 -8.297 1 97.94 54 SER B CA 1
ATOM 2945 C C . SER B 1 54 ? -9.734 -29.219 -8.312 1 97.94 54 SER B C 1
ATOM 2947 O O . SER B 1 54 ? -10.742 -29.859 -8.617 1 97.94 54 SER B O 1
ATOM 2949 N N . GLY B 1 55 ? -8.531 -29.781 -8.125 1 98.5 55 GLY B N 1
ATOM 2950 C CA . GLY B 1 55 ? -8.32 -31.219 -7.945 1 98.5 55 GLY B CA 1
ATOM 2951 C C . GLY B 1 55 ? -7.707 -31.562 -6.605 1 98.5 55 GLY B C 1
ATOM 2952 O O . GLY B 1 55 ? -6.969 -30.766 -6.027 1 98.5 55 GLY B O 1
ATOM 2953 N N . GLY B 1 56 ? -8.031 -32.781 -6.172 1 98.44 56 GLY B N 1
ATOM 2954 C CA . GLY B 1 56 ? -7.559 -33.125 -4.84 1 98.44 56 GLY B CA 1
ATOM 2955 C C . GLY B 1 56 ? -7.082 -34.562 -4.73 1 98.44 56 GLY B C 1
ATOM 2956 O O . GLY B 1 56 ? -7.18 -35.344 -5.688 1 98.44 56 GLY B O 1
ATOM 2957 N N . LYS B 1 57 ? -6.535 -34.844 -3.545 1 98.44 57 LYS B N 1
ATOM 2958 C CA . LYS B 1 57 ? -6.141 -36.188 -3.201 1 98.44 57 LYS B CA 1
ATOM 2959 C C . LYS B 1 57 ? -7.363 -37.094 -2.992 1 98.44 57 LYS B C 1
ATOM 2961 O O . LYS B 1 57 ? -7.246 -38.312 -2.953 1 98.44 57 LYS B O 1
ATOM 2966 N N . ASP B 1 58 ? -8.508 -36.531 -2.881 1 97.69 58 ASP B N 1
ATOM 2967 C CA . ASP B 1 58 ? -9.75 -37.281 -2.73 1 97.69 58 ASP B CA 1
ATOM 2968 C C . ASP B 1 58 ? -10.242 -37.781 -4.078 1 97.69 58 ASP B C 1
ATOM 2970 O O . ASP B 1 58 ? -11.375 -38.281 -4.188 1 97.69 58 ASP B O 1
ATOM 2974 N N . LYS B 1 59 ? -9.508 -37.594 -5.125 1 97.81 59 LYS B N 1
ATOM 2975 C CA . LYS B 1 59 ? -9.727 -38.156 -6.461 1 97.81 59 LYS B CA 1
ATOM 2976 C C . LYS B 1 59 ? -10.844 -37.406 -7.188 1 97.81 59 LYS B C 1
ATOM 2978 O O . LYS B 1 59 ? -11.398 -37.906 -8.164 1 97.81 59 LYS B O 1
ATOM 2983 N N . SER B 1 60 ? -11.117 -36.25 -6.719 1 96.5 60 SER B N 1
ATOM 2984 C CA . SER B 1 60 ? -12.242 -35.531 -7.309 1 96.5 60 SER B CA 1
ATOM 2985 C C . SER B 1 60 ? -11.789 -34.219 -7.945 1 96.5 60 SER B C 1
ATOM 2987 O O . SER B 1 60 ? -10.719 -33.688 -7.617 1 96.5 60 SER B O 1
ATOM 2989 N N . VAL B 1 61 ? -12.609 -33.781 -8.875 1 96.75 61 VAL B N 1
ATOM 2990 C CA . VAL B 1 61 ? -12.539 -32.469 -9.453 1 96.75 61 VAL B CA 1
ATOM 2991 C C . VAL B 1 61 ? -13.766 -31.641 -9.047 1 96.75 61 VAL B C 1
ATOM 2993 O O . VAL B 1 61 ? -14.898 -32.094 -9.242 1 96.75 61 VAL B O 1
ATOM 2996 N N . ALA B 1 62 ? -13.508 -30.5 -8.469 1 95.81 62 ALA B N 1
ATOM 2997 C CA . ALA B 1 62 ? -14.617 -29.672 -7.992 1 95.81 62 ALA B CA 1
ATOM 2998 C C . ALA B 1 62 ? -14.703 -28.359 -8.766 1 95.81 62 ALA B C 1
ATOM 3000 O O . ALA B 1 62 ? -13.68 -27.75 -9.086 1 95.81 62 ALA B O 1
ATOM 3001 N N . VAL B 1 63 ? -15.914 -28 -9.078 1 93.94 63 VAL B N 1
ATOM 3002 C CA . VAL B 1 63 ? -16.219 -26.688 -9.664 1 93.94 63 VAL B CA 1
ATOM 3003 C C . VAL B 1 63 ? -16.859 -25.797 -8.602 1 93.94 63 VAL B C 1
ATOM 3005 O O . VAL B 1 63 ? -17.859 -26.156 -7.988 1 93.94 63 VAL B O 1
ATOM 3008 N N . CYS B 1 64 ? -16.25 -24.594 -8.414 1 94.75 64 CYS B N 1
ATOM 3009 C CA . CYS B 1 64 ? -16.703 -23.719 -7.336 1 94.75 64 CYS B CA 1
ATOM 3010 C C . CYS B 1 64 ? -16.844 -22.281 -7.824 1 94.75 64 CYS B C 1
ATOM 3012 O O . CYS B 1 64 ? -16.188 -21.891 -8.781 1 94.75 64 CYS B O 1
ATOM 3014 N N . ASN B 1 65 ? -17.797 -21.609 -7.227 1 94.25 65 ASN B N 1
ATOM 3015 C CA . ASN B 1 65 ? -17.766 -20.156 -7.238 1 94.25 65 ASN B CA 1
ATOM 3016 C C . ASN B 1 65 ? -16.844 -19.609 -6.156 1 94.25 65 ASN B C 1
ATOM 3018 O O . ASN B 1 65 ? -17.156 -19.688 -4.969 1 94.25 65 ASN B O 1
ATOM 3022 N N . TRP B 1 66 ? -15.68 -19.047 -6.555 1 92.06 66 TRP B N 1
ATOM 3023 C CA . TRP B 1 66 ? -14.68 -18.734 -5.547 1 92.06 66 TRP B CA 1
ATOM 3024 C C . TRP B 1 66 ? -15.078 -17.5 -4.746 1 92.06 66 TRP B C 1
ATOM 3026 O O . TRP B 1 66 ? -14.547 -17.25 -3.664 1 92.06 66 TRP B O 1
ATOM 3036 N N . ARG B 1 67 ? -15.961 -16.641 -5.238 1 90.38 67 ARG B N 1
ATOM 3037 C CA . ARG B 1 67 ? -16.438 -15.477 -4.5 1 90.38 67 ARG B CA 1
ATOM 3038 C C . ARG B 1 67 ? -17.344 -15.891 -3.346 1 90.38 67 ARG B C 1
ATOM 3040 O O . ARG B 1 67 ? -17.203 -15.383 -2.23 1 90.38 67 ARG B O 1
ATOM 3047 N N . SER B 1 68 ? -18.188 -16.812 -3.646 1 90.88 68 SER B N 1
ATOM 3048 C CA . SER B 1 68 ? -19.141 -17.234 -2.623 1 90.88 68 SER B CA 1
ATOM 3049 C C . SER B 1 68 ? -18.641 -18.453 -1.859 1 90.88 68 SER B C 1
ATOM 3051 O O . SER B 1 68 ? -19.156 -18.781 -0.792 1 90.88 68 SER B O 1
ATOM 3053 N N . GLY B 1 69 ? -17.781 -19.125 -2.422 1 90.25 69 GLY B N 1
ATOM 3054 C CA . GLY B 1 69 ? -17.281 -20.359 -1.831 1 90.25 69 GLY B CA 1
ATOM 3055 C C . GLY B 1 69 ? -18.172 -21.562 -2.127 1 90.25 69 GLY B C 1
ATOM 3056 O O . GLY B 1 69 ? -17.922 -22.656 -1.637 1 90.25 69 GLY B O 1
ATOM 3057 N N . ALA B 1 70 ? -19.125 -21.391 -2.93 1 92.88 70 ALA B N 1
ATOM 3058 C CA . ALA B 1 70 ? -20.078 -22.453 -3.211 1 92.88 70 ALA B CA 1
ATOM 3059 C C . ALA B 1 70 ? -19.484 -23.484 -4.168 1 92.88 70 ALA B C 1
ATOM 3061 O O . ALA B 1 70 ? -18.859 -23.125 -5.168 1 92.88 70 ALA B O 1
ATOM 3062 N N . VAL B 1 71 ? -19.734 -24.734 -3.812 1 92.81 71 VAL B N 1
ATOM 3063 C CA . VAL B 1 71 ? -19.391 -25.828 -4.719 1 92.81 71 VAL B CA 1
ATOM 3064 C C . VAL B 1 71 ? -20.547 -26.062 -5.691 1 92.81 71 VAL B C 1
ATOM 3066 O O . VAL B 1 71 ? -21.656 -26.422 -5.277 1 92.81 71 VAL B O 1
ATOM 3069 N N . LEU B 1 72 ? -20.281 -25.938 -6.938 1 90.44 72 LEU B N 1
ATOM 3070 C CA . LEU B 1 72 ? -21.312 -26.016 -7.961 1 90.44 72 LEU B CA 1
ATOM 3071 C C . LEU B 1 72 ? -21.391 -27.406 -8.562 1 90.44 72 LEU B C 1
ATOM 3073 O O . LEU B 1 72 ? -22.438 -27.797 -9.102 1 90.44 72 LEU B O 1
ATOM 3077 N N . GLY B 1 73 ? -20.328 -28.156 -8.461 1 90.44 73 GLY B N 1
ATOM 3078 C CA . GLY B 1 73 ? -20.281 -29.516 -8.984 1 90.44 73 GLY B CA 1
ATOM 3079 C C . GLY B 1 73 ? -19 -30.25 -8.617 1 90.44 73 GLY B C 1
ATOM 3080 O O . GLY B 1 73 ? -18 -29.625 -8.266 1 90.44 73 GLY B O 1
ATOM 3081 N N . ARG B 1 74 ? -19.109 -31.594 -8.789 1 92.19 74 ARG B N 1
ATOM 3082 C CA . ARG B 1 74 ? -17.969 -32.438 -8.5 1 92.19 74 ARG B CA 1
ATOM 3083 C C . ARG B 1 74 ? -17.906 -33.625 -9.477 1 92.19 74 ARG B C 1
ATOM 3085 O O . ARG B 1 74 ? -18.922 -34.219 -9.812 1 92.19 74 ARG B O 1
ATOM 3092 N N . PHE B 1 75 ? -16.75 -33.844 -9.898 1 92.44 75 PHE B N 1
ATOM 3093 C CA . PHE B 1 75 ? -16.5 -35 -10.766 1 92.44 75 PHE B CA 1
ATOM 3094 C C . PHE B 1 75 ? -15.602 -36 -10.07 1 92.44 75 PHE B C 1
ATOM 3096 O O . PHE B 1 75 ? -14.469 -35.688 -9.688 1 92.44 75 PHE B O 1
ATOM 3103 N N . VAL B 1 76 ? -16.156 -37.188 -9.914 1 91.75 76 VAL B N 1
ATOM 3104 C CA . VAL B 1 76 ? -15.414 -38.25 -9.258 1 91.75 76 VAL B CA 1
ATOM 3105 C C . VAL B 1 76 ? -15.219 -39.438 -10.219 1 91.75 76 VAL B C 1
ATOM 3107 O O . VAL B 1 76 ? -16.047 -40.344 -10.289 1 91.75 76 VAL B O 1
ATOM 3110 N N . SER B 1 77 ? -14.234 -39.344 -11.016 1 90.19 77 SER B N 1
ATOM 3111 C CA . SER B 1 77 ? -14.039 -40.406 -12 1 90.19 77 SER B CA 1
ATOM 3112 C C . SER B 1 77 ? -12.617 -40.969 -11.938 1 90.19 77 SER B C 1
ATOM 3114 O O . SER B 1 77 ? -12.359 -42.062 -12.414 1 90.19 77 SER B O 1
ATOM 3116 N N . HIS B 1 78 ? -11.711 -40.219 -11.43 1 96.5 78 HIS B N 1
ATOM 3117 C CA . HIS B 1 78 ? -10.328 -40.688 -11.32 1 96.5 78 HIS B CA 1
ATOM 3118 C C . HIS B 1 78 ? -10.188 -41.75 -10.227 1 96.5 78 HIS B C 1
ATOM 3120 O O . HIS B 1 78 ? -10.93 -41.719 -9.25 1 96.5 78 HIS B O 1
ATOM 3126 N N . GLU B 1 79 ? -9.25 -42.656 -10.352 1 97.69 79 GLU B N 1
ATOM 3127 C CA . GLU B 1 79 ? -9.039 -43.719 -9.398 1 97.69 79 GLU B CA 1
ATOM 3128 C C . GLU B 1 79 ? -7.977 -43.344 -8.367 1 97.69 79 GLU B C 1
ATOM 3130 O O . GLU B 1 79 ? -7.824 -44.031 -7.348 1 97.69 79 GLU B O 1
ATOM 3135 N N . HIS B 1 80 ? -7.219 -42.375 -8.656 1 98.25 80 HIS B N 1
ATOM 3136 C CA . HIS B 1 80 ? -6.199 -41.812 -7.762 1 98.25 80 HIS B CA 1
ATOM 3137 C C . HIS B 1 80 ? -6.25 -40.312 -7.727 1 98.25 80 HIS B C 1
ATOM 3139 O O . HIS B 1 80 ? -7.117 -39.688 -8.352 1 98.25 80 HIS B O 1
ATOM 3145 N N . GLU B 1 81 ? -5.383 -39.719 -6.98 1 98.19 81 GLU B N 1
ATOM 3146 C CA . GLU B 1 81 ? -5.402 -38.281 -6.758 1 98.19 81 GLU B CA 1
ATOM 3147 C C . GLU B 1 81 ? -5.266 -37.5 -8.07 1 98.19 81 GLU B C 1
ATOM 3149 O O . GLU B 1 81 ? -4.547 -37.938 -8.977 1 98.19 81 GLU B O 1
ATOM 3154 N N . VAL B 1 82 ? -5.93 -36.406 -8.172 1 98.75 82 VAL B N 1
ATOM 3155 C CA . VAL B 1 82 ? -5.805 -35.5 -9.289 1 98.75 82 VAL B CA 1
ATOM 3156 C C . VAL B 1 82 ? -4.527 -34.656 -9.141 1 98.75 82 VAL B C 1
ATOM 3158 O O . VAL B 1 82 ? -4.242 -34.156 -8.062 1 98.75 82 VAL B O 1
ATOM 3161 N N . THR B 1 83 ? -3.748 -34.5 -10.227 1 98.75 83 THR B N 1
ATOM 3162 C CA . THR B 1 83 ? -2.451 -33.812 -10.133 1 98.75 83 THR B CA 1
ATOM 3163 C C . THR B 1 83 ? -2.508 -32.438 -10.75 1 98.75 83 THR B C 1
ATOM 3165 O O . THR B 1 83 ? -1.811 -31.516 -10.305 1 98.75 83 THR B O 1
ATOM 3168 N N . LYS B 1 84 ? -3.262 -32.312 -11.844 1 98.69 84 LYS B N 1
ATOM 3169 C CA . LYS B 1 84 ? -3.369 -31.047 -12.57 1 98.69 84 LYS B CA 1
ATOM 3170 C C . LYS B 1 84 ? -4.789 -30.828 -13.086 1 98.69 84 LYS B C 1
ATOM 3172 O O . LYS B 1 84 ? -5.496 -31.797 -13.398 1 98.69 84 LYS B O 1
ATOM 3177 N N . VAL B 1 85 ? -5.16 -29.609 -13.172 1 97.88 85 VAL B N 1
ATOM 3178 C CA . VAL B 1 85 ? -6.383 -29.203 -13.859 1 97.88 85 VAL B CA 1
ATOM 3179 C C . VAL B 1 85 ? -6.113 -27.984 -14.734 1 97.88 85 VAL B C 1
ATOM 3181 O O . VAL B 1 85 ? -5.293 -27.125 -14.383 1 97.88 85 VAL B O 1
ATOM 3184 N N . VAL B 1 86 ? -6.723 -27.922 -15.867 1 96.5 86 VAL B N 1
ATOM 3185 C CA . VAL B 1 86 ? -6.676 -26.734 -16.734 1 96.5 86 VAL B CA 1
ATOM 3186 C C . VAL B 1 86 ? -8.039 -26.516 -17.391 1 96.5 86 VAL B C 1
ATOM 3188 O O . VAL B 1 86 ? -8.836 -27.453 -17.5 1 96.5 86 VAL B O 1
ATOM 3191 N N . CYS B 1 87 ? -8.297 -25.266 -17.688 1 91.31 87 CYS B N 1
ATOM 3192 C CA . CYS B 1 87 ? -9.555 -24.938 -18.328 1 91.31 87 CYS B CA 1
ATOM 3193 C C . CYS B 1 87 ? -9.32 -24.016 -19.531 1 91.31 87 CYS B C 1
ATOM 3195 O O . CYS B 1 87 ? -8.328 -23.297 -19.578 1 91.31 87 CYS B O 1
ATOM 3197 N N . THR B 1 88 ? -10.242 -24.125 -20.406 1 81.44 88 THR B N 1
ATOM 3198 C CA . THR B 1 88 ? -10.219 -23.203 -21.547 1 81.44 88 THR B CA 1
ATOM 3199 C C . THR B 1 88 ? -11.18 -22.047 -21.312 1 81.44 88 THR B C 1
ATOM 3201 O O . THR B 1 88 ? -12.266 -22.234 -20.75 1 81.44 88 THR B O 1
ATOM 3204 N N . HIS B 1 89 ? -10.781 -20.844 -21.625 1 71.38 89 HIS B N 1
ATOM 3205 C CA . HIS B 1 89 ? -11.57 -19.656 -21.344 1 71.38 89 HIS B CA 1
ATOM 3206 C C . HIS B 1 89 ? -12.875 -19.656 -22.141 1 71.38 89 HIS B C 1
ATOM 3208 O O . HIS B 1 89 ? -13.906 -19.203 -21.641 1 71.38 89 HIS B O 1
ATOM 3214 N N . ASP B 1 90 ? -12.891 -20.188 -23.312 1 70.56 90 ASP B N 1
ATOM 3215 C CA . ASP B 1 90 ? -14.039 -20.016 -24.203 1 70.56 90 ASP B CA 1
ATOM 3216 C C . ASP B 1 90 ? -14.953 -21.234 -24.172 1 70.56 90 ASP B C 1
ATOM 3218 O O . ASP B 1 90 ? -16.094 -21.188 -24.625 1 70.56 90 ASP B O 1
ATOM 3222 N N . SER B 1 91 ? -14.578 -22.391 -23.734 1 64.62 91 SER B N 1
ATOM 3223 C CA . SER B 1 91 ? -15.344 -23.594 -24.047 1 64.62 91 SER B CA 1
ATOM 3224 C C . SER B 1 91 ? -15.906 -24.25 -22.797 1 64.62 91 SER B C 1
ATOM 3226 O O . SER B 1 91 ? -16.578 -25.281 -22.875 1 64.62 91 SER B O 1
ATOM 3228 N N . ASN B 1 92 ? -16.016 -23.672 -21.703 1 79.75 92 ASN B N 1
ATOM 3229 C CA . ASN B 1 92 ? -16.516 -24.281 -20.484 1 79.75 92 ASN B CA 1
ATOM 3230 C C . ASN B 1 92 ? -15.969 -25.703 -20.297 1 79.75 92 ASN B C 1
ATOM 3232 O O . ASN B 1 92 ? -16.656 -26.578 -19.766 1 79.75 92 ASN B O 1
ATOM 3236 N N . ARG B 1 93 ? -14.938 -26.156 -20.891 1 89.69 93 ARG B N 1
ATOM 3237 C CA . ARG B 1 93 ? -14.312 -27.469 -20.766 1 89.69 93 ARG B CA 1
ATOM 3238 C C . ARG B 1 93 ? -13.195 -27.438 -19.719 1 89.69 93 ARG B C 1
ATOM 3240 O O . ARG B 1 93 ? -12.438 -26.469 -19.656 1 89.69 93 ARG B O 1
ATOM 3247 N N . VAL B 1 94 ? -13.164 -28.562 -18.984 1 93.88 94 VAL B N 1
ATOM 3248 C CA . VAL B 1 94 ? -12.141 -28.734 -17.969 1 93.88 94 VAL B CA 1
ATOM 3249 C C . VAL B 1 94 ? -11.367 -30.031 -18.219 1 93.88 94 VAL B C 1
ATOM 3251 O O . VAL B 1 94 ? -11.961 -31.062 -18.562 1 93.88 94 VAL B O 1
ATOM 3254 N N . PHE B 1 95 ? -10.094 -29.938 -18.094 1 96.88 95 PHE B N 1
ATOM 3255 C CA . PHE B 1 95 ? -9.25 -31.125 -18.219 1 96.88 95 PHE B CA 1
ATOM 3256 C C . PHE B 1 95 ? -8.586 -31.453 -16.891 1 96.88 95 PHE B C 1
ATOM 3258 O O . PHE B 1 95 ? -8.125 -30.547 -16.188 1 96.88 95 PHE B O 1
ATOM 3265 N N . SER B 1 96 ? -8.539 -32.688 -16.531 1 98.12 96 SER B N 1
ATOM 3266 C CA . SER B 1 96 ? -7.887 -33.125 -15.297 1 98.12 96 SER B CA 1
ATOM 3267 C C . SER B 1 96 ? -6.914 -34.281 -15.562 1 98.12 96 SER B C 1
ATOM 3269 O O . SER B 1 96 ? -7.191 -35.156 -16.375 1 98.12 96 SER B O 1
ATOM 3271 N N . ALA B 1 97 ? -5.781 -34.219 -14.984 1 98.81 97 ALA B N 1
ATOM 3272 C CA . ALA B 1 97 ? -4.781 -35.281 -14.984 1 98.81 97 ALA B CA 1
ATOM 3273 C C . ALA B 1 97 ? -4.68 -35.938 -13.609 1 98.81 97 ALA B C 1
ATOM 3275 O O . ALA B 1 97 ? -4.941 -35.312 -12.594 1 98.81 97 ALA B O 1
ATOM 3276 N N . SER B 1 98 ? -4.215 -37.219 -13.602 1 98.75 98 SER B N 1
ATOM 3277 C CA . SER B 1 98 ? -4.242 -37.969 -12.344 1 98.75 98 SER B CA 1
ATOM 3278 C C . SER B 1 98 ? -3.062 -38.938 -12.242 1 98.75 98 SER B C 1
ATOM 3280 O O . SER B 1 98 ? -2.408 -39.219 -13.25 1 98.75 98 SER B O 1
ATOM 3282 N N . ARG B 1 99 ? -2.852 -39.312 -11.031 1 98.5 99 ARG B N 1
ATOM 3283 C CA . ARG B 1 99 ? -1.874 -40.344 -10.758 1 98.5 99 ARG B CA 1
ATOM 3284 C C . ARG B 1 99 ? -2.338 -41.688 -11.32 1 98.5 99 ARG B C 1
ATOM 3286 O O . ARG B 1 99 ? -1.544 -42.625 -11.445 1 98.5 99 ARG B O 1
ATOM 3293 N N . ASP B 1 100 ? -3.572 -41.875 -11.727 1 98.31 100 ASP B N 1
ATOM 3294 C CA . ASP B 1 100 ? -4.094 -43.125 -12.297 1 98.31 100 ASP B CA 1
ATOM 3295 C C . ASP B 1 100 ? -3.719 -43.25 -13.773 1 98.31 100 ASP B C 1
ATOM 3297 O O . ASP B 1 100 ? -4.266 -44.094 -14.484 1 98.31 100 ASP B O 1
ATOM 3301 N N . ARG B 1 101 ? -2.945 -42.281 -14.281 1 98.31 101 ARG B N 1
ATOM 3302 C CA . ARG B 1 101 ? -2.367 -42.281 -15.617 1 98.31 101 ARG B CA 1
ATOM 3303 C C . ARG B 1 101 ? -3.377 -41.812 -16.656 1 98.31 101 ARG B C 1
ATOM 3305 O O . ARG B 1 101 ? -3.16 -41.938 -17.859 1 98.31 101 ARG B O 1
ATOM 3312 N N . MET B 1 102 ? -4.434 -41.281 -16.094 1 97.81 102 MET B N 1
ATOM 3313 C CA . MET B 1 102 ? -5.512 -40.844 -16.984 1 97.81 102 MET B CA 1
ATOM 3314 C C . MET B 1 102 ? -5.625 -39.344 -17.047 1 97.81 102 MET B C 1
ATOM 3316 O O . MET B 1 102 ? -5.41 -38.656 -16.031 1 97.81 102 MET B O 1
ATOM 3320 N N . VAL B 1 103 ? -5.949 -38.875 -18.266 1 98.62 103 VAL B N 1
ATOM 3321 C CA . VAL B 1 103 ? -6.445 -37.5 -18.438 1 98.62 103 VAL B CA 1
ATOM 3322 C C . VAL B 1 103 ? -7.895 -37.531 -18.922 1 98.62 103 VAL B C 1
ATOM 3324 O O . VAL B 1 103 ? -8.266 -38.375 -19.75 1 98.62 103 VAL B O 1
ATOM 3327 N N . MET B 1 104 ? -8.695 -36.688 -18.375 1 97.62 104 MET B N 1
ATOM 3328 C CA . MET B 1 104 ? -10.109 -36.656 -18.719 1 97.62 104 MET B CA 1
ATOM 3329 C C . MET B 1 104 ? -10.578 -35.25 -19.016 1 97.62 104 MET B C 1
ATOM 3331 O O . MET B 1 104 ? -9.992 -34.281 -18.531 1 97.62 104 MET B O 1
ATOM 3335 N N . MET B 1 105 ? -11.586 -35.156 -19.828 1 95.94 105 MET B N 1
ATOM 3336 C CA . MET B 1 105 ? -12.242 -33.906 -20.156 1 95.94 105 MET B CA 1
ATOM 3337 C C . MET B 1 105 ? -13.68 -33.875 -19.656 1 95.94 105 MET B C 1
ATOM 3339 O O . MET B 1 105 ? -14.422 -34.844 -19.844 1 95.94 105 MET B O 1
ATOM 3343 N N . TRP B 1 106 ? -14 -32.75 -19.031 1 92.56 106 TRP B N 1
ATOM 3344 C CA . TRP B 1 106 ? -15.336 -32.562 -18.469 1 92.56 106 TRP B CA 1
ATOM 3345 C C . TRP B 1 106 ? -15.984 -31.312 -19.031 1 92.56 106 TRP B C 1
ATOM 3347 O O . TRP B 1 106 ? -15.289 -30.375 -19.438 1 92.56 106 TRP B O 1
ATOM 3357 N N . GLU B 1 107 ? -17.312 -31.328 -19.062 1 88.25 107 GLU B N 1
ATOM 3358 C CA . GLU B 1 107 ? -18.062 -30.094 -19.328 1 88.25 107 GLU B CA 1
ATOM 3359 C C . GLU B 1 107 ? -18.656 -29.531 -18.047 1 88.25 107 GLU B C 1
ATOM 3361 O O . GLU B 1 107 ? -19.281 -30.25 -17.266 1 88.25 107 GLU B O 1
ATOM 3366 N N . LEU B 1 108 ? -18.469 -28.266 -17.875 1 83.38 108 LEU B N 1
ATOM 3367 C CA . LEU B 1 108 ? -18.859 -27.625 -16.625 1 83.38 108 LEU B CA 1
ATOM 3368 C C . LEU B 1 108 ? -20.359 -27.766 -16.391 1 83.38 108 LEU B C 1
ATOM 3370 O O . LEU B 1 108 ? -20.797 -27.984 -15.25 1 83.38 108 LEU B O 1
ATOM 3374 N N . HIS B 1 109 ? -21.25 -27.531 -17.406 1 76.56 109 HIS B N 1
ATOM 3375 C CA . HIS B 1 109 ? -22.703 -27.578 -17.25 1 76.56 109 HIS B CA 1
ATOM 3376 C C . HIS B 1 109 ? -23.266 -28.906 -17.766 1 76.56 109 HIS B C 1
ATOM 3378 O O . HIS B 1 109 ? -24.484 -29.062 -17.891 1 76.56 109 HIS B O 1
ATOM 3384 N N . GLY B 1 110 ? -22.453 -29.812 -17.938 1 66.94 110 GLY B N 1
ATOM 3385 C CA . GLY B 1 110 ? -22.953 -31.016 -18.594 1 66.94 110 GLY B CA 1
ATOM 3386 C C . GLY B 1 110 ? -23.125 -32.188 -17.641 1 66.94 110 GLY B C 1
ATOM 3387 O O . GLY B 1 110 ? -23.391 -31.984 -16.453 1 66.94 110 GLY B O 1
ATOM 3388 N N . THR B 1 111 ? -23.016 -33.344 -18.188 1 66.06 111 THR B N 1
ATOM 3389 C CA . THR B 1 111 ? -23.281 -34.625 -17.562 1 66.06 111 THR B CA 1
ATOM 3390 C C . THR B 1 111 ? -22.219 -34.969 -16.516 1 66.06 111 THR B C 1
ATOM 3392 O O . THR B 1 111 ? -21.156 -34.3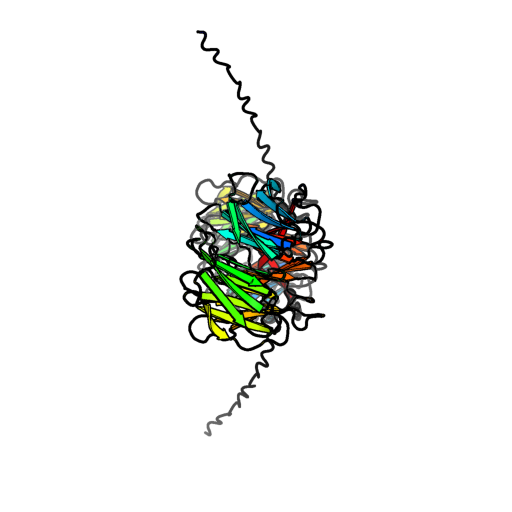44 -16.484 1 66.06 111 THR B O 1
ATOM 3395 N N . SER B 1 112 ? -22.562 -35.875 -15.586 1 72.56 112 SER B N 1
ATOM 3396 C CA . SER B 1 112 ? -21.766 -36.312 -14.445 1 72.56 112 SER B CA 1
ATOM 3397 C C . SER B 1 112 ? -20.5 -37.031 -14.898 1 72.56 112 SER B C 1
ATOM 3399 O O . SER B 1 112 ? -19.5 -37.062 -14.188 1 72.56 112 SER B O 1
ATOM 3401 N N . GLY B 1 113 ? -20.469 -37.5 -16.109 1 85.88 113 GLY B N 1
ATOM 3402 C CA . GLY B 1 113 ? -19.281 -38.25 -16.516 1 85.88 113 GLY B CA 1
ATOM 3403 C C . GLY B 1 113 ? -18.375 -37.469 -17.438 1 85.88 113 GLY B C 1
ATOM 3404 O O . GLY B 1 113 ? -18.766 -36.406 -17.969 1 85.88 113 GLY B O 1
ATOM 3405 N N . PRO B 1 114 ? -17.156 -38 -17.594 1 92.56 114 PRO B N 1
ATOM 3406 C CA . PRO B 1 114 ? -16.219 -37.344 -18.516 1 92.56 114 PRO B CA 1
ATOM 3407 C C . PRO B 1 114 ? -16.688 -37.375 -19.969 1 92.56 114 PRO B C 1
ATOM 3409 O O . PRO B 1 114 ? -17.25 -38.375 -20.406 1 92.56 114 PRO B O 1
ATOM 3412 N N . MET B 1 115 ? -16.531 -36.312 -20.641 1 92.06 115 MET B N 1
ATOM 3413 C CA . MET B 1 115 ? -16.875 -36.219 -22.047 1 92.06 115 MET B CA 1
ATOM 3414 C C . MET B 1 115 ? -15.859 -36.938 -22.906 1 92.06 115 MET B C 1
ATOM 3416 O O . MET B 1 115 ? -16.188 -37.406 -24 1 92.06 115 MET B O 1
ATOM 3420 N N . GLN B 1 116 ? -14.648 -36.938 -22.484 1 94.31 116 GLN B N 1
ATOM 3421 C CA . GLN B 1 116 ? -13.57 -37.594 -23.203 1 94.31 116 GLN B CA 1
ATOM 3422 C C . GLN B 1 116 ? -12.492 -38.125 -22.266 1 94.31 116 GLN B C 1
ATOM 3424 O O . GLN B 1 116 ? -12.328 -37.594 -21.156 1 94.31 116 GLN B O 1
ATOM 3429 N N . ARG B 1 117 ? -11.805 -39.188 -22.672 1 96.62 117 ARG B N 1
ATOM 3430 C CA . ARG B 1 117 ? -10.664 -39.75 -21.953 1 96.62 117 ARG B CA 1
ATOM 3431 C C . ARG B 1 117 ? -9.43 -39.812 -22.844 1 96.62 117 ARG B C 1
ATOM 3433 O O . ARG B 1 117 ? -9.539 -40 -24.047 1 96.62 117 ARG B O 1
ATOM 3440 N N . PHE B 1 118 ? -8.344 -39.562 -22.25 1 98.19 118 PHE B N 1
ATOM 3441 C CA . PHE B 1 118 ? -7.07 -39.625 -22.953 1 98.19 118 PHE B CA 1
ATOM 3442 C C . PHE B 1 118 ? -6.105 -40.594 -22.266 1 98.19 118 PHE B C 1
ATOM 3444 O O . PHE B 1 118 ? -5.207 -40.156 -21.547 1 98.19 118 PHE B O 1
ATOM 3451 N N . PRO B 1 119 ? -6.316 -41.875 -22.578 1 95.19 119 PRO B N 1
ATOM 3452 C CA . PRO B 1 119 ? -5.438 -42.906 -22 1 95.19 119 PRO B CA 1
ATOM 3453 C C . PRO B 1 119 ? -4.125 -43.062 -22.766 1 95.19 119 PRO B C 1
ATOM 3455 O O . PRO B 1 119 ? -4.074 -42.812 -23.969 1 95.19 119 PRO B O 1
ATOM 3458 N N . GLY B 1 120 ? -3.098 -43.438 -22.078 1 94.62 120 GLY B N 1
ATOM 3459 C CA . GLY B 1 120 ? -1.915 -43.719 -22.875 1 94.62 120 GLY B CA 1
ATOM 3460 C C . GLY B 1 120 ? -0.631 -43.688 -22.062 1 94.62 120 GLY B C 1
ATOM 3461 O O . GLY B 1 120 ? 0.323 -44.406 -22.375 1 94.62 120 GLY B O 1
ATOM 3462 N N . HIS B 1 121 ? -0.564 -42.875 -21.078 1 97.81 121 HIS B N 1
ATOM 3463 C CA . HIS B 1 121 ? 0.647 -42.781 -20.266 1 97.81 121 HIS B CA 1
ATOM 3464 C C . HIS B 1 121 ? 0.81 -44 -19.375 1 97.81 121 HIS B C 1
ATOM 3466 O O . HIS B 1 121 ? -0.181 -44.625 -18.969 1 97.81 121 HIS B O 1
ATOM 3472 N N . ASP B 1 122 ? 2.023 -44.312 -19.016 1 97.94 122 ASP B N 1
ATOM 3473 C CA . ASP B 1 122 ? 2.32 -45.5 -18.25 1 97.94 122 ASP B CA 1
ATOM 3474 C C . ASP B 1 122 ? 2.479 -45.188 -16.766 1 97.94 122 ASP B C 1
ATOM 3476 O O . ASP B 1 122 ? 2.48 -46.094 -15.922 1 97.94 122 ASP B O 1
ATOM 3480 N N . LEU B 1 123 ? 2.65 -44 -16.438 1 98.25 123 LEU B N 1
ATOM 3481 C CA . LEU B 1 123 ? 2.789 -43.5 -15.07 1 98.25 123 LEU B CA 1
ATOM 3482 C C . LEU B 1 123 ? 1.964 -42.25 -14.852 1 98.25 123 LEU B C 1
ATOM 3484 O O . LEU B 1 123 ? 1.19 -41.844 -15.727 1 98.25 123 LEU B O 1
ATOM 3488 N N . VAL B 1 124 ? 2.094 -41.75 -13.672 1 98.38 124 VAL B N 1
ATOM 3489 C CA . VAL B 1 124 ? 1.342 -40.594 -13.25 1 98.38 124 VAL B CA 1
ATOM 3490 C C . VAL B 1 124 ? 1.493 -39.469 -14.289 1 98.38 124 VAL B C 1
ATOM 3492 O O . VAL B 1 124 ? 2.588 -39.25 -14.812 1 98.38 124 VAL B O 1
ATOM 3495 N N . VAL B 1 125 ? 0.409 -38.781 -14.617 1 98.81 125 VAL B N 1
ATOM 3496 C CA . VAL B 1 125 ? 0.421 -37.625 -15.5 1 98.81 125 VAL B CA 1
ATOM 3497 C C . VAL B 1 125 ? 0.595 -36.344 -14.672 1 98.81 125 VAL B C 1
ATOM 3499 O O . VAL B 1 125 ? -0.225 -36.062 -13.805 1 98.81 125 VAL B O 1
ATOM 3502 N N . THR B 1 126 ? 1.66 -35.531 -14.977 1 98.69 126 THR B N 1
ATOM 3503 C CA . THR B 1 126 ? 2.002 -34.344 -14.156 1 98.69 126 THR B CA 1
ATOM 3504 C C . THR B 1 126 ? 2.096 -33.094 -15.023 1 98.69 126 THR B C 1
ATOM 3506 O O . THR B 1 126 ? 2.398 -32.031 -14.516 1 98.69 126 THR B O 1
ATOM 3509 N N . GLY B 1 127 ? 1.908 -33.219 -16.266 1 98.75 127 GLY B N 1
ATOM 3510 C CA . GLY B 1 127 ? 1.825 -32.094 -17.188 1 98.75 127 GLY B CA 1
ATOM 3511 C C . GLY B 1 127 ? 0.514 -32.062 -17.953 1 98.75 127 GLY B C 1
ATOM 3512 O O . GLY B 1 127 ? 0.029 -33.094 -18.422 1 98.75 127 GLY B O 1
ATOM 3513 N N . LEU B 1 128 ? 0.011 -30.938 -18.031 1 98.62 128 LEU B N 1
ATOM 3514 C CA . LEU B 1 128 ? -1.272 -30.75 -18.703 1 98.62 128 LEU B CA 1
ATOM 3515 C C . LEU B 1 128 ? -1.366 -29.344 -19.281 1 98.62 128 LEU B C 1
ATOM 3517 O O . LEU B 1 128 ? -1.285 -28.344 -18.562 1 98.62 128 LEU B O 1
ATOM 3521 N N . ALA B 1 129 ? -1.501 -29.188 -20.594 1 97.81 129 ALA B N 1
ATOM 3522 C CA . ALA B 1 129 ? -1.618 -27.906 -21.281 1 97.81 129 ALA B CA 1
ATOM 3523 C C . ALA B 1 129 ? -2.58 -28 -22.453 1 97.81 129 ALA B C 1
ATOM 3525 O O . ALA B 1 129 ? -2.416 -28.844 -23.328 1 97.81 129 ALA B O 1
ATOM 3526 N N . VAL B 1 130 ? -3.492 -27.125 -22.469 1 96.44 130 VAL B N 1
ATOM 3527 C CA . VAL B 1 130 ? -4.445 -27.094 -23.562 1 96.44 130 VAL B CA 1
ATOM 3528 C C . VAL B 1 130 ? -4.156 -25.891 -24.469 1 96.44 130 VAL B C 1
ATOM 3530 O O . VAL B 1 130 ? -3.828 -24.812 -23.984 1 96.44 130 VAL B O 1
ATOM 3533 N N . SER B 1 131 ? -4.34 -26.109 -25.75 1 94.81 131 SER B N 1
ATOM 3534 C CA . SER B 1 131 ? -4.113 -25.016 -26.672 1 94.81 131 SER B CA 1
ATOM 3535 C C . SER B 1 131 ? -5.16 -23.922 -26.5 1 94.81 131 SER B C 1
ATOM 3537 O O . SER B 1 131 ? -6.293 -24.188 -26.094 1 94.81 131 SER B O 1
ATOM 3539 N N . PRO B 1 132 ? -4.773 -22.703 -26.828 1 90.31 132 PRO B N 1
ATOM 3540 C CA . PRO B 1 132 ? -5.703 -21.594 -26.625 1 90.31 132 PRO B CA 1
ATOM 3541 C C . PRO B 1 132 ? -7.031 -21.797 -27.359 1 90.31 132 PRO B C 1
ATOM 3543 O O . PRO B 1 132 ? -8.07 -21.328 -26.891 1 90.31 132 PRO B O 1
ATOM 3546 N N . ASP B 1 133 ? -7.055 -22.406 -28.484 1 89.69 133 ASP B N 1
ATOM 3547 C CA . ASP B 1 133 ? -8.281 -22.625 -29.234 1 89.69 133 ASP B CA 1
ATOM 3548 C C . ASP B 1 133 ? -8.984 -23.906 -28.797 1 89.69 133 ASP B C 1
ATOM 3550 O O . ASP B 1 133 ? -9.977 -24.328 -29.391 1 89.69 133 ASP B O 1
ATOM 3554 N N . ALA B 1 134 ? -8.414 -24.609 -27.859 1 92 134 ALA B N 1
ATOM 3555 C CA . ALA B 1 134 ? -8.969 -25.797 -27.203 1 92 134 ALA B CA 1
ATOM 3556 C C . ALA B 1 134 ? -9.055 -26.969 -28.172 1 92 134 ALA B C 1
ATOM 3558 O O . ALA B 1 134 ? -9.859 -27.891 -27.969 1 92 134 ALA B O 1
ATOM 3559 N N . SER B 1 135 ? -8.234 -26.969 -29.156 1 94.31 135 SER B N 1
ATOM 3560 C CA . SER B 1 135 ? -8.297 -28.047 -30.156 1 94.31 135 SER B CA 1
ATOM 3561 C C . SER B 1 135 ? -7.301 -29.156 -29.828 1 94.31 135 SER B C 1
ATOM 3563 O O . SER B 1 135 ? -7.48 -30.297 -30.25 1 94.31 135 SER B O 1
ATOM 3565 N N . GLN B 1 136 ? -6.277 -28.766 -29.188 1 96.44 136 GLN B N 1
ATOM 3566 C CA . GLN B 1 136 ? -5.227 -29.734 -28.891 1 96.44 136 GLN B CA 1
ATOM 3567 C C . GLN B 1 136 ? -4.918 -29.766 -27.391 1 96.44 136 GLN B C 1
ATOM 3569 O O . GLN B 1 136 ? -5.102 -28.75 -26.703 1 96.44 136 GLN B O 1
ATOM 3574 N N . LEU B 1 137 ? -4.477 -30.922 -26.969 1 97.44 137 LEU B N 1
ATOM 3575 C CA . LEU B 1 137 ? -4.066 -31.156 -25.594 1 97.44 137 LEU B CA 1
ATOM 3576 C C . LEU B 1 137 ? -2.678 -31.781 -25.547 1 97.44 137 LEU B C 1
ATOM 3578 O O . LEU B 1 137 ? -2.383 -32.719 -26.281 1 97.44 137 LEU B O 1
ATOM 3582 N N . CYS B 1 138 ? -1.852 -31.188 -24.734 1 98.5 138 CYS B N 1
ATOM 3583 C CA . CYS B 1 138 ? -0.548 -31.781 -24.469 1 98.5 138 CYS B CA 1
ATOM 3584 C C . CYS B 1 138 ? -0.468 -32.312 -23.047 1 98.5 138 CYS B C 1
ATOM 3586 O O . CYS B 1 138 ? -0.841 -31.625 -22.109 1 98.5 138 CYS B O 1
ATOM 3588 N N . THR B 1 139 ? -0.044 -33.562 -22.922 1 98.75 139 THR B N 1
ATOM 3589 C CA . THR B 1 139 ? 0.115 -34.188 -21.609 1 98.75 139 THR B CA 1
ATOM 3590 C C . THR B 1 139 ? 1.548 -34.656 -21.406 1 98.75 139 THR B C 1
ATOM 3592 O O . THR B 1 139 ? 2.221 -35.031 -22.375 1 98.75 139 THR B O 1
ATOM 3595 N N . GLY B 1 140 ? 2.031 -34.5 -20.234 1 98.75 140 GLY B N 1
ATOM 3596 C CA . GLY B 1 140 ? 3.334 -35.031 -19.828 1 98.75 140 GLY B CA 1
ATOM 3597 C C . GLY B 1 140 ? 3.271 -35.906 -18.609 1 98.75 140 GLY B C 1
ATOM 3598 O O . GLY B 1 140 ? 2.49 -35.656 -17.688 1 98.75 140 GLY B O 1
ATOM 3599 N N . SER B 1 141 ? 4.141 -36.906 -18.594 1 98.62 141 SER B N 1
ATOM 3600 C CA . SER B 1 141 ? 4.109 -37.938 -17.531 1 98.62 141 SER B CA 1
ATOM 3601 C C . SER B 1 141 ? 5.508 -38.219 -17.016 1 98.62 141 SER B C 1
ATOM 3603 O O . SER B 1 141 ? 6.504 -37.844 -17.625 1 98.62 141 SER B O 1
ATOM 3605 N N . ARG B 1 142 ? 5.527 -38.875 -15.867 1 97.5 142 ARG B N 1
ATOM 3606 C CA . ARG B 1 142 ? 6.789 -39.344 -15.305 1 97.5 142 ARG B CA 1
ATOM 3607 C C . ARG B 1 142 ? 7.32 -40.531 -16.062 1 97.5 142 ARG B C 1
ATOM 3609 O O . ARG B 1 142 ? 8.422 -41 -15.797 1 97.5 142 ARG B O 1
ATOM 3616 N N . ASP B 1 143 ? 6.602 -41 -17.047 1 97.44 143 ASP B N 1
ATOM 3617 C CA . ASP B 1 143 ? 7.078 -42.094 -17.891 1 97.44 143 ASP B CA 1
ATOM 3618 C C . ASP B 1 143 ? 8.008 -41.562 -18.984 1 97.44 143 ASP B C 1
ATOM 3620 O O . ASP B 1 143 ? 8.273 -42.281 -19.969 1 97.44 143 ASP B O 1
ATOM 3624 N N . ASN B 1 144 ? 8.344 -40.281 -18.938 1 97.25 144 ASN B N 1
ATOM 3625 C CA . ASN B 1 144 ? 9.328 -39.625 -19.797 1 97.25 144 ASN B CA 1
ATOM 3626 C C . ASN B 1 144 ? 8.727 -39.25 -21.141 1 97.25 144 ASN B C 1
ATOM 3628 O O . ASN B 1 144 ? 9.461 -38.938 -22.094 1 97.25 144 ASN B O 1
ATOM 3632 N N . THR B 1 145 ? 7.402 -39.25 -21.156 1 97.75 145 THR B N 1
ATOM 3633 C CA . THR B 1 145 ? 6.82 -38.969 -22.469 1 97.75 145 THR B CA 1
ATOM 3634 C C . THR B 1 145 ? 5.965 -37.719 -22.406 1 97.75 145 THR B C 1
ATOM 3636 O O . THR B 1 145 ? 5.445 -37.344 -21.344 1 97.75 145 THR B O 1
ATOM 3639 N N . VAL B 1 146 ? 5.91 -37.062 -23.547 1 98.44 146 VAL B N 1
ATOM 3640 C CA . VAL B 1 146 ? 4.941 -36.031 -23.844 1 98.44 146 VAL B CA 1
ATOM 3641 C C . VAL B 1 146 ? 4.059 -36.469 -25.016 1 98.44 146 VAL B C 1
ATOM 3643 O O . VAL B 1 146 ? 4.551 -37 -26 1 98.44 146 VAL B O 1
ATOM 3646 N N . ARG B 1 147 ? 2.77 -36.25 -24.828 1 98.56 147 ARG B N 1
ATOM 3647 C CA . ARG B 1 147 ? 1.821 -36.625 -25.875 1 98.56 147 ARG B CA 1
ATOM 3648 C C . ARG B 1 147 ? 0.929 -35.469 -26.266 1 98.56 147 ARG B C 1
ATOM 3650 O O . ARG B 1 147 ? 0.577 -34.625 -25.422 1 98.56 147 ARG B O 1
ATOM 3657 N N . LYS B 1 148 ? 0.603 -35.438 -27.516 1 98.62 148 LYS B N 1
ATOM 3658 C CA . LYS B 1 148 ? -0.347 -34.469 -28.062 1 98.62 148 LYS B CA 1
ATOM 3659 C C . LYS B 1 148 ? -1.627 -35.188 -28.516 1 98.62 148 LYS B C 1
ATOM 3661 O O . LYS B 1 148 ? -1.574 -36.219 -29.188 1 98.62 148 LYS B O 1
ATOM 3666 N N . TRP B 1 149 ? -2.732 -34.562 -28.219 1 98.38 149 TRP B N 1
ATOM 3667 C CA . TRP B 1 149 ? -4.027 -35.188 -28.5 1 98.38 149 TRP B CA 1
ATOM 3668 C C . TRP B 1 149 ? -4.926 -34.219 -29.266 1 98.38 149 TRP B C 1
ATOM 3670 O O . TRP B 1 149 ? -4.848 -33 -29.094 1 98.38 149 TRP B O 1
ATOM 3680 N N . ASP B 1 150 ? -5.777 -34.781 -30.062 1 97.5 150 ASP B N 1
ATOM 3681 C CA . ASP B 1 150 ? -6.941 -34.062 -30.562 1 97.5 150 ASP B CA 1
ATOM 3682 C C . ASP B 1 150 ? -8.078 -34.062 -29.547 1 97.5 150 ASP B C 1
ATOM 3684 O O . ASP B 1 150 ? -8.562 -35.125 -29.141 1 97.5 150 ASP B O 1
ATOM 3688 N N . VAL B 1 151 ? -8.531 -32.938 -29.141 1 95.81 151 VAL B N 1
ATOM 3689 C CA . VAL B 1 151 ? -9.477 -32.812 -28.031 1 95.81 151 VAL B CA 1
ATOM 3690 C C . VAL B 1 151 ? -10.828 -33.375 -28.453 1 95.81 151 VAL B C 1
ATOM 3692 O O . VAL B 1 151 ? -11.477 -34.094 -27.656 1 95.81 151 VAL B O 1
ATOM 3695 N N . GLU B 1 152 ? -11.242 -33.125 -29.609 1 93.94 152 GLU B N 1
ATOM 3696 C CA . GLU B 1 152 ? -12.562 -33.531 -30.078 1 93.94 152 GLU B CA 1
ATOM 3697 C C . GLU B 1 152 ? -12.641 -35.031 -30.266 1 93.94 152 GLU B C 1
ATOM 3699 O O . GLU B 1 152 ? -13.594 -35.688 -29.828 1 93.94 152 GLU B O 1
ATOM 3704 N N . THR B 1 153 ? -11.648 -35.625 -30.828 1 96.19 153 THR B N 1
ATOM 3705 C CA . THR B 1 153 ? -11.711 -37.031 -31.172 1 96.19 153 THR B CA 1
ATOM 3706 C C . THR B 1 153 ? -11.125 -37.906 -30.047 1 96.19 153 THR B C 1
ATOM 3708 O O . THR B 1 153 ? -11.406 -39.094 -29.969 1 96.19 153 THR B O 1
ATOM 3711 N N . GLY B 1 154 ? -10.211 -37.344 -29.312 1 96.62 154 GLY B N 1
ATOM 3712 C CA . GLY B 1 154 ? -9.539 -38.094 -28.266 1 96.62 154 GLY B CA 1
ATOM 3713 C C . GLY B 1 154 ? -8.352 -38.906 -28.75 1 96.62 154 GLY B C 1
ATOM 3714 O O . GLY B 1 154 ? -7.742 -39.656 -28 1 96.62 154 GLY B O 1
ATOM 3715 N N . GLU B 1 155 ? -8.023 -38.719 -29.953 1 97.44 155 GLU B N 1
ATOM 3716 C CA . GLU B 1 155 ? -6.934 -39.5 -30.547 1 97.44 155 GLU B CA 1
ATOM 3717 C C . GLU B 1 155 ? -5.578 -38.875 -30.219 1 97.44 155 GLU B C 1
ATOM 3719 O O . GLU B 1 155 ? -5.43 -37.656 -30.234 1 97.44 155 GLU B O 1
ATOM 3724 N N . CYS B 1 156 ? -4.637 -39.75 -29.953 1 97.88 156 CYS B N 1
ATOM 3725 C CA . CYS B 1 156 ? -3.26 -39.312 -29.766 1 97.88 156 CYS B CA 1
ATOM 3726 C C . CYS B 1 156 ? -2.623 -38.938 -31.109 1 97.88 156 CYS B C 1
ATOM 3728 O O . CYS B 1 156 ? -2.465 -39.812 -31.984 1 97.88 156 CYS B O 1
ATOM 3730 N N . LEU B 1 157 ? -2.238 -37.812 -31.281 1 97.44 157 LEU B N 1
ATOM 3731 C CA . LEU B 1 157 ? -1.697 -37.312 -32.531 1 97.44 157 LEU B CA 1
ATOM 3732 C C . LEU B 1 157 ? -0.197 -37.562 -32.625 1 97.44 157 LEU B C 1
ATOM 3734 O O . LEU B 1 157 ? 0.317 -37.906 -33.688 1 97.44 157 LEU B O 1
ATOM 3738 N N . CYS B 1 158 ? 0.467 -37.281 -31.562 1 96.88 158 CYS B N 1
ATOM 3739 C CA . CYS B 1 158 ? 1.917 -37.438 -31.5 1 96.88 158 CYS B CA 1
ATOM 3740 C C . CYS B 1 158 ? 2.367 -37.875 -30.125 1 96.88 158 CYS B C 1
ATOM 3742 O O . CYS B 1 158 ? 1.705 -37.594 -29.125 1 96.88 158 CYS B O 1
ATOM 3744 N N . ARG B 1 159 ? 3.422 -38.594 -30.062 1 97.31 159 ARG B N 1
ATOM 3745 C CA . ARG B 1 159 ? 4.09 -39 -28.828 1 97.31 159 ARG B CA 1
ATOM 3746 C C . ARG B 1 159 ? 5.594 -38.781 -28.922 1 97.31 159 ARG B C 1
ATOM 3748 O O . ARG B 1 159 ? 6.219 -39.094 -29.922 1 97.31 159 ARG B O 1
ATOM 3755 N N . ALA B 1 160 ? 6.129 -38.188 -27.953 1 97.69 160 ALA B N 1
ATOM 3756 C CA . ALA B 1 160 ? 7.574 -37.969 -27.875 1 97.69 160 ALA B CA 1
ATOM 3757 C C . ALA B 1 160 ? 8.133 -38.5 -26.547 1 97.69 160 ALA B C 1
ATOM 3759 O O . ALA B 1 160 ? 7.555 -38.25 -25.484 1 97.69 160 ALA B O 1
ATOM 3760 N N . ALA B 1 161 ? 9.211 -39.219 -26.656 1 96.06 161 ALA B N 1
ATOM 3761 C CA . ALA B 1 161 ? 9.922 -39.719 -25.469 1 96.06 161 ALA B CA 1
ATOM 3762 C C . ALA B 1 161 ? 11.305 -39.094 -25.359 1 96.06 161 ALA B C 1
ATOM 3764 O O . ALA B 1 161 ? 12.008 -38.938 -26.359 1 96.06 161 ALA B O 1
ATOM 3765 N N . LEU B 1 162 ? 11.672 -38.594 -24.266 1 92.06 162 LEU B N 1
ATOM 3766 C CA . LEU B 1 162 ? 13 -38.094 -23.953 1 92.06 162 LEU B CA 1
ATOM 3767 C C . LEU B 1 162 ? 13.547 -38.75 -22.688 1 92.06 162 LEU B C 1
ATOM 3769 O O . LEU B 1 162 ? 12.828 -38.906 -21.688 1 92.06 162 LEU B O 1
ATOM 3773 N N . SER B 1 163 ? 14.797 -39.188 -22.719 1 89 163 SER B N 1
ATOM 3774 C CA . SER B 1 163 ? 15.422 -39.844 -21.578 1 89 163 SER B CA 1
ATOM 3775 C C . SER B 1 163 ? 15.445 -38.906 -20.359 1 89 163 SER B C 1
ATOM 3777 O O . SER B 1 163 ? 15.75 -37.719 -20.469 1 89 163 SER B O 1
ATOM 3779 N N . ARG B 1 164 ? 15.031 -39.469 -19.188 1 88.12 164 ARG B N 1
ATOM 3780 C CA . ARG B 1 164 ? 15.047 -38.812 -17.875 1 88.12 164 ARG B CA 1
ATOM 3781 C C . ARG B 1 164 ? 14.133 -37.594 -17.875 1 88.12 164 ARG B C 1
ATOM 3783 O O . ARG B 1 164 ? 14.367 -36.625 -17.125 1 88.12 164 ARG B O 1
ATOM 3790 N N . ASN B 1 165 ? 13.203 -37.562 -18.766 1 87.5 165 ASN B N 1
ATOM 3791 C CA . ASN B 1 165 ? 12.273 -36.469 -18.828 1 87.5 165 ASN B CA 1
ATOM 3792 C C . ASN B 1 165 ? 11.078 -36.688 -17.906 1 87.5 165 ASN B C 1
ATOM 3794 O O . ASN B 1 165 ? 9.945 -36.812 -18.375 1 87.5 165 ASN B O 1
ATOM 3798 N N . LEU B 1 166 ? 11.281 -36.656 -16.594 1 94.5 166 LEU B N 1
ATOM 3799 C CA . LEU B 1 166 ? 10.172 -36.688 -15.656 1 94.5 166 LEU B CA 1
ATOM 3800 C C . LEU B 1 166 ? 9.453 -35.344 -15.594 1 94.5 166 LEU B C 1
ATOM 3802 O O . LEU B 1 166 ? 9.859 -34.469 -14.852 1 94.5 166 LEU B O 1
ATOM 3806 N N . VAL B 1 167 ? 8.383 -35.281 -16.391 1 98.38 167 VAL B N 1
ATOM 3807 C CA . VAL B 1 167 ? 7.66 -34.031 -16.562 1 98.38 167 VAL B CA 1
ATOM 3808 C C . VAL B 1 167 ? 7.039 -33.594 -15.242 1 98.38 167 VAL B C 1
ATOM 3810 O O . VAL B 1 167 ? 6.414 -34.406 -14.547 1 98.38 167 VAL B O 1
ATOM 3813 N N . THR B 1 168 ? 7.203 -32.312 -14.898 1 98.62 168 THR B N 1
ATOM 3814 C CA . THR B 1 168 ? 6.59 -31.828 -13.672 1 98.62 168 THR B CA 1
ATOM 3815 C C . THR B 1 168 ? 5.441 -30.875 -13.984 1 98.62 168 THR B C 1
ATOM 3817 O O . THR B 1 168 ? 4.512 -30.734 -13.195 1 98.62 168 THR B O 1
ATOM 3820 N N . HIS B 1 169 ? 5.52 -30.219 -15.125 1 98.75 169 HIS B N 1
ATOM 3821 C CA . HIS B 1 169 ? 4.48 -29.266 -15.492 1 98.75 169 HIS B CA 1
ATOM 3822 C C . HIS B 1 169 ? 4.566 -28.891 -16.969 1 98.75 169 HIS B C 1
ATOM 3824 O O . HIS B 1 169 ? 5.629 -29.016 -17.578 1 98.75 169 HIS B O 1
ATOM 3830 N N . LEU B 1 170 ? 3.449 -28.5 -17.547 1 98.75 170 LEU B N 1
ATOM 3831 C CA . LEU B 1 170 ? 3.373 -27.984 -18.922 1 98.75 170 LEU B CA 1
ATOM 3832 C C . LEU B 1 170 ? 2.555 -26.703 -18.984 1 98.75 170 LEU B C 1
ATOM 3834 O O . LEU B 1 170 ? 1.577 -26.547 -18.25 1 98.75 170 LEU B O 1
ATOM 3838 N N . CYS B 1 171 ? 2.926 -25.859 -19.891 1 97.69 171 CYS B N 1
ATOM 3839 C CA . CYS B 1 171 ? 2.137 -24.672 -20.188 1 97.69 171 CYS B CA 1
ATOM 3840 C C . CYS B 1 171 ? 2.211 -24.312 -21.656 1 97.69 171 CYS B C 1
ATOM 3842 O O . CYS B 1 171 ? 3.279 -24.391 -22.266 1 97.69 171 CYS B O 1
ATOM 3844 N N . TRP B 1 172 ? 1.095 -23.906 -22.219 1 97.12 172 TRP B N 1
ATOM 3845 C CA . TRP B 1 172 ? 1.042 -23.484 -23.609 1 97.12 172 TRP B CA 1
ATOM 3846 C C . TRP B 1 172 ? 1.466 -22.031 -23.766 1 97.12 172 TRP B C 1
ATOM 3848 O O . TRP B 1 172 ? 1.094 -21.172 -22.953 1 97.12 172 TRP B O 1
ATOM 3858 N N . VAL B 1 173 ? 2.256 -21.703 -24.75 1 97.19 173 VAL B N 1
ATOM 3859 C CA . VAL B 1 173 ? 2.625 -20.328 -25.047 1 97.19 173 VAL B CA 1
ATOM 3860 C C . VAL B 1 173 ? 1.529 -19.672 -25.891 1 97.19 173 VAL B C 1
ATOM 3862 O O . VAL B 1 173 ? 1.274 -20.078 -27.016 1 97.19 173 VAL B O 1
ATOM 3865 N N . PRO B 1 174 ? 0.924 -18.625 -25.297 1 93.56 174 PRO B N 1
ATOM 3866 C CA . PRO B 1 174 ? -0.156 -17.984 -26.062 1 93.56 174 PRO B CA 1
ATOM 3867 C C . PRO B 1 174 ? 0.311 -17.438 -27.406 1 93.56 174 PRO B C 1
ATOM 3869 O O . PRO B 1 174 ? 1.354 -16.781 -27.469 1 93.56 174 PRO B O 1
ATOM 3872 N N . GLY B 1 175 ? -0.48 -17.719 -28.453 1 91.75 175 GLY B N 1
ATOM 3873 C CA . GLY B 1 175 ? -0.24 -17.156 -29.766 1 91.75 175 GLY B CA 1
ATOM 3874 C C . GLY B 1 175 ? 0.873 -17.859 -30.531 1 91.75 175 GLY B C 1
ATOM 3875 O O . GLY B 1 175 ? 1.24 -17.453 -31.625 1 91.75 175 GLY B O 1
ATOM 3876 N N . GLU B 1 176 ? 1.47 -18.828 -29.922 1 93.44 176 GLU B N 1
ATOM 3877 C CA . GLU B 1 176 ? 2.574 -19.562 -30.531 1 93.44 176 GLU B CA 1
ATOM 3878 C C . GLU B 1 176 ? 2.348 -21.062 -30.453 1 93.44 176 GLU B C 1
ATOM 3880 O O . GLU B 1 176 ? 1.629 -21.547 -29.578 1 93.44 176 GLU B O 1
ATOM 3885 N N . PRO B 1 177 ? 2.918 -21.781 -31.375 1 94.94 177 PRO B N 1
ATOM 3886 C CA . PRO B 1 177 ? 2.787 -23.234 -31.328 1 94.94 177 PRO B CA 1
ATOM 3887 C C . PRO B 1 177 ? 3.82 -23.891 -30.422 1 94.94 177 PRO B C 1
ATOM 3889 O O . PRO B 1 177 ? 4.441 -24.891 -30.797 1 94.94 177 PRO B O 1
ATOM 3892 N N . TYR B 1 178 ? 4.039 -23.328 -29.234 1 97.38 178 TYR B N 1
ATOM 3893 C CA . TYR B 1 178 ? 5.039 -23.828 -28.312 1 97.38 178 TYR B CA 1
ATOM 3894 C C . TYR B 1 178 ? 4.402 -24.219 -26.984 1 97.38 178 TYR B C 1
ATOM 3896 O O . TYR B 1 178 ? 3.418 -23.609 -26.562 1 97.38 178 TYR B O 1
ATOM 3904 N N . VAL B 1 179 ? 4.988 -25.234 -26.375 1 98 179 VAL B N 1
ATOM 3905 C CA . VAL B 1 179 ? 4.66 -25.656 -25.016 1 98 179 VAL B CA 1
ATOM 3906 C C . VAL B 1 179 ? 5.922 -25.641 -24.156 1 98 179 VAL B C 1
ATOM 3908 O O . VAL B 1 179 ? 6.969 -26.141 -24.578 1 98 179 VAL B O 1
ATOM 3911 N N . ILE B 1 180 ? 5.812 -25.016 -23.016 1 98.5 180 ILE B N 1
ATOM 3912 C CA . ILE B 1 180 ? 6.926 -25.016 -22.078 1 98.5 180 ILE B CA 1
ATOM 3913 C C . ILE B 1 180 ? 6.781 -26.188 -21.109 1 98.5 180 ILE B C 1
ATOM 3915 O O . ILE B 1 180 ? 5.68 -26.484 -20.641 1 98.5 180 ILE B O 1
ATOM 3919 N N . GLN B 1 181 ? 7.852 -26.844 -20.812 1 98.56 181 GLN B N 1
ATOM 3920 C CA . GLN B 1 181 ? 7.879 -28 -19.922 1 98.56 181 GLN B CA 1
ATOM 3921 C C . GLN B 1 181 ? 8.93 -27.844 -18.828 1 98.56 181 GLN B C 1
ATOM 3923 O O . GLN B 1 181 ? 10.07 -27.469 -19.109 1 98.56 181 GLN B O 1
ATOM 3928 N N . THR B 1 182 ? 8.555 -28.047 -17.625 1 98.56 182 THR B N 1
ATOM 3929 C CA . THR B 1 182 ? 9.516 -28.234 -16.547 1 98.56 182 THR B CA 1
ATOM 3930 C C . THR B 1 182 ? 9.703 -29.703 -16.234 1 98.56 182 THR B C 1
ATOM 3932 O O . THR B 1 182 ? 8.82 -30.531 -16.516 1 98.56 182 THR B O 1
ATOM 3935 N N . SER B 1 183 ? 10.898 -30.016 -15.586 1 98.12 183 SER B N 1
ATOM 3936 C CA . SER B 1 183 ? 11.242 -31.422 -15.406 1 98.12 183 SER B CA 1
ATOM 3937 C C . SER B 1 183 ? 12 -31.656 -14.102 1 98.12 183 SER B C 1
ATOM 3939 O O . SER B 1 183 ? 12.602 -30.719 -13.555 1 98.12 183 SER B O 1
ATOM 3941 N N . GLU B 1 184 ? 12.016 -32.875 -13.688 1 97.56 184 GLU B N 1
ATOM 3942 C CA . GLU B 1 184 ? 12.797 -33.281 -12.523 1 97.56 184 GLU B CA 1
ATOM 3943 C C . GLU B 1 184 ? 14.289 -33.281 -12.844 1 97.56 184 GLU B C 1
ATOM 3945 O O . GLU B 1 184 ? 15.125 -33.281 -11.93 1 97.56 184 GLU B O 1
ATOM 3950 N N . ASP B 1 185 ? 14.648 -33.312 -14.102 1 96.5 185 ASP B N 1
ATOM 3951 C CA . ASP B 1 185 ? 16.062 -33.312 -14.477 1 96.5 185 ASP B CA 1
ATOM 3952 C C . ASP B 1 185 ? 16.641 -31.906 -14.406 1 96.5 185 ASP B C 1
ATOM 3954 O O . ASP B 1 185 ? 17.734 -31.641 -14.922 1 96.5 185 ASP B O 1
ATOM 3958 N N . LYS B 1 186 ? 15.898 -30.953 -13.938 1 97.38 186 LYS B N 1
ATOM 3959 C CA . LYS B 1 186 ? 16.312 -29.594 -13.578 1 97.38 186 LYS B CA 1
ATOM 3960 C C . LYS B 1 186 ? 16.328 -28.688 -14.797 1 97.38 186 LYS B C 1
ATOM 3962 O O . LYS B 1 186 ? 16.906 -27.594 -14.758 1 97.38 186 LYS B O 1
ATOM 3967 N N . THR B 1 187 ? 15.633 -29.125 -15.812 1 96.81 187 THR B N 1
ATOM 3968 C CA . THR B 1 187 ? 15.648 -28.328 -17.031 1 96.81 187 THR B CA 1
ATOM 3969 C C . THR B 1 187 ? 14.25 -27.797 -17.344 1 96.81 187 THR B C 1
ATOM 3971 O O . THR B 1 187 ? 13.258 -28.297 -16.828 1 96.81 187 THR B O 1
ATOM 3974 N N . ILE B 1 188 ? 14.289 -26.75 -18.141 1 98.12 188 ILE B N 1
ATOM 3975 C CA . ILE B 1 188 ? 13.117 -26.203 -18.797 1 98.12 188 ILE B CA 1
ATOM 3976 C C . ILE B 1 188 ? 13.266 -26.359 -20.312 1 98.12 188 ILE B C 1
ATOM 3978 O O . ILE B 1 188 ? 14.312 -26.016 -20.875 1 98.12 188 ILE B O 1
ATOM 3982 N N . ARG B 1 189 ? 12.203 -26.812 -20.922 1 98 189 ARG B N 1
ATOM 3983 C CA . ARG B 1 189 ? 12.266 -27.031 -22.359 1 98 189 ARG B CA 1
ATOM 3984 C C . ARG B 1 189 ? 11.086 -26.375 -23.062 1 98 189 ARG B C 1
ATOM 3986 O O . ARG B 1 189 ? 9.984 -26.312 -22.516 1 98 189 ARG B O 1
ATOM 3993 N N . MET B 1 190 ? 11.391 -25.938 -24.219 1 97.56 190 MET B N 1
ATOM 3994 C CA . MET B 1 190 ? 10.375 -25.438 -25.141 1 97.56 190 MET B CA 1
ATOM 3995 C C . MET B 1 190 ? 10.141 -26.422 -26.281 1 97.56 190 MET B C 1
ATOM 3997 O O . MET B 1 190 ? 11.062 -26.734 -27.031 1 97.56 190 MET B O 1
ATOM 4001 N N . TRP B 1 191 ? 8.883 -26.844 -26.391 1 97.81 191 TRP B N 1
ATOM 4002 C CA . TRP B 1 191 ? 8.5 -27.797 -27.422 1 97.81 191 TRP B CA 1
ATOM 4003 C C . TRP B 1 191 ? 7.766 -27.109 -28.562 1 97.81 191 TRP B C 1
ATOM 4005 O O . TRP B 1 191 ? 6.898 -26.266 -28.344 1 97.81 191 TRP B O 1
ATOM 4015 N N . ASP B 1 192 ? 8.086 -27.484 -29.75 1 97.5 192 ASP B N 1
ATOM 4016 C CA . ASP B 1 192 ? 7.238 -27.156 -30.891 1 97.5 192 ASP B CA 1
ATOM 4017 C C . ASP B 1 192 ? 6.066 -28.141 -31 1 97.5 192 ASP B C 1
ATOM 4019 O O . ASP B 1 192 ? 6.266 -29.328 -31.266 1 97.5 192 ASP B O 1
ATOM 4023 N N . SER B 1 193 ? 4.883 -27.656 -30.828 1 96.06 193 SER B N 1
ATOM 4024 C CA . SER B 1 193 ? 3.713 -28.531 -30.703 1 96.06 193 SER B CA 1
ATOM 4025 C C . SER B 1 193 ? 3.305 -29.109 -32.062 1 96.06 193 SER B C 1
ATOM 4027 O O . SER B 1 193 ? 2.531 -30.062 -32.094 1 96.06 193 SER B O 1
ATOM 4029 N N . ARG B 1 194 ? 3.729 -28.594 -33.156 1 93.69 194 ARG B N 1
ATOM 4030 C CA . ARG B 1 194 ? 3.361 -29.094 -34.5 1 93.69 194 ARG B CA 1
ATOM 4031 C C . ARG B 1 194 ? 3.887 -30.516 -34.719 1 93.69 194 ARG B C 1
ATOM 4033 O O . ARG B 1 194 ? 3.129 -31.406 -35.062 1 93.69 194 ARG B O 1
ATOM 4040 N N . GLU B 1 195 ? 5.16 -30.656 -34.312 1 93.75 195 GLU B N 1
ATOM 4041 C CA . GLU B 1 195 ? 5.773 -31.969 -34.5 1 93.75 195 GLU B CA 1
ATOM 4042 C C . GLU B 1 195 ? 6.141 -32.594 -33.125 1 93.75 195 GLU B C 1
ATOM 4044 O O . GLU B 1 195 ? 6.656 -33.688 -33.062 1 93.75 195 GLU B O 1
ATOM 4049 N N . LEU B 1 196 ? 5.875 -31.969 -32.094 1 96.44 196 LEU B N 1
ATOM 4050 C CA . LEU B 1 196 ? 6.168 -32.344 -30.734 1 96.44 196 LEU B CA 1
ATOM 4051 C C . LEU B 1 196 ? 7.641 -32.719 -30.562 1 96.44 196 LEU B C 1
ATOM 4053 O O . LEU B 1 196 ? 7.98 -33.844 -30.219 1 96.44 196 LEU B O 1
ATOM 4057 N N . GLN B 1 197 ? 8.445 -31.75 -30.875 1 96.75 197 GLN B N 1
ATOM 4058 C CA . GLN B 1 197 ? 9.891 -31.859 -30.719 1 96.75 197 GLN B CA 1
ATOM 4059 C C . GLN B 1 197 ? 10.438 -30.703 -29.875 1 96.75 197 GLN B C 1
ATOM 4061 O O . GLN B 1 197 ? 9.875 -29.609 -29.875 1 96.75 197 GLN B O 1
ATOM 4066 N N . VAL B 1 198 ? 11.562 -31 -29.234 1 97.12 198 VAL B N 1
ATOM 4067 C CA . VAL B 1 198 ? 12.188 -29.969 -28.422 1 97.12 198 VAL B CA 1
ATOM 4068 C C . VAL B 1 198 ? 12.789 -28.891 -29.328 1 97.12 198 VAL B C 1
ATOM 4070 O O . VAL B 1 198 ? 13.68 -29.188 -30.125 1 97.12 198 VAL B O 1
ATOM 4073 N N . ALA B 1 199 ? 12.289 -27.719 -29.203 1 96.31 199 ALA B N 1
ATOM 4074 C CA . ALA B 1 199 ? 12.781 -26.594 -29.984 1 96.31 199 ALA B CA 1
ATOM 4075 C C . ALA B 1 199 ? 13.945 -25.891 -29.266 1 96.31 199 ALA B C 1
ATOM 4077 O O . ALA B 1 199 ? 14.828 -25.328 -29.922 1 96.31 199 ALA B O 1
ATOM 4078 N N . HIS B 1 200 ? 13.898 -25.891 -27.969 1 96.56 200 HIS B N 1
ATOM 4079 C CA . HIS B 1 200 ? 14.93 -25.234 -27.172 1 96.56 200 HIS B CA 1
ATOM 4080 C C . HIS B 1 200 ? 15 -25.828 -25.766 1 96.56 200 HIS B C 1
ATOM 4082 O O . HIS B 1 200 ? 13.969 -26.141 -25.172 1 96.56 200 HIS B O 1
ATOM 4088 N N . THR B 1 201 ? 16.172 -26 -25.25 1 96.56 201 THR B N 1
ATOM 4089 C CA . THR B 1 201 ? 16.406 -26.328 -23.844 1 96.56 201 THR B CA 1
ATOM 4090 C C . THR B 1 201 ? 17.109 -25.188 -23.125 1 96.56 201 THR B C 1
ATOM 4092 O O . THR B 1 201 ? 18.203 -24.781 -23.516 1 96.56 201 THR B O 1
ATOM 4095 N N . PHE B 1 202 ? 16.5 -24.672 -22.188 1 97 202 PHE B N 1
ATOM 4096 C CA . PHE B 1 202 ? 17.078 -23.562 -21.438 1 97 202 PHE B CA 1
ATOM 4097 C C . PHE B 1 202 ? 18.25 -24.047 -20.578 1 97 202 PHE B C 1
ATOM 4099 O O . PHE B 1 202 ? 18.406 -25.234 -20.359 1 97 202 PHE B O 1
ATOM 4106 N N . ALA B 1 203 ? 19.031 -23.016 -20.094 1 94.69 203 ALA B N 1
ATOM 4107 C CA . ALA B 1 203 ? 20.156 -23.375 -19.234 1 94.69 203 ALA B CA 1
ATOM 4108 C C . ALA B 1 203 ? 19.688 -24.141 -18 1 94.69 203 ALA B C 1
ATOM 4110 O O . ALA B 1 203 ? 18.734 -23.734 -17.344 1 94.69 203 ALA B O 1
ATOM 4111 N N . GLY B 1 204 ? 20.359 -25.203 -17.688 1 94.69 204 GLY B N 1
ATOM 4112 C CA . GLY B 1 204 ? 19.953 -26.062 -16.578 1 94.69 204 GLY B CA 1
ATOM 4113 C C . GLY B 1 204 ? 20.047 -25.375 -15.234 1 94.69 204 GLY B C 1
ATOM 4114 O O . GLY B 1 204 ? 20.984 -24.609 -14.977 1 94.69 204 GLY B O 1
ATOM 4115 N N . LYS B 1 205 ? 19.125 -25.656 -14.391 1 96 205 LYS B N 1
ATOM 4116 C CA . LYS B 1 205 ? 19.125 -25.188 -13.008 1 96 205 LYS B CA 1
ATOM 4117 C C . LYS B 1 205 ? 19.781 -26.219 -12.094 1 96 205 LYS B C 1
ATOM 4119 O O . LYS B 1 205 ? 20.156 -27.297 -12.539 1 96 205 LYS B O 1
ATOM 4124 N N . ARG B 1 206 ? 19.984 -25.891 -10.828 1 96.31 206 ARG B N 1
ATOM 4125 C CA . ARG B 1 206 ? 20.656 -26.781 -9.883 1 96.31 206 ARG B CA 1
ATOM 4126 C C . ARG B 1 206 ? 19.656 -27.719 -9.219 1 96.31 206 ARG B C 1
ATOM 4128 O O . ARG B 1 206 ? 20.047 -28.75 -8.672 1 96.31 206 ARG B O 1
ATOM 4135 N N . HIS B 1 207 ? 18.422 -27.359 -9.281 1 98 207 HIS B N 1
ATOM 4136 C CA . HIS B 1 207 ? 17.406 -28.141 -8.602 1 98 207 HIS B CA 1
ATOM 4137 C C . HIS B 1 207 ? 16.234 -28.453 -9.539 1 98 207 HIS B C 1
ATOM 4139 O O . HIS B 1 207 ? 16.125 -27.859 -10.609 1 98 207 HIS B O 1
ATOM 4145 N N . ILE B 1 208 ? 15.422 -29.438 -9.117 1 98.12 208 ILE B N 1
ATOM 4146 C CA . ILE B 1 208 ? 14.234 -29.828 -9.875 1 98.12 208 ILE B CA 1
ATOM 4147 C C . ILE B 1 208 ? 13.359 -28.609 -10.141 1 98.12 208 ILE B C 1
ATOM 4149 O O . ILE B 1 208 ? 13.164 -27.766 -9.25 1 98.12 208 ILE B O 1
ATOM 4153 N N . GLN B 1 209 ? 12.844 -28.453 -11.367 1 98.62 209 GLN B N 1
ATOM 4154 C CA . GLN B 1 209 ? 11.852 -27.438 -11.695 1 98.62 209 GLN B CA 1
ATOM 4155 C C . GLN B 1 209 ? 10.438 -27.969 -11.523 1 98.62 209 GLN B C 1
ATOM 4157 O O . GLN B 1 209 ? 10.07 -28.969 -12.125 1 98.62 209 GLN B O 1
ATOM 4162 N N . THR B 1 210 ? 9.641 -27.25 -10.742 1 98.69 210 THR B N 1
ATOM 4163 C CA . THR B 1 210 ? 8.398 -27.812 -10.234 1 98.69 210 THR B CA 1
ATOM 4164 C C . THR B 1 210 ? 7.207 -27.344 -11.055 1 98.69 210 THR B C 1
ATOM 4166 O O . THR B 1 210 ? 6.191 -28.047 -11.141 1 98.69 210 THR B O 1
ATOM 4169 N N . SER B 1 211 ? 7.246 -26.156 -11.57 1 98.75 211 SER B N 1
ATOM 4170 C CA . SER B 1 211 ? 6.129 -25.562 -12.297 1 98.75 211 SER B CA 1
ATOM 4171 C C . SER B 1 211 ? 6.605 -24.453 -13.227 1 98.75 211 SER B C 1
ATOM 4173 O O . SER B 1 211 ? 7.77 -24.047 -13.172 1 98.75 211 SER B O 1
ATOM 4175 N N . CYS B 1 212 ? 5.664 -24 -14.078 1 98.75 212 CYS B N 1
ATOM 4176 C CA . CYS B 1 212 ? 5.926 -22.859 -14.938 1 98.75 212 CYS B CA 1
ATOM 4177 C C . CYS B 1 212 ? 4.629 -22.172 -15.344 1 98.75 212 CYS B C 1
ATOM 4179 O O . CYS B 1 212 ? 3.547 -22.734 -15.195 1 98.75 212 CYS B O 1
ATOM 4181 N N . ASP B 1 213 ? 4.781 -21.016 -15.75 1 98.69 213 ASP B N 1
ATOM 4182 C CA . ASP B 1 213 ? 3.713 -20.219 -16.344 1 98.69 213 ASP B CA 1
ATOM 4183 C C . ASP B 1 213 ? 4.262 -19.266 -17.406 1 98.69 213 ASP B C 1
ATOM 4185 O O . ASP B 1 213 ? 5.453 -18.953 -17.406 1 98.69 213 ASP B O 1
ATOM 4189 N N . VAL B 1 214 ? 3.344 -18.922 -18.312 1 97.81 214 VAL B N 1
ATOM 4190 C CA . VAL B 1 214 ? 3.748 -18.047 -19.422 1 97.81 214 VAL B CA 1
ATOM 4191 C C . VAL B 1 214 ? 2.945 -16.75 -19.375 1 97.81 214 VAL B C 1
ATOM 4193 O O . VAL B 1 214 ? 1.742 -16.766 -19.094 1 97.81 214 VAL B O 1
ATOM 4196 N N . SER B 1 215 ? 3.705 -15.648 -19.719 1 96.88 215 SER B N 1
ATOM 4197 C CA . SER B 1 215 ? 3.029 -14.352 -19.703 1 96.88 215 SER B CA 1
ATOM 4198 C C . SER B 1 215 ? 1.986 -14.266 -20.812 1 96.88 215 SER B C 1
ATOM 4200 O O . SER B 1 215 ? 2.105 -14.938 -21.844 1 96.88 215 SER B O 1
ATOM 4202 N N . GLU B 1 216 ? 1.041 -13.391 -20.641 1 93.69 216 GLU B N 1
ATOM 4203 C CA . GLU B 1 216 ? -0.091 -13.266 -21.547 1 93.69 216 GLU B CA 1
ATOM 4204 C C . GLU B 1 216 ? 0.374 -12.906 -22.969 1 93.69 216 GLU B C 1
ATOM 4206 O O . GLU B 1 216 ? -0.228 -13.336 -23.953 1 93.69 216 GLU B O 1
ATOM 4211 N N . ASP B 1 217 ? 1.371 -12.148 -23.031 1 93.5 217 ASP B N 1
ATOM 4212 C CA . ASP B 1 217 ? 1.859 -11.719 -24.344 1 93.5 217 ASP B CA 1
ATOM 4213 C C . ASP B 1 217 ? 2.809 -12.75 -24.938 1 93.5 217 ASP B C 1
ATOM 4215 O O . ASP B 1 217 ? 3.35 -12.547 -26.031 1 93.5 217 ASP B O 1
ATOM 4219 N N . GLY B 1 218 ? 3.098 -13.859 -24.219 1 95.69 218 GLY B N 1
ATOM 4220 C CA . GLY B 1 218 ? 3.922 -14.945 -24.719 1 95.69 218 GLY B CA 1
ATOM 4221 C C . GLY B 1 218 ? 5.402 -14.609 -24.734 1 95.69 218 GLY B C 1
ATOM 4222 O O . GLY B 1 218 ? 6.199 -15.336 -25.344 1 95.69 218 GLY B O 1
ATOM 4223 N N . ARG B 1 219 ? 5.777 -13.555 -24.031 1 95.81 219 ARG B N 1
ATOM 4224 C CA . ARG B 1 219 ? 7.152 -13.086 -24.141 1 95.81 219 ARG B CA 1
ATOM 4225 C C . ARG B 1 219 ? 8.023 -13.688 -23.047 1 95.81 219 ARG B C 1
ATOM 4227 O O . ARG B 1 219 ? 9.242 -13.781 -23.188 1 95.81 219 ARG B O 1
ATOM 4234 N N . TYR B 1 220 ? 7.406 -14.023 -21.969 1 97.5 220 TYR B N 1
ATOM 4235 C CA . TYR B 1 220 ? 8.172 -14.492 -20.828 1 97.5 220 TYR B CA 1
ATOM 4236 C C . TYR B 1 220 ? 7.609 -15.805 -20.297 1 97.5 220 TYR B C 1
ATOM 4238 O O . TYR B 1 220 ? 6.426 -16.094 -20.484 1 97.5 220 TYR B O 1
ATOM 4246 N N . CYS B 1 221 ? 8.453 -16.578 -19.672 1 97.94 221 CYS B N 1
ATOM 4247 C CA . CYS B 1 221 ? 8.094 -17.75 -18.875 1 97.94 221 CYS B CA 1
ATOM 4248 C C . CYS B 1 221 ? 8.719 -17.672 -17.484 1 97.94 221 CYS B C 1
ATOM 4250 O O . CYS B 1 221 ? 9.859 -17.219 -17.344 1 97.94 221 CYS B O 1
ATOM 4252 N N . VAL B 1 222 ? 7.941 -17.984 -16.469 1 98.75 222 VAL B N 1
ATOM 4253 C CA . VAL B 1 222 ? 8.492 -18.125 -15.117 1 98.75 222 VAL B CA 1
ATOM 4254 C C . VAL B 1 222 ? 8.461 -19.594 -14.695 1 98.75 222 VAL B C 1
ATOM 4256 O O . VAL B 1 222 ? 7.488 -20.297 -14.977 1 98.75 222 VAL B O 1
ATOM 4259 N N . SER B 1 223 ? 9.5 -20.078 -14.109 1 98.75 223 SER B N 1
ATOM 4260 C CA . SER B 1 223 ? 9.555 -21.422 -13.57 1 98.75 223 SER B CA 1
ATOM 4261 C C . SER B 1 223 ? 9.914 -21.422 -12.094 1 98.75 223 SER B C 1
ATOM 4263 O O . SER B 1 223 ? 10.562 -20.484 -11.609 1 98.75 223 SER B O 1
ATOM 4265 N N . SER B 1 224 ? 9.453 -22.375 -11.383 1 98.75 224 SER B N 1
ATOM 4266 C CA . SER B 1 224 ? 9.75 -22.516 -9.961 1 98.75 224 SER B CA 1
ATOM 4267 C C . SER B 1 224 ? 10.664 -23.703 -9.695 1 98.75 224 SER B C 1
ATOM 4269 O O . SER B 1 224 ? 10.703 -24.641 -10.492 1 98.75 224 SER B O 1
ATOM 4271 N N . SER B 1 225 ? 11.297 -23.672 -8.555 1 98.19 225 SER B N 1
ATOM 4272 C CA . SER B 1 225 ? 12.312 -24.688 -8.25 1 98.19 225 SER B CA 1
ATOM 4273 C C . SER B 1 225 ? 12.055 -25.328 -6.895 1 98.19 225 SER B C 1
ATOM 4275 O O . SER B 1 225 ? 11.406 -24.734 -6.031 1 98.19 225 SER B O 1
ATOM 4277 N N . SER B 1 226 ? 12.586 -26.531 -6.754 1 97.81 226 SER B N 1
ATOM 4278 C CA . SER B 1 226 ? 12.484 -27.266 -5.5 1 97.81 226 SER B CA 1
ATOM 4279 C C . SER B 1 226 ? 13.766 -27.156 -4.684 1 97.81 226 SER B C 1
ATOM 4281 O O . SER B 1 226 ? 14.867 -27.312 -5.219 1 97.81 226 SER B O 1
ATOM 4283 N N . GLY B 1 227 ? 13.602 -26.75 -3.479 1 96.56 227 GLY B N 1
ATOM 4284 C CA . GLY B 1 227 ? 14.758 -26.625 -2.602 1 96.56 227 GLY B CA 1
ATOM 4285 C C . GLY B 1 227 ? 14.398 -26.703 -1.129 1 96.56 227 GLY B C 1
ATOM 4286 O O . GLY B 1 227 ? 13.32 -27.188 -0.771 1 96.56 227 GLY B O 1
ATOM 4287 N N . PHE B 1 228 ? 15.414 -26.375 -0.358 1 96.5 228 PHE B N 1
ATOM 4288 C CA . PHE B 1 228 ? 15.258 -26.391 1.092 1 96.5 228 PHE B CA 1
ATOM 4289 C C . PHE B 1 228 ? 16.141 -25.328 1.741 1 96.5 228 PHE B C 1
ATOM 4291 O O . PHE B 1 228 ? 17.219 -25.016 1.229 1 96.5 228 PHE B O 1
ATOM 4298 N N . ALA B 1 229 ? 15.641 -24.797 2.855 1 96.25 229 ALA B N 1
ATOM 4299 C CA . ALA B 1 229 ? 16.359 -23.828 3.678 1 96.25 229 ALA B CA 1
ATOM 4300 C C . ALA B 1 229 ? 16.797 -22.625 2.846 1 96.25 229 ALA B C 1
ATOM 4302 O O . ALA B 1 229 ? 17.922 -22.125 3.018 1 96.25 229 ALA B O 1
ATOM 4303 N N . GLY B 1 230 ? 16.031 -22.312 1.826 1 93.81 230 GLY B N 1
ATOM 4304 C CA . GLY B 1 230 ? 16.312 -21.125 1.043 1 93.81 230 GLY B CA 1
ATOM 4305 C C . GLY B 1 230 ? 17.141 -21.406 -0.195 1 93.81 230 GLY B C 1
ATOM 4306 O O . GLY B 1 230 ? 17.234 -20.562 -1.089 1 93.81 230 GLY B O 1
ATOM 4307 N N . GLU B 1 231 ? 17.781 -22.562 -0.245 1 96.31 231 GLU B N 1
ATOM 4308 C CA . GLU B 1 231 ? 18.562 -22.953 -1.417 1 96.31 231 GLU B CA 1
ATOM 4309 C C . GLU B 1 231 ? 17.703 -23.688 -2.441 1 96.31 231 GLU B C 1
ATOM 4311 O O . GLU B 1 231 ? 17.062 -24.703 -2.119 1 96.31 231 GLU B O 1
ATOM 4316 N N . GLY B 1 232 ? 17.688 -23.172 -3.646 1 97.12 232 GLY B N 1
ATOM 4317 C CA . GLY B 1 232 ? 16.891 -23.781 -4.695 1 97.12 232 GLY B CA 1
ATOM 4318 C C . GLY B 1 232 ? 15.406 -23.516 -4.551 1 97.12 232 GLY B C 1
ATOM 4319 O O . GLY B 1 232 ? 14.578 -24.266 -5.066 1 97.12 232 GLY B O 1
ATOM 4320 N N . CYS B 1 233 ? 15.062 -22.5 -3.779 1 98.25 233 CYS B N 1
ATOM 4321 C CA . CYS B 1 233 ? 13.656 -22.188 -3.518 1 98.25 233 CYS B CA 1
ATOM 4322 C C . CYS B 1 233 ? 13.219 -20.969 -4.312 1 98.25 233 CYS B C 1
ATOM 4324 O O . CYS B 1 233 ? 12.359 -20.219 -3.861 1 98.25 233 CYS B O 1
ATOM 4326 N N . GLU B 1 234 ? 13.789 -20.703 -5.43 1 98.25 234 GLU B N 1
ATOM 4327 C CA . GLU B 1 234 ? 13.531 -19.5 -6.207 1 98.25 234 GLU B CA 1
ATOM 4328 C C . GLU B 1 234 ? 12.625 -19.781 -7.395 1 98.25 234 GLU B C 1
ATOM 4330 O O . GLU B 1 234 ? 12.391 -20.938 -7.738 1 98.25 234 GLU B O 1
ATOM 4335 N N . ALA B 1 235 ? 12.062 -18.781 -7.922 1 98.75 235 ALA B N 1
ATOM 4336 C CA . ALA B 1 235 ? 11.492 -18.781 -9.266 1 98.75 235 ALA B CA 1
ATOM 4337 C C . ALA B 1 235 ? 12.375 -17.984 -10.234 1 98.75 235 ALA B C 1
ATOM 4339 O O . ALA B 1 235 ? 13.109 -17.094 -9.82 1 98.75 235 ALA B O 1
ATOM 4340 N N . THR B 1 236 ? 12.336 -18.328 -11.469 1 98.69 236 THR B N 1
ATOM 4341 C CA . THR B 1 236 ? 13.203 -17.703 -12.461 1 98.69 236 THR B CA 1
ATOM 4342 C C . THR B 1 236 ? 12.391 -17.25 -13.68 1 98.69 236 THR B C 1
ATOM 4344 O O . THR B 1 236 ? 11.578 -18.016 -14.203 1 98.69 236 THR B O 1
ATOM 4347 N N . LEU B 1 237 ? 12.641 -16.031 -14.07 1 98.56 237 LEU B N 1
ATOM 4348 C CA . LEU B 1 237 ? 12.031 -15.453 -15.266 1 98.56 237 LEU B CA 1
ATOM 4349 C C . LEU B 1 237 ? 12.914 -15.656 -16.484 1 98.56 237 LEU B C 1
ATOM 4351 O O . LEU B 1 237 ? 14.109 -15.344 -16.453 1 98.56 237 LEU B O 1
ATOM 4355 N N . TRP B 1 238 ? 12.273 -16.156 -17.547 1 98.25 238 TRP B N 1
ATOM 4356 C CA . TRP B 1 238 ? 12.992 -16.422 -18.781 1 98.25 238 TRP B CA 1
ATOM 4357 C C . TRP B 1 238 ? 12.398 -15.617 -19.938 1 98.25 238 TRP B C 1
ATOM 4359 O O . TRP B 1 238 ? 11.18 -15.484 -20.047 1 98.25 238 TRP B O 1
ATOM 4369 N N . ASP B 1 239 ? 13.242 -15.18 -20.859 1 97.38 239 ASP B N 1
ATOM 4370 C CA . ASP B 1 239 ? 12.812 -14.594 -22.125 1 97.38 239 ASP B CA 1
ATOM 4371 C C . ASP B 1 239 ? 12.523 -15.672 -23.156 1 97.38 239 ASP B C 1
ATOM 4373 O O . ASP B 1 239 ? 13.383 -16.516 -23.422 1 97.38 239 ASP B O 1
ATOM 4377 N N . LEU B 1 240 ? 11.359 -15.656 -23.766 1 96.56 240 LEU B N 1
ATOM 4378 C CA . LEU B 1 240 ? 10.984 -16.703 -24.719 1 96.56 240 LEU B CA 1
ATOM 4379 C C . LEU B 1 240 ? 11.312 -16.266 -26.141 1 96.56 240 LEU B C 1
ATOM 4381 O O . LEU B 1 240 ? 11.25 -17.078 -27.078 1 96.56 240 LEU B O 1
ATOM 4385 N N . ARG B 1 241 ? 11.586 -15.062 -26.438 1 87.94 241 ARG B N 1
ATOM 4386 C CA . ARG B 1 241 ? 11.695 -14.555 -27.797 1 87.94 241 ARG B CA 1
ATOM 4387 C C . ARG B 1 241 ? 13.148 -14.445 -28.234 1 87.94 241 ARG B C 1
ATOM 4389 O O . ARG B 1 241 ? 13.641 -15.273 -29 1 87.94 241 ARG B O 1
ATOM 4396 N N . GLN B 1 242 ? 13.742 -13.461 -27.766 1 79.81 242 GLN B N 1
ATOM 4397 C CA . GLN B 1 242 ? 15.016 -13.086 -28.375 1 79.81 242 GLN B CA 1
ATOM 4398 C C . GLN B 1 242 ? 16.156 -13.922 -27.812 1 79.81 242 GLN B C 1
ATOM 4400 O O . GLN B 1 242 ? 16.719 -14.773 -28.5 1 79.81 242 GLN B O 1
ATOM 4405 N N . THR B 1 243 ? 16.391 -13.82 -26.578 1 77.62 243 THR B N 1
ATOM 4406 C CA . THR B 1 243 ? 17.641 -14.32 -26.016 1 77.62 243 THR B CA 1
ATOM 4407 C C . THR B 1 243 ? 17.438 -15.695 -25.391 1 77.62 243 THR B C 1
ATOM 4409 O O . THR B 1 243 ? 18.406 -16.453 -25.219 1 77.62 243 THR B O 1
ATOM 4412 N N . ARG B 1 244 ? 16.141 -16.016 -25.125 1 89.19 244 ARG B N 1
ATOM 4413 C CA . ARG B 1 244 ? 15.852 -17.266 -24.422 1 89.19 244 ARG B CA 1
ATOM 4414 C C . ARG B 1 244 ? 16.797 -17.453 -23.234 1 89.19 244 ARG B C 1
ATOM 4416 O O . ARG B 1 244 ? 17.375 -18.531 -23.078 1 89.19 244 ARG B O 1
ATOM 4423 N N . SER B 1 245 ? 16.969 -16.375 -22.453 1 92.75 245 SER B N 1
ATOM 4424 C CA . SER B 1 245 ? 17.891 -16.344 -21.312 1 92.75 245 SER B CA 1
ATOM 4425 C C . SER B 1 245 ? 17.141 -15.992 -20.016 1 92.75 245 SER B C 1
ATOM 4427 O O . SER B 1 245 ? 15.992 -15.547 -20.062 1 92.75 245 SER B O 1
ATOM 4429 N N . ARG B 1 246 ? 17.922 -16.25 -19 1 95.12 246 ARG B N 1
ATOM 4430 C CA . ARG B 1 246 ? 17.422 -15.852 -17.688 1 95.12 246 ARG B CA 1
ATOM 4431 C C . ARG B 1 246 ? 17.344 -14.328 -17.578 1 95.12 246 ARG B C 1
ATOM 4433 O O . ARG B 1 246 ? 18.297 -13.625 -17.938 1 95.12 246 ARG B O 1
ATOM 4440 N N . VAL B 1 247 ? 16.234 -13.844 -17.078 1 95.81 247 VAL B N 1
ATOM 4441 C CA . VAL B 1 247 ? 16.016 -12.398 -16.984 1 95.81 247 VAL B CA 1
ATOM 4442 C C . VAL B 1 247 ? 16.094 -11.953 -15.531 1 95.81 247 VAL B C 1
ATOM 4444 O O . VAL B 1 247 ? 16.719 -10.93 -15.219 1 95.81 247 VAL B O 1
ATOM 4447 N N . CYS B 1 248 ? 15.508 -12.625 -14.68 1 96.81 248 CYS B N 1
ATOM 4448 C CA . CYS B 1 248 ? 15.375 -12.25 -13.273 1 96.81 248 CYS B CA 1
ATOM 4449 C C . CYS B 1 248 ? 15.102 -13.477 -12.406 1 96.81 248 CYS B C 1
ATOM 4451 O O . CYS B 1 248 ? 14.602 -14.492 -12.898 1 96.81 248 CYS B O 1
ATOM 4453 N N . GLU B 1 249 ? 15.5 -13.438 -11.156 1 97.75 249 GLU B N 1
ATOM 4454 C CA . GLU B 1 249 ? 15.18 -14.477 -10.18 1 97.75 249 GLU B CA 1
ATOM 4455 C C . GLU B 1 249 ? 14.438 -13.898 -8.977 1 97.75 249 GLU B C 1
ATOM 4457 O O . GLU B 1 249 ? 14.695 -12.758 -8.57 1 97.75 249 GLU B O 1
ATOM 4462 N N . TYR B 1 250 ? 13.609 -14.664 -8.422 1 98.56 250 TYR B N 1
ATOM 4463 C CA . TYR B 1 250 ? 12.812 -14.312 -7.254 1 98.56 250 TYR B CA 1
ATOM 4464 C C . TYR B 1 250 ? 13.156 -15.211 -6.07 1 98.56 250 TYR B C 1
ATOM 4466 O O . TYR B 1 250 ? 12.773 -16.391 -6.047 1 98.56 250 TYR B O 1
ATOM 4474 N N . ARG B 1 251 ? 13.828 -14.625 -5.102 1 97.81 251 ARG B N 1
ATOM 4475 C CA . ARG B 1 251 ? 14.344 -15.383 -3.967 1 97.81 251 ARG B CA 1
ATOM 4476 C C . ARG B 1 251 ? 13.719 -14.906 -2.66 1 97.81 251 ARG B C 1
ATOM 4478 O O . ARG B 1 251 ? 13.703 -13.711 -2.371 1 97.81 251 ARG B O 1
ATOM 4485 N N . GLY B 1 252 ? 13.211 -15.82 -1.926 1 97.62 252 GLY B N 1
ATOM 4486 C CA . GLY B 1 252 ? 12.656 -15.43 -0.641 1 97.62 252 GLY B CA 1
ATOM 4487 C C . GLY B 1 252 ? 11.977 -16.562 0.092 1 97.62 252 GLY B C 1
ATOM 4488 O O . GLY B 1 252 ? 11.805 -16.516 1.312 1 97.62 252 GLY B O 1
ATOM 4489 N N . HIS B 1 253 ? 11.539 -17.562 -0.628 1 98.12 253 HIS B N 1
ATOM 4490 C CA . HIS B 1 253 ? 10.945 -18.734 0.006 1 98.12 253 HIS B CA 1
ATOM 4491 C C . HIS B 1 253 ? 12 -19.578 0.714 1 98.12 253 HIS B C 1
ATOM 4493 O O . HIS B 1 253 ? 13.172 -19.547 0.34 1 98.12 253 HIS B O 1
ATOM 4499 N N . LEU B 1 254 ? 11.562 -20.344 1.679 1 98.06 254 LEU B N 1
ATOM 4500 C CA . LEU B 1 254 ? 12.492 -21.141 2.473 1 98.06 254 LEU B CA 1
ATOM 4501 C C . LEU B 1 254 ? 12.383 -22.609 2.113 1 98.06 254 LEU B C 1
ATOM 4503 O O . LEU B 1 254 ? 13.203 -23.422 2.541 1 98.06 254 LEU B O 1
ATOM 4507 N N . GLN B 1 255 ? 11.406 -22.953 1.45 1 98.44 255 GLN B N 1
ATOM 4508 C CA . GLN B 1 255 ? 11.18 -24.328 0.983 1 98.44 255 GLN B CA 1
ATOM 4509 C C . GLN B 1 255 ? 10.797 -24.344 -0.494 1 98.44 255 GLN B C 1
ATOM 4511 O O . GLN B 1 255 ? 10.758 -23.297 -1.146 1 98.44 255 GLN B O 1
ATOM 4516 N N . THR B 1 256 ? 10.562 -25.516 -0.998 1 98.62 256 THR B N 1
ATOM 4517 C CA . THR B 1 256 ? 10.195 -25.734 -2.395 1 98.62 256 THR B CA 1
ATOM 4518 C C . THR B 1 256 ? 9.133 -24.734 -2.836 1 98.62 256 THR B C 1
ATOM 4520 O O . THR B 1 256 ? 8.117 -24.562 -2.158 1 98.62 256 THR B O 1
ATOM 4523 N N . THR B 1 257 ? 9.406 -24 -3.896 1 98.88 257 THR B N 1
ATOM 4524 C CA . THR B 1 257 ? 8.367 -23.234 -4.586 1 98.88 257 THR B CA 1
ATOM 4525 C C . THR B 1 257 ? 7.551 -24.141 -5.504 1 98.88 257 THR B C 1
ATOM 4527 O O . THR B 1 257 ? 8.055 -24.609 -6.523 1 98.88 257 THR B O 1
ATOM 4530 N N . ALA B 1 258 ? 6.309 -24.297 -5.172 1 98.81 258 ALA B N 1
ATOM 4531 C CA . ALA B 1 258 ? 5.48 -25.312 -5.816 1 98.81 258 ALA B CA 1
ATOM 4532 C C . ALA B 1 258 ? 4.797 -24.75 -7.059 1 98.81 258 ALA B C 1
ATOM 4534 O O . ALA B 1 258 ? 4.484 -25.5 -7.992 1 98.81 258 ALA B O 1
ATOM 4535 N N . SER B 1 259 ? 4.562 -23.469 -7.023 1 98.81 259 SER B N 1
ATOM 4536 C CA . SER B 1 259 ? 3.836 -22.859 -8.133 1 98.81 259 SER B CA 1
ATOM 4537 C C . SER B 1 259 ? 4.262 -21.406 -8.344 1 98.81 259 SER B C 1
ATOM 4539 O O . SER B 1 259 ? 4.738 -20.766 -7.41 1 98.81 259 SER B O 1
ATOM 4541 N N . CYS B 1 260 ? 4.121 -20.922 -9.539 1 98.81 260 CYS B N 1
ATOM 4542 C CA . CYS B 1 260 ? 4.359 -19.547 -9.945 1 98.81 260 CYS B CA 1
ATOM 4543 C C . CYS B 1 260 ? 3.428 -19.141 -11.078 1 98.81 260 CYS B C 1
ATOM 4545 O O . CYS B 1 260 ? 3.158 -19.938 -11.977 1 98.81 260 CYS B O 1
ATOM 4547 N N . VAL B 1 261 ? 2.898 -17.969 -10.984 1 98.5 261 VAL B N 1
ATOM 4548 C CA . VAL B 1 261 ? 1.97 -17.5 -12.016 1 98.5 261 VAL B CA 1
ATOM 4549 C C . VAL B 1 261 ? 2.176 -16.016 -12.266 1 98.5 261 VAL B C 1
ATOM 4551 O O . VAL B 1 261 ? 2.549 -15.266 -11.359 1 98.5 261 VAL B O 1
ATOM 4554 N N . PHE B 1 262 ? 1.921 -15.617 -13.531 1 97.69 262 PHE B N 1
ATOM 4555 C CA . PHE B 1 262 ? 1.84 -14.195 -13.844 1 97.69 262 PHE B CA 1
ATOM 4556 C C . PHE B 1 262 ? 0.501 -13.617 -13.398 1 97.69 262 PHE B C 1
ATOM 4558 O O . PHE B 1 262 ? -0.542 -14.25 -13.57 1 97.69 262 PHE B O 1
ATOM 4565 N N . LEU B 1 263 ? 0.635 -12.453 -12.805 1 96.38 263 LEU B N 1
ATOM 4566 C CA . LEU B 1 263 ? -0.613 -11.742 -12.562 1 96.38 263 LEU B CA 1
ATOM 4567 C C . LEU B 1 263 ? -1.021 -10.93 -13.789 1 96.38 263 LEU B C 1
ATOM 4569 O O . LEU B 1 263 ? -0.177 -10.297 -14.43 1 96.38 263 LEU B O 1
ATOM 4573 N N . PRO B 1 264 ? -2.367 -11.023 -14.062 1 92.94 264 PRO B N 1
ATOM 4574 C CA . PRO B 1 264 ? -2.822 -10.164 -15.164 1 92.94 264 PRO B CA 1
ATOM 4575 C C . PRO B 1 264 ? -2.547 -8.688 -14.914 1 92.94 264 PRO B C 1
ATOM 4577 O O . PRO B 1 264 ? -2.533 -8.242 -13.766 1 92.94 264 PRO B O 1
ATOM 4580 N N . ARG B 1 265 ? -2.371 -7.93 -15.969 1 86.69 265 ARG B N 1
ATOM 4581 C CA . ARG B 1 265 ? -2.078 -6.504 -15.852 1 86.69 265 ARG B CA 1
ATOM 4582 C C . ARG B 1 265 ? -3.299 -5.734 -15.359 1 86.69 265 ARG B C 1
ATOM 4584 O O . ARG B 1 265 ? -4.418 -5.973 -15.82 1 86.69 265 ARG B O 1
ATOM 4591 N N . GLY B 1 266 ? -3.182 -5.082 -14.297 1 78.25 266 GLY B N 1
ATOM 4592 C CA . GLY B 1 266 ? -4.203 -4.168 -13.805 1 78.25 266 GLY B CA 1
ATOM 4593 C C . GLY B 1 266 ? -3.766 -2.715 -13.844 1 78.25 266 GLY B C 1
ATOM 4594 O O . GLY B 1 266 ? -2.582 -2.42 -14.023 1 78.25 266 GLY B O 1
ATOM 4595 N N . PRO B 1 267 ? -4.844 -1.877 -13.703 1 69.69 267 PRO B N 1
ATOM 4596 C CA . PRO B 1 267 ? -4.484 -0.458 -13.633 1 69.69 267 PRO B CA 1
ATOM 4597 C C . PRO B 1 267 ? -3.635 -0.121 -12.406 1 69.69 267 PRO B C 1
ATOM 4599 O O . PRO B 1 267 ? -3.867 -0.66 -11.328 1 69.69 267 PRO B O 1
ATOM 4602 N N . ALA B 1 268 ? -2.461 0.352 -12.617 1 62.5 268 ALA B N 1
ATOM 4603 C CA . ALA B 1 268 ? -1.629 0.956 -11.578 1 62.5 268 ALA B CA 1
ATOM 4604 C C . ALA B 1 268 ? -0.752 -0.092 -10.898 1 62.5 268 ALA B C 1
ATOM 4606 O O . ALA B 1 268 ? -0.188 0.159 -9.836 1 62.5 268 ALA B O 1
ATOM 4607 N N . LEU B 1 269 ? -0.942 -1.348 -11.438 1 72.56 269 LEU B N 1
ATOM 4608 C CA . LEU B 1 269 ? -0.098 -2.365 -10.82 1 72.56 269 LEU B CA 1
ATOM 4609 C C . LEU B 1 269 ? 1.123 -2.654 -11.688 1 72.56 269 LEU B C 1
ATOM 4611 O O . LEU B 1 269 ? 1.023 -2.691 -12.922 1 72.56 269 LEU B O 1
ATOM 4615 N N . THR B 1 270 ? 2.137 -2.637 -11.047 1 83.94 270 THR B N 1
ATOM 4616 C CA . THR B 1 270 ? 3.352 -3.08 -11.719 1 83.94 270 THR B CA 1
ATOM 4617 C C . THR B 1 270 ? 3.234 -4.543 -12.141 1 83.94 270 THR B C 1
ATOM 4619 O O . THR B 1 270 ? 2.527 -5.324 -11.492 1 83.94 270 THR B O 1
ATOM 4622 N N . PRO B 1 271 ? 3.854 -4.867 -13.312 1 93.38 271 PRO B N 1
ATOM 4623 C CA . PRO B 1 271 ? 3.842 -6.289 -13.68 1 93.38 271 PRO B CA 1
ATOM 4624 C C . PRO B 1 271 ? 4.375 -7.188 -12.562 1 93.38 271 PRO B C 1
ATOM 4626 O O . PRO B 1 271 ? 5.457 -6.93 -12.023 1 93.38 271 PRO B O 1
ATOM 4629 N N . SER B 1 272 ? 3.588 -8.18 -12.266 1 96.06 272 SER B N 1
ATOM 4630 C CA . SER B 1 272 ? 3.912 -8.938 -11.062 1 96.06 272 SER B CA 1
ATOM 4631 C C . SER B 1 272 ? 3.807 -10.438 -11.32 1 96.06 272 SER B C 1
ATOM 4633 O O . SER B 1 272 ? 3.121 -10.875 -12.25 1 96.06 272 SER B O 1
ATOM 4635 N N . ILE B 1 273 ? 4.504 -11.211 -10.5 1 97.81 273 ILE B N 1
ATOM 4636 C CA . ILE B 1 273 ? 4.504 -12.672 -10.445 1 97.81 273 ILE B CA 1
ATOM 4637 C C . ILE B 1 273 ? 4.164 -13.133 -9.023 1 97.81 273 ILE B C 1
ATOM 4639 O O . ILE B 1 273 ? 4.613 -12.531 -8.047 1 97.81 273 ILE B O 1
ATOM 4643 N N . ALA B 1 274 ? 3.389 -14.164 -8.945 1 98.62 274 ALA B N 1
ATOM 4644 C CA . ALA B 1 274 ? 3.09 -14.75 -7.641 1 98.62 274 ALA B CA 1
ATOM 4645 C C . ALA B 1 274 ? 3.668 -16.156 -7.527 1 98.62 274 ALA B C 1
ATOM 4647 O O . ALA B 1 274 ? 3.682 -16.906 -8.508 1 98.62 274 ALA B O 1
ATOM 4648 N N . THR B 1 275 ? 4.176 -16.5 -6.34 1 98.88 275 THR B N 1
ATOM 4649 C CA . THR B 1 275 ? 4.699 -17.828 -6.062 1 98.88 275 THR B CA 1
ATOM 4650 C C . THR B 1 275 ? 4.082 -18.406 -4.785 1 98.88 275 THR B C 1
ATOM 4652 O O . THR B 1 275 ? 3.816 -17.656 -3.838 1 98.88 275 THR B O 1
ATOM 4655 N N . SER B 1 276 ? 3.795 -19.656 -4.77 1 98.88 276 SER B N 1
ATOM 4656 C CA . SER B 1 276 ? 3.41 -20.391 -3.572 1 98.88 276 SER B CA 1
ATOM 4657 C C . SER B 1 276 ? 4.457 -21.438 -3.205 1 98.88 276 SER B C 1
ATOM 4659 O O . SER B 1 276 ? 5.125 -22 -4.082 1 98.88 276 SER B O 1
ATOM 4661 N N . SER B 1 277 ? 4.551 -21.688 -1.895 1 98.81 277 SER B N 1
ATOM 4662 C CA . SER B 1 277 ? 5.66 -22.516 -1.426 1 98.81 277 SER B CA 1
ATOM 4663 C C . SER B 1 277 ? 5.203 -23.5 -0.356 1 98.81 277 SER B C 1
ATOM 4665 O O . SER B 1 277 ? 4.141 -23.328 0.246 1 98.81 277 SER B O 1
ATOM 4667 N N . HIS B 1 278 ? 6.039 -24.531 -0.156 1 98.62 278 HIS B N 1
ATOM 4668 C CA . HIS B 1 278 ? 5.836 -25.516 0.913 1 98.62 278 HIS B CA 1
ATOM 4669 C C . HIS B 1 278 ? 6.066 -24.875 2.281 1 98.62 278 HIS B C 1
ATOM 4671 O O . HIS B 1 278 ? 5.727 -25.469 3.309 1 98.62 278 HIS B O 1
ATOM 4677 N N . ASP B 1 279 ? 6.578 -23.656 2.379 1 98.06 279 ASP B N 1
ATOM 4678 C CA . ASP B 1 279 ? 6.766 -22.953 3.645 1 98.06 279 ASP B CA 1
ATOM 4679 C C . ASP B 1 279 ? 5.488 -22.234 4.07 1 98.06 279 ASP B C 1
ATOM 4681 O O . ASP B 1 279 ? 5.512 -21.391 4.969 1 98.06 279 ASP B O 1
ATOM 4685 N N . SER B 1 280 ? 4.434 -22.453 3.363 1 98.5 280 SER B N 1
ATOM 4686 C CA . SER B 1 280 ? 3.09 -21.984 3.674 1 98.5 280 SER B CA 1
ATOM 4687 C C . SER B 1 280 ? 2.949 -20.5 3.387 1 98.5 280 SER B C 1
ATOM 4689 O O . SER B 1 280 ? 2.098 -19.812 3.971 1 98.5 280 SER B O 1
ATOM 4691 N N . LYS B 1 281 ? 3.766 -20 2.49 1 98.44 281 LYS B N 1
ATOM 4692 C CA . LYS B 1 281 ? 3.691 -18.594 2.133 1 98.44 281 LYS B CA 1
ATOM 4693 C C . LYS B 1 281 ? 3.391 -18.406 0.648 1 98.44 281 LYS B C 1
ATOM 4695 O O . LYS B 1 281 ? 3.85 -19.203 -0.181 1 98.44 281 LYS B O 1
ATOM 4700 N N . VAL B 1 282 ? 2.639 -17.406 0.381 1 98.88 282 VAL B N 1
ATOM 4701 C CA . VAL B 1 282 ? 2.488 -16.859 -0.967 1 98.88 282 VAL B CA 1
ATOM 4702 C C . VAL B 1 282 ? 3.193 -15.508 -1.065 1 98.88 282 VAL B C 1
ATOM 4704 O O . VAL B 1 282 ? 3.066 -14.672 -0.172 1 98.88 282 VAL B O 1
ATOM 4707 N N . LYS B 1 283 ? 3.949 -15.336 -2.107 1 98.56 283 LYS B N 1
ATOM 4708 C CA . LYS B 1 283 ? 4.641 -14.062 -2.326 1 98.56 283 LYS B CA 1
ATOM 4709 C C . LYS B 1 283 ? 4.305 -13.484 -3.699 1 98.56 283 LYS B C 1
ATOM 4711 O O . LYS B 1 283 ? 4.113 -14.234 -4.66 1 98.56 283 LYS B O 1
ATOM 4716 N N . VAL B 1 284 ? 4.211 -12.219 -3.727 1 98 284 VAL B N 1
ATOM 4717 C CA . VAL B 1 284 ? 4.07 -11.477 -4.973 1 98 284 VAL B CA 1
ATOM 4718 C C . VAL B 1 284 ? 5.336 -10.664 -5.238 1 98 284 VAL B C 1
ATOM 4720 O O . VAL B 1 284 ? 5.852 -9.992 -4.344 1 98 284 VAL B O 1
ATOM 4723 N N . TRP B 1 285 ? 5.773 -10.742 -6.512 1 97.5 285 TRP B N 1
ATOM 4724 C CA . TRP B 1 285 ? 7.039 -10.125 -6.891 1 97.5 285 TRP B CA 1
ATOM 4725 C C . TRP B 1 285 ? 6.844 -9.117 -8.016 1 97.5 285 TRP B C 1
ATOM 4727 O O . TRP B 1 285 ? 6.023 -9.336 -8.914 1 97.5 285 TRP B O 1
ATOM 4737 N N . ASP B 1 286 ? 7.656 -8.039 -7.957 1 95.56 286 ASP B N 1
ATOM 4738 C CA . ASP B 1 286 ? 7.809 -7.234 -9.164 1 95.56 286 ASP B CA 1
ATOM 4739 C C . ASP B 1 286 ? 8.5 -8.031 -10.273 1 95.56 286 ASP B C 1
ATOM 4741 O O . ASP B 1 286 ? 9.617 -8.516 -10.094 1 95.56 286 ASP B O 1
ATOM 4745 N N . ARG B 1 287 ? 7.984 -8.117 -11.352 1 96.94 287 ARG B N 1
ATOM 4746 C CA . ARG B 1 287 ? 8.461 -8.992 -12.414 1 96.94 287 ARG B CA 1
ATOM 4747 C C . ARG B 1 287 ? 9.867 -8.602 -12.852 1 96.94 287 ARG B C 1
ATOM 4749 O O . ARG B 1 287 ? 10.727 -9.469 -13.055 1 96.94 287 ARG B O 1
ATOM 4756 N N . ASP B 1 288 ? 10.094 -7.309 -12.977 1 95 288 ASP B N 1
ATOM 4757 C CA . ASP B 1 288 ? 11.305 -6.84 -13.633 1 95 288 ASP B CA 1
ATOM 4758 C C . ASP B 1 288 ? 12.445 -6.672 -12.633 1 95 288 ASP B C 1
ATOM 4760 O O . ASP B 1 288 ? 13.602 -6.965 -12.938 1 95 288 ASP B O 1
ATOM 4764 N N . THR B 1 289 ? 12.117 -6.301 -11.398 1 94.56 289 THR B N 1
ATOM 4765 C CA . THR B 1 289 ? 13.18 -5.984 -10.445 1 94.56 289 THR B CA 1
ATOM 4766 C C . THR B 1 289 ? 13.453 -7.172 -9.523 1 94.56 289 THR B C 1
ATOM 4768 O O . THR B 1 289 ? 14.5 -7.238 -8.883 1 94.56 289 THR B O 1
ATOM 4771 N N . GLY B 1 290 ? 12.484 -8.031 -9.344 1 96.69 290 GLY B N 1
ATOM 4772 C CA . GLY B 1 290 ? 12.641 -9.172 -8.453 1 96.69 290 GLY B CA 1
ATOM 4773 C C . GLY B 1 290 ? 12.312 -8.852 -7.008 1 96.69 290 GLY B C 1
ATOM 4774 O O . GLY B 1 290 ? 12.422 -9.711 -6.133 1 96.69 290 GLY B O 1
ATOM 4775 N N .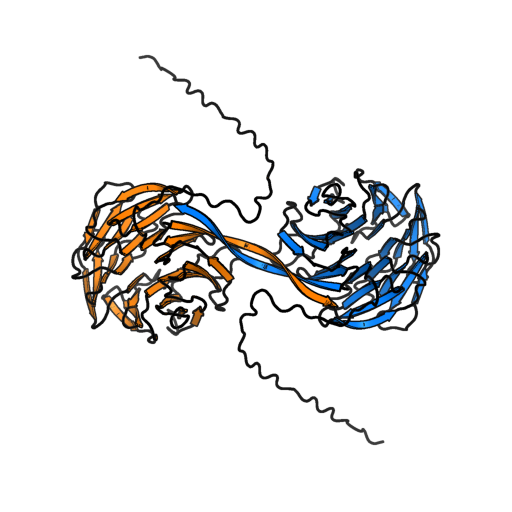 ALA B 1 291 ? 11.906 -7.605 -6.789 1 94.25 291 ALA B N 1
ATOM 4776 C CA . ALA B 1 291 ? 11.586 -7.195 -5.422 1 94.25 291 ALA B CA 1
ATOM 4777 C C . ALA B 1 291 ? 10.32 -7.887 -4.93 1 94.25 291 ALA B C 1
ATOM 4779 O O . ALA B 1 291 ? 9.344 -8.016 -5.676 1 94.25 291 ALA B O 1
ATOM 4780 N N . CYS B 1 292 ? 10.375 -8.336 -3.668 1 96.44 292 CYS B N 1
ATOM 4781 C CA . CYS B 1 292 ? 9.164 -8.883 -3.055 1 96.44 292 CYS B CA 1
ATOM 4782 C C . CYS B 1 292 ? 8.195 -7.773 -2.678 1 96.44 292 CYS B C 1
ATOM 4784 O O . CYS B 1 292 ? 8.516 -6.926 -1.844 1 96.44 292 CYS B O 1
ATOM 4786 N N . LEU B 1 293 ? 7.035 -7.801 -3.211 1 93.56 293 LEU B N 1
ATOM 4787 C CA . LEU B 1 293 ? 6.051 -6.742 -3.012 1 93.56 293 LEU B CA 1
ATOM 4788 C C . LEU B 1 293 ? 5.141 -7.059 -1.829 1 93.56 293 LEU B C 1
ATOM 4790 O O . LEU B 1 293 ? 4.723 -6.152 -1.104 1 93.56 293 LEU B O 1
ATOM 4794 N N . ALA B 1 294 ? 4.75 -8.25 -1.657 1 95.25 294 ALA B N 1
ATOM 4795 C CA . ALA B 1 294 ? 3.83 -8.656 -0.6 1 95.25 294 ALA B CA 1
ATOM 4796 C C . ALA B 1 294 ? 4.012 -10.133 -0.259 1 95.25 294 ALA B C 1
ATOM 4798 O O . ALA B 1 294 ? 4.438 -10.922 -1.104 1 95.25 294 ALA B O 1
ATOM 4799 N N . THR B 1 295 ? 3.711 -10.516 0.932 1 97.25 295 THR B N 1
ATOM 4800 C CA . THR B 1 295 ? 3.762 -11.891 1.416 1 97.25 295 THR B CA 1
ATOM 4801 C C . THR B 1 295 ? 2.52 -12.219 2.242 1 97.25 295 THR B C 1
ATOM 4803 O O . THR B 1 295 ? 2.088 -11.414 3.068 1 97.25 295 THR B O 1
ATOM 4806 N N . ALA B 1 296 ? 1.898 -13.305 1.961 1 97.69 296 ALA B N 1
ATOM 4807 C CA . ALA B 1 296 ? 0.859 -13.859 2.822 1 97.69 296 ALA B CA 1
ATOM 4808 C C . ALA B 1 296 ? 1.33 -15.156 3.484 1 97.69 296 ALA B C 1
ATOM 4810 O O . ALA B 1 296 ? 1.775 -16.078 2.805 1 97.69 296 ALA B O 1
ATOM 4811 N N . CYS B 1 297 ? 1.24 -15.148 4.805 1 97.38 297 CYS B N 1
ATOM 4812 C CA . CYS B 1 297 ? 1.545 -16.359 5.566 1 97.38 297 CYS B CA 1
ATOM 4813 C C . CYS B 1 297 ? 0.27 -17.094 5.934 1 97.38 297 CYS B C 1
ATOM 4815 O O . CYS B 1 297 ? -0.565 -16.578 6.68 1 97.38 297 CYS B O 1
ATOM 4817 N N . LEU B 1 298 ? 0.096 -18.219 5.391 1 97.25 298 LEU B N 1
ATOM 4818 C CA . LEU B 1 298 ? -1.081 -19.031 5.676 1 97.25 298 LEU B CA 1
ATOM 4819 C C . LEU B 1 298 ? -0.764 -20.109 6.711 1 97.25 298 LEU B C 1
ATOM 4821 O O . LEU B 1 298 ? -0.586 -21.281 6.363 1 97.25 298 LEU B O 1
ATOM 4825 N N . GLU B 1 299 ? -0.779 -19.672 7.887 1 93.56 299 GLU B N 1
ATOM 4826 C CA . GLU B 1 299 ? -0.376 -20.547 8.992 1 93.56 299 GLU B CA 1
ATOM 4827 C C . GLU B 1 299 ? -1.286 -21.766 9.094 1 93.56 299 GLU B C 1
ATOM 4829 O O . GLU B 1 299 ? -2.512 -21.641 9.055 1 93.56 299 GLU B O 1
ATOM 4834 N N . GLY B 1 300 ? -0.635 -22.844 9.211 1 95.31 300 GLY B N 1
ATOM 4835 C CA . GLY B 1 300 ? -1.379 -24.078 9.391 1 95.31 300 GLY B CA 1
ATOM 4836 C C . GLY B 1 300 ? -1.883 -24.672 8.086 1 95.31 300 GLY B C 1
ATOM 4837 O O . GLY B 1 300 ? -2.436 -25.766 8.07 1 95.31 300 GLY B O 1
ATOM 4838 N N . ALA B 1 301 ? -1.741 -24.094 6.973 1 97.38 301 ALA B N 1
ATOM 4839 C CA . ALA B 1 301 ? -2.266 -24.547 5.688 1 97.38 301 ALA B CA 1
ATOM 4840 C C . ALA B 1 301 ? -1.423 -25.688 5.125 1 97.38 301 ALA B C 1
ATOM 4842 O O . ALA B 1 301 ? -1.857 -26.391 4.215 1 97.38 301 ALA B O 1
ATOM 4843 N N . GLY B 1 302 ? -0.168 -25.859 5.723 1 97.56 302 GLY B N 1
ATOM 4844 C CA . GLY B 1 302 ? 0.749 -26.812 5.117 1 97.56 302 GLY B CA 1
ATOM 4845 C C . GLY B 1 302 ? 1.289 -26.344 3.777 1 97.56 302 GLY B C 1
ATOM 4846 O O . GLY B 1 302 ? 1.281 -25.141 3.479 1 97.56 302 GLY B O 1
ATOM 4847 N N . PRO B 1 303 ? 1.857 -27.312 2.988 1 98.25 303 PRO B N 1
ATOM 4848 C CA . PRO B 1 303 ? 2.373 -26.969 1.662 1 98.25 303 PRO B CA 1
ATOM 4849 C C . PRO B 1 303 ? 1.312 -26.328 0.766 1 98.25 303 PRO B C 1
ATOM 4851 O O . PRO B 1 303 ? 0.18 -26.812 0.703 1 98.25 303 PRO B O 1
ATOM 4854 N N . LEU B 1 304 ? 1.646 -25.281 0.141 1 98.88 304 LEU B N 1
ATOM 4855 C CA . LEU B 1 304 ? 0.794 -24.625 -0.847 1 98.88 304 LEU B CA 1
ATOM 4856 C C . LEU B 1 304 ? 1.119 -25.125 -2.254 1 98.88 304 LEU B C 1
ATOM 4858 O O . LEU B 1 304 ? 2.164 -24.781 -2.809 1 98.88 304 LEU B O 1
ATOM 4862 N N . ALA B 1 305 ? 0.204 -25.797 -2.812 1 98.62 305 ALA B N 1
ATOM 4863 C CA . ALA B 1 305 ? 0.512 -26.672 -3.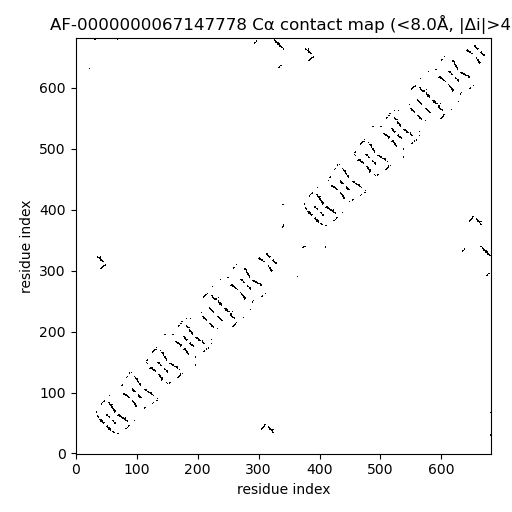938 1 98.62 305 ALA B CA 1
ATOM 4864 C C . ALA B 1 305 ? 0.35 -25.938 -5.266 1 98.62 305 ALA B C 1
ATOM 4866 O O . ALA B 1 305 ? 0.997 -26.297 -6.258 1 98.62 305 ALA B O 1
ATOM 4867 N N . SER B 1 306 ? -0.527 -24.969 -5.289 1 98.81 306 SER B N 1
ATOM 4868 C CA . SER B 1 306 ? -0.89 -24.406 -6.582 1 98.81 306 SER B CA 1
ATOM 4869 C C . SER B 1 306 ? -1.494 -23.016 -6.426 1 98.81 306 SER B C 1
ATOM 4871 O O . SER B 1 306 ? -2.125 -22.719 -5.406 1 98.81 306 SER B O 1
ATOM 4873 N N . LEU B 1 307 ? -1.294 -22.219 -7.469 1 98.69 307 LEU B N 1
ATOM 4874 C CA . LEU B 1 307 ? -1.87 -20.875 -7.555 1 98.69 307 LEU B CA 1
ATOM 4875 C C . LEU B 1 307 ? -2.654 -20.703 -8.852 1 98.69 307 LEU B C 1
ATOM 4877 O O . LEU B 1 307 ? -2.316 -21.312 -9.875 1 98.69 307 LEU B O 1
ATOM 4881 N N . ALA B 1 308 ? -3.621 -19.891 -8.758 1 97.62 308 ALA B N 1
ATOM 4882 C CA . ALA B 1 308 ? -4.32 -19.406 -9.945 1 97.62 308 ALA B CA 1
ATOM 4883 C C . ALA B 1 308 ? -4.703 -17.938 -9.812 1 97.62 308 ALA B C 1
ATOM 4885 O O . ALA B 1 308 ? -5.211 -17.516 -8.773 1 97.62 308 ALA B O 1
ATOM 4886 N N . ALA B 1 309 ? -4.418 -17.172 -10.859 1 96.38 309 ALA B N 1
ATOM 4887 C CA . ALA B 1 309 ? -4.832 -15.781 -10.883 1 96.38 309 ALA B CA 1
ATOM 4888 C C . ALA B 1 309 ? -6.223 -15.625 -11.5 1 96.38 309 ALA B C 1
ATOM 4890 O O . ALA B 1 309 ? -6.445 -16.016 -12.648 1 96.38 309 ALA B O 1
ATOM 4891 N N . CYS B 1 310 ? -7.125 -15.023 -10.742 1 93.69 310 CYS B N 1
ATOM 4892 C CA . CYS B 1 310 ? -8.484 -14.805 -11.234 1 93.69 310 CYS B CA 1
ATOM 4893 C C . CYS B 1 310 ? -8.578 -13.484 -11.984 1 93.69 310 CYS B C 1
ATOM 4895 O O . CYS B 1 310 ? -9.297 -13.383 -12.984 1 93.69 310 CYS B O 1
ATOM 4897 N N . ASP B 1 311 ? -7.961 -12.469 -11.461 1 90.81 311 ASP B N 1
ATOM 4898 C CA . ASP B 1 311 ? -7.781 -11.148 -12.047 1 90.81 311 ASP B CA 1
ATOM 4899 C C . ASP B 1 311 ? -6.5 -10.492 -11.531 1 90.81 311 ASP B C 1
ATOM 4901 O O . ASP B 1 311 ? -5.621 -11.164 -11 1 90.81 311 ASP B O 1
ATOM 4905 N N . SER B 1 312 ? -6.445 -9.203 -11.75 1 90.94 312 SER B N 1
ATOM 4906 C CA . SER B 1 312 ? -5.188 -8.523 -11.445 1 90.94 312 SER B CA 1
ATOM 4907 C C . SER B 1 312 ? -4.949 -8.461 -9.938 1 90.94 312 SER B C 1
ATOM 4909 O O . SER B 1 312 ? -3.836 -8.172 -9.492 1 90.94 312 SER B O 1
ATOM 4911 N N . SER B 1 313 ? -5.953 -8.797 -9.094 1 91.94 313 SER B N 1
ATOM 4912 C CA . SER B 1 313 ? -5.785 -8.57 -7.66 1 91.94 313 SER B CA 1
ATOM 4913 C C . SER B 1 313 ? -6.258 -9.773 -6.848 1 91.94 313 SER B C 1
ATOM 4915 O O . SER B 1 313 ? -6.266 -9.734 -5.617 1 91.94 313 SER B O 1
ATOM 4917 N N . THR B 1 314 ? -6.691 -10.82 -7.516 1 94.75 314 THR B N 1
ATOM 4918 C CA . THR B 1 314 ? -7.219 -11.969 -6.781 1 94.75 314 THR B CA 1
ATOM 4919 C C . THR B 1 314 ? -6.473 -13.242 -7.16 1 94.75 314 THR B C 1
ATOM 4921 O O . THR B 1 314 ? -6.371 -13.578 -8.344 1 94.75 314 THR B O 1
ATOM 4924 N N . LEU B 1 315 ? -6.008 -13.961 -6.102 1 97.19 315 LEU B N 1
ATOM 4925 C CA . LEU B 1 315 ? -5.309 -15.227 -6.266 1 97.19 315 LEU B CA 1
ATOM 4926 C C . LEU B 1 315 ? -6.02 -16.344 -5.512 1 97.19 315 LEU B C 1
ATOM 4928 O O . LEU B 1 315 ? -6.492 -16.141 -4.391 1 97.19 315 LEU B O 1
ATOM 4932 N N . LEU B 1 316 ? -6.109 -17.469 -6.109 1 98.25 316 LEU B N 1
ATOM 4933 C CA . LEU B 1 316 ? -6.488 -18.688 -5.426 1 98.25 316 LEU B CA 1
ATOM 4934 C C . LEU B 1 316 ? -5.258 -19.531 -5.078 1 98.25 316 LEU B C 1
ATOM 4936 O O . LEU B 1 316 ? -4.328 -19.625 -5.879 1 98.25 316 LEU B O 1
ATOM 4940 N N . CYS B 1 317 ? -5.309 -20.125 -3.934 1 98.69 317 CYS B N 1
ATOM 4941 C CA . CYS B 1 317 ? -4.184 -20.922 -3.473 1 98.69 317 CYS B CA 1
ATOM 4942 C C . CYS B 1 317 ? -4.664 -22.25 -2.906 1 98.69 317 CYS B C 1
ATOM 4944 O O . CYS B 1 317 ? -5.398 -22.281 -1.919 1 98.69 317 CYS B O 1
ATOM 4946 N N . ALA B 1 318 ? -4.234 -23.281 -3.467 1 98.75 318 ALA B N 1
ATOM 4947 C CA . ALA B 1 318 ? -4.539 -24.625 -2.986 1 98.75 318 ALA B CA 1
ATOM 4948 C C . ALA B 1 318 ? -3.561 -25.062 -1.896 1 98.75 318 ALA B C 1
ATOM 4950 O O . ALA B 1 318 ? -2.354 -24.844 -2.016 1 98.75 318 ALA B O 1
ATOM 4951 N N . SER B 1 319 ? -4.117 -25.703 -0.873 1 98.62 319 SER B N 1
ATOM 4952 C CA . SER B 1 319 ? -3.271 -26.109 0.242 1 98.62 319 SER B CA 1
ATOM 4953 C C . SER B 1 319 ? -3.557 -27.547 0.65 1 98.62 319 SER B C 1
ATOM 4955 O O . SER B 1 319 ? -4.598 -28.109 0.295 1 98.62 319 SER B O 1
ATOM 4957 N N . PHE B 1 320 ? -2.68 -28.125 1.389 1 98.31 320 PHE B N 1
ATOM 4958 C CA . PHE B 1 320 ? -2.777 -29.531 1.764 1 98.31 320 PHE B CA 1
ATOM 4959 C C . PHE B 1 320 ? -3.695 -29.719 2.967 1 98.31 320 PHE B C 1
ATOM 4961 O O . PHE B 1 320 ? -4.34 -30.75 3.115 1 98.31 320 PHE B O 1
ATOM 4968 N N . HIS B 1 321 ? -3.824 -28.656 3.801 1 97.62 321 HIS B N 1
ATOM 4969 C CA . HIS B 1 321 ? -4.484 -28.938 5.07 1 97.62 321 HIS B CA 1
ATOM 4970 C C . HIS B 1 321 ? -5.703 -28.047 5.27 1 97.62 321 HIS B C 1
ATOM 4972 O O . HIS B 1 321 ? -6.5 -28.266 6.18 1 97.62 321 HIS B O 1
ATOM 4978 N N . SER B 1 322 ? -5.855 -27.016 4.414 1 96.81 322 SER B N 1
ATOM 4979 C CA . SER B 1 322 ? -6.902 -26.062 4.758 1 96.81 322 SER B CA 1
ATOM 4980 C C . SER B 1 322 ? -7.68 -25.625 3.521 1 96.81 322 SER B C 1
ATOM 4982 O O . SER B 1 322 ? -8.227 -24.516 3.486 1 96.81 322 SER B O 1
ATOM 4984 N N . GLY B 1 323 ? -7.578 -26.469 2.465 1 97.19 323 GLY B N 1
ATOM 4985 C CA . GLY B 1 323 ? -8.422 -26.219 1.307 1 97.19 323 GLY B CA 1
ATOM 4986 C C . GLY B 1 323 ? -7.871 -25.141 0.387 1 97.19 323 GLY B C 1
ATOM 4987 O O . GLY B 1 323 ? -6.676 -25.125 0.095 1 97.19 323 GLY B O 1
ATOM 4988 N N . ILE B 1 324 ? -8.836 -24.344 -0.119 1 98.38 324 ILE B N 1
ATOM 4989 C CA . ILE B 1 324 ? -8.484 -23.297 -1.078 1 98.38 324 ILE B CA 1
ATOM 4990 C C . ILE B 1 324 ? -8.625 -21.922 -0.423 1 98.38 324 ILE B C 1
ATOM 4992 O O . ILE B 1 324 ? -9.664 -21.609 0.146 1 98.38 324 ILE B O 1
ATOM 4996 N N . HIS B 1 325 ? -7.617 -21.156 -0.543 1 98.31 325 HIS B N 1
ATOM 4997 C CA . HIS B 1 325 ? -7.598 -19.812 0.013 1 98.31 325 HIS B CA 1
ATOM 4998 C C . HIS B 1 325 ? -7.766 -18.75 -1.081 1 98.31 325 HIS B C 1
ATOM 5000 O O . HIS B 1 325 ? -7.176 -18.875 -2.158 1 98.31 325 HIS B O 1
ATOM 5006 N N . VAL B 1 326 ? -8.578 -17.812 -0.786 1 97.88 326 VAL B N 1
ATOM 5007 C CA . VAL B 1 326 ? -8.719 -16.641 -1.663 1 97.88 326 VAL B CA 1
ATOM 5008 C C . VAL B 1 326 ? -7.895 -15.484 -1.122 1 97.88 326 VAL B C 1
ATOM 5010 O O . VAL B 1 326 ? -8.125 -15.016 -0.004 1 97.88 326 VAL B O 1
ATOM 5013 N N . LEU B 1 327 ? -6.969 -15.016 -1.919 1 97.75 327 LEU B N 1
ATOM 5014 C CA . LEU B 1 327 ? -6.086 -13.922 -1.532 1 97.75 327 LEU B CA 1
ATOM 5015 C C . LEU B 1 327 ? -6.336 -12.695 -2.395 1 97.75 327 LEU B C 1
ATOM 5017 O O . LEU B 1 327 ? -6.461 -12.797 -3.617 1 97.75 327 LEU B O 1
ATOM 5021 N N . GLN B 1 328 ? -6.375 -11.609 -1.791 1 96 328 GLN B N 1
ATOM 5022 C CA . GLN B 1 328 ? -6.586 -10.344 -2.488 1 96 328 GLN B CA 1
ATOM 5023 C C . GLN B 1 328 ? -5.371 -9.43 -2.344 1 96 328 GLN B C 1
ATOM 5025 O O . GLN B 1 328 ? -4.918 -9.164 -1.229 1 96 328 GLN B O 1
ATOM 5030 N N . LEU B 1 329 ? -4.871 -8.984 -3.492 1 93.44 329 LEU B N 1
ATOM 5031 C CA . LEU B 1 329 ? -3.801 -7.996 -3.521 1 93.44 329 LEU B CA 1
ATOM 5032 C C . LEU B 1 329 ? -4.367 -6.582 -3.477 1 93.44 329 LEU B C 1
ATOM 5034 O O . LEU B 1 329 ? -5.176 -6.203 -4.328 1 93.44 329 LEU B O 1
ATOM 5038 N N . ARG B 1 330 ? -3.889 -5.867 -2.484 1 89.44 330 ARG B N 1
ATOM 5039 C CA . ARG B 1 330 ? -4.395 -4.508 -2.326 1 89.44 330 ARG B CA 1
ATOM 5040 C C . ARG B 1 330 ? -3.25 -3.5 -2.264 1 89.44 330 ARG B C 1
ATOM 5042 O O . ARG B 1 330 ? -2.17 -3.811 -1.756 1 89.44 330 ARG B O 1
ATOM 5049 N N . HIS B 1 331 ? -3.604 -2.371 -2.836 1 85.06 331 HIS B N 1
ATOM 5050 C CA . HIS B 1 331 ? -2.707 -1.233 -2.678 1 85.06 331 HIS B CA 1
ATOM 5051 C C . HIS B 1 331 ? -2.977 -0.497 -1.37 1 85.06 331 HIS B C 1
ATOM 5053 O O . HIS B 1 331 ? -4.133 -0.275 -1.006 1 85.06 331 HIS B O 1
ATOM 5059 N N . CYS B 1 332 ? -1.89 -0.297 -0.677 1 85.88 332 CYS B N 1
ATOM 5060 C CA . CYS B 1 332 ? -2.059 0.427 0.579 1 85.88 332 CYS B CA 1
ATOM 5061 C C . CYS B 1 332 ? -1.01 1.522 0.722 1 85.88 332 CYS B C 1
ATOM 5063 O O . CYS B 1 332 ? -0.099 1.628 -0.102 1 85.88 332 CYS B O 1
ATOM 5065 N N . GLU B 1 333 ? -1.353 2.434 1.626 1 88.81 333 GLU B N 1
ATOM 5066 C CA . GLU B 1 333 ? -0.4 3.482 1.973 1 88.81 333 GLU B CA 1
ATOM 5067 C C . GLU B 1 333 ? 0.213 3.24 3.35 1 88.81 333 GLU B C 1
ATOM 5069 O O . GLU B 1 333 ? -0.471 2.783 4.266 1 88.81 333 GLU B O 1
ATOM 5074 N N . GLU B 1 334 ? 1.494 3.5 3.371 1 91.19 334 GLU B N 1
ATOM 5075 C CA . GLU B 1 334 ? 2.209 3.424 4.641 1 91.19 334 GLU B CA 1
ATOM 5076 C C . GLU B 1 334 ? 2.945 4.727 4.938 1 91.19 334 GLU B C 1
ATOM 5078 O O . GLU B 1 334 ? 3.523 5.336 4.039 1 91.19 334 GLU B O 1
ATOM 5083 N N . LEU B 1 335 ? 2.812 5.148 6.184 1 95.25 335 LEU B N 1
ATOM 5084 C CA . LEU B 1 335 ? 3.549 6.316 6.652 1 95.25 335 LEU B CA 1
ATOM 5085 C C . LEU B 1 335 ? 4.699 5.906 7.566 1 95.25 335 LEU B C 1
ATOM 5087 O O . LEU B 1 335 ? 4.473 5.434 8.688 1 95.25 335 LEU B O 1
ATOM 5091 N N . GLU B 1 336 ? 5.953 6.117 7.078 1 95.19 336 GLU B N 1
ATOM 5092 C CA . GLU B 1 336 ? 7.129 5.629 7.797 1 95.19 336 GLU B CA 1
ATOM 5093 C C . GLU B 1 336 ? 8.023 6.781 8.234 1 95.19 336 GLU B C 1
ATOM 5095 O O . GLU B 1 336 ? 8.258 7.723 7.477 1 95.19 336 GLU B O 1
ATOM 5100 N N . GLU B 1 337 ? 8.516 6.711 9.477 1 96.31 337 GLU B N 1
ATOM 5101 C CA . GLU B 1 337 ? 9.531 7.648 9.945 1 96.31 337 GLU B CA 1
ATOM 5102 C C . GLU B 1 337 ? 10.906 7.309 9.367 1 96.31 337 GLU B C 1
ATOM 5104 O O . GLU B 1 337 ? 11.391 6.188 9.531 1 96.31 337 GLU B O 1
ATOM 5109 N N . VAL B 1 338 ? 11.547 8.281 8.758 1 95.38 338 VAL B N 1
ATOM 5110 C CA . VAL B 1 338 ? 12.797 7.953 8.078 1 95.38 338 VAL B CA 1
ATOM 5111 C C . VAL B 1 338 ? 13.945 8.727 8.719 1 95.38 338 VAL B C 1
ATOM 5113 O O . VAL B 1 338 ? 15.117 8.367 8.539 1 95.38 338 VAL B O 1
ATOM 5116 N N . ALA B 1 339 ? 13.656 9.758 9.445 1 95.12 339 ALA B N 1
ATOM 5117 C CA . ALA B 1 339 ? 14.703 10.531 10.109 1 95.12 339 ALA B CA 1
ATOM 5118 C C . ALA B 1 339 ? 14.133 11.367 11.25 1 95.12 339 ALA B C 1
ATOM 5120 O O . ALA B 1 339 ? 12.922 11.602 11.312 1 95.12 339 ALA B O 1
ATOM 5121 N N . VAL B 1 340 ? 14.984 11.711 12.164 1 96.44 340 VAL B N 1
ATOM 5122 C CA . VAL B 1 340 ? 14.641 12.625 13.25 1 96.44 340 VAL B CA 1
ATOM 5123 C C . VAL B 1 340 ? 15.812 13.57 13.516 1 96.44 340 VAL B C 1
ATOM 5125 O O . VAL B 1 340 ? 16.969 13.156 13.469 1 96.44 340 VAL B O 1
ATOM 5128 N N . PHE B 1 341 ? 15.461 14.812 13.828 1 95.81 341 PHE B N 1
ATOM 5129 C CA . PHE B 1 341 ? 16.531 15.75 14.148 1 95.81 341 PHE B CA 1
ATOM 5130 C C . PHE B 1 341 ? 16.016 16.859 15.055 1 95.81 341 PHE B C 1
ATOM 5132 O O . PHE B 1 341 ? 14.805 17.078 15.156 1 95.81 341 PHE B O 1
#

InterPro domains:
  IPR001680 WD40 repeat [PF00400] (72-106)
  IPR001680 WD40 repeat [PF00400] (114-150)
  IPR001680 WD40 repeat [PF00400] (167-192)
  IPR001680 WD40 repeat [PF00400] (247-286)
  IPR001680 WD40 repeat [PS50082] (75-108)
  IPR001680 WD40 repeat [PS50082] (118-159)
  IPR001680 WD40 repeat [PS50082] (167-201)
  IPR001680 WD40 repeat [PS50082] (250-295)
  IPR001680 WD40 repeat [SM00320] (27-65)
  IPR001680 WD40 repeat [SM00320] (68-107)
  IPR001680 WD40 repeat [SM00320] (111-150)
  IPR001680 WD40 repeat [SM00320] (153-192)
  IPR001680 WD40 repeat [SM00320] (195-239)
  IPR001680 WD40 repeat [SM00320] (243-286)
  IPR015943 WD40/YVTN repeat-like-containing domain superfamily [G3DSA:2.130.10.10] (14-114)
  IPR015943 WD40/YVTN repeat-like-containing domain superfamily [G3DSA:2.130.10.10] (115-340)
  IPR019775 WD40 repeat, conserved site [PS00678] (94-108)
  IPR020472 PAC1/LIS1-like, WD-40 repeat [PR00320] (94-108)
  IPR020472 PAC1/LIS1-like, WD-40 repeat [PR00320] (137-151)
  IPR020472 PAC1/LIS1-like, WD-40 repeat [PR00320] (273-287)

Solvent-accessible surface area (backbone atoms only — not comparable to full-atom values): 33799 Å² total; per-residue (Å²): 136,82,80,77,75,75,77,74,76,72,75,73,74,74,74,74,71,74,67,78,70,61,73,74,58,92,73,60,76,59,43,81,43,62,57,73,58,93,41,29,23,37,17,37,30,49,47,44,88,48,34,31,39,35,22,12,59,67,18,31,36,32,34,26,31,68,83,77,36,44,72,76,43,70,35,75,77,56,87,31,31,25,49,40,53,46,57,40,78,85,67,55,35,36,37,40,25,12,55,64,20,39,32,38,30,35,45,76,89,57,65,82,57,66,76,41,60,46,76,76,57,86,29,36,27,39,16,56,25,58,40,94,84,57,52,36,35,38,38,20,14,57,66,16,33,39,36,33,29,34,53,88,79,44,44,76,74,44,76,32,77,46,88,74,35,30,27,34,18,37,31,50,34,52,99,49,65,34,33,39,34,21,12,58,70,13,33,40,35,36,25,33,58,88,77,54,41,81,70,43,70,44,81,68,54,96,32,32,20,39,17,50,28,55,34,84,82,36,47,34,34,38,35,13,15,38,33,50,84,45,48,47,11,31,34,39,33,32,35,60,67,85,75,52,38,83,71,35,57,37,76,78,42,46,19,25,17,36,18,38,41,59,41,50,83,39,91,92,49,72,60,32,33,36,36,27,13,49,68,20,33,38,38,33,26,35,55,81,79,32,45,78,49,29,62,31,78,43,81,81,21,44,41,21,39,18,58,24,56,53,44,56,38,34,34,40,35,13,10,44,65,57,29,34,34,34,33,38,53,40,84,42,49,42,43,40,65,49,30,33,26,139,79,80,77,72,76,76,73,76,71,74,72,75,74,74,76,71,75,66,77,70,62,72,75,59,95,74,59,75,58,42,81,42,64,56,74,57,93,41,28,23,37,17,38,29,50,48,45,89,48,34,32,39,34,22,12,58,67,15,31,37,32,35,27,32,68,82,78,37,43,73,76,44,70,35,77,77,55,88,29,31,25,48,40,52,47,58,43,77,87,65,57,36,36,37,37,25,10,54,64,19,37,32,37,28,34,44,75,89,56,65,84,55,67,77,42,59,46,75,75,57,88,30,35,26,38,16,57,27,57,39,93,84,56,52,36,35,38,39,20,14,55,65,15,33,38,36,33,28,35,55,87,80,43,45,75,72,46,76,33,77,45,90,74,33,30,27,34,18,35,30,48,33,52,99,48,66,35,32,40,34,22,12,58,71,13,32,40,35,34,25,32,59,87,78,54,42,80,71,42,71,44,82,69,53,96,32,32,20,39,16,50,27,54,33,84,82,37,47,36,34,38,35,14,14,39,34,50,84,45,46,46,10,30,35,40,33,31,34,60,67,86,77,53,36,82,72,36,57,38,77,79,43,46,19,25,18,36,16,38,40,58,41,50,84,39,92,94,47,72,60,30,32,36,37,26,13,48,69,21,36,36,38,33,25,35,54,83,79,33,45,78,49,28,61,30,77,43,81,79,22,45,40,22,39,18,59,23,58,55,42,57,38,36,36,39,36,14,10,45,64,57,29,33,35,34,31,36,53,38,83,41,50,43,44,40,65,49,30,32,25

pLDDT: mean 89.34, std 18.92, range [21.09, 98.88]

Sequence (682 aa):
MGKLQSKISLHTATYRADGSLGMPGRGGAVELHSPAHSDAVTCVAAVSPELCVSGGKDKSVAVCNWRSGAVLGRFVSHEHEVTKVVCTHDSNRVFSASRDRMVMMWELHGTSGPMQRFPGHDLVVTGLAVSPDASQLCTGSRDNTVRKWDVETGECLCRAALSRNLVTHLCWVPGEPYVIQTSEDKTIRMWDSRELQVAHTFAGKRHIQTSCDVSEDGRYCVSSSSGFAGEGCEATLWDLRQTRSRVCEYRGHLQTTASCVFLPRGPALTPSIATSSHDSKVKVWDRDTGACLATACLEGAGPLASLAACDSSTLLCASFHSGIHVLQLRHCEELEEVAVFMGKLQSKISLHTATYRADGSLGMPGRGGAVELHSPAHSDAVTCVAAVSPELCVSGGKDKSVAVCNWRSGAVLGRFVSHEHEVTKVVCTHDSNRVFSASRDRMVMMWELHGTSGPMQRFPGHDLVVTGLAVSPDASQLCTGSRDNTVRKWDVETGECLCRAALSRNLVTHLCWVPGEPYVIQTSEDKTIRMWDSRELQVAHTFAGKRHIQTSCDVSEDGRYCVSSSSGFAGEGCEATLWDLRQTRSRVCEYRGHLQTTASCVFLPRGPALTPSIATSSHDSKVKVWDRDTGACLATACLEGAGPLASLAACDSSTLLCASFHSGIHVLQLRHCEELEEVAVF

Secondary structure (DSSP, 8-state):
-------------------------SS-PPEE---S-SS-EEEEEE-SSSEEEEEETTS-EEEEETTTTEEEEEE---SS-EEEEEE-TTT-EEEEEETTSEEEEEETTS-SS-SEEEE--SS-EEEEEE-TTSSEEEEEETTSEEEEEETTT--EEEEEE-TT--EEEEEEPTTSSEEEEEETTS-EEEEETTTTEEEEEPPPPSS-EEEEEE-TTSSEEEEEE--BTTBT--EEEEESSSS--EEEEE---SB-EEEEEEPPP-TTPPPEEEEEETTSEEEEEETTT--EEEEEE-TT---EEEEEE-SSSEEEEEESSS-EEEEEEEEEEEEEEEEE-/-------------------------SS-PPEE---S-SS-EEEEEE-SSSEEEEEETTSEEEEEETTTTEEEEEEE--SS-EEEEEE-TTT-EEEEEETTSEEEEEETTS-SS-SEEEE--SS-EEEEEE-TTSSEEEEEETTSEEEEEETTT--EEEEEE-TT--EEEEEEPTTSSEEEEEETTS-EEEEETTTTEEEEEPPPPSS-EEEEEE-TTSSEEEEEE--BTTBT--EEEEESSSS--EEEEE---SB-EEEEEEPPP-TTPPPEEEEEETTSEEEEEETTT--EEEEEE-TT--SEEEEEE-SSSEEEEEESSS-EEEEEEEEEEEEEEEEE-